Protein 3ABF (pdb70)

InterPro domains:
  IPR004370 4-oxalocrotonate tautomerase-like domain [PF01361] (4-60)
  IPR014347 Tautomerase/MIF superfamily [G3DSA:3.30.429.10] (1-64)
  IPR014347 Tautomerase/MIF superfamily [SSF55331] (1-61)

Radius of gyration: 19.98 Å; Cα contacts (8 Å, |Δi|>4): 820; chains: 6; bounding box: 47×58×47 Å

Structure (mmCIF, N/CA/C/O backbone):
data_3ABF
#
_entry.id   3ABF
#
_cell.length_a   55.227
_cell.length_b   70.676
_cell.length_c   89.906
_cell.angle_alpha   90.00
_cell.angle_beta   90.00
_cell.angle_gamma   90.00
#
_symmetry.space_group_name_H-M   'P 21 21 21'
#
loop_
_entity.id
_entity.type
_entity.pdbx_description
1 polymer '4-oxalocrotonate tautomerase'
2 non-polymer 'SULFATE ION'
3 water water
#
loop_
_atom_site.group_PDB
_atom_site.id
_atom_site.type_symbol
_atom_site.label_atom_id
_atom_site.label_alt_id
_atom_site.label_comp_id
_atom_site.label_asym_id
_atom_site.label_entity_id
_atom_site.label_seq_id
_atom_site.pdbx_PDB_ins_code
_atom_site.Cartn_x
_atom_site.Cartn_y
_atom_site.Cartn_z
_atom_site.occupancy
_atom_site.B_iso_or_equiv
_atom_site.auth_seq_id
_atom_site.auth_comp_id
_atom_site.auth_asym_id
_atom_site.auth_atom_id
_atom_site.pdbx_PDB_model_num
ATOM 1 N N . MET A 1 1 ? 7.288 -10.141 15.741 1.00 35.22 1 MET A N 1
ATOM 2 C CA . MET A 1 1 ? 7.510 -8.743 15.271 1.00 31.88 1 MET A CA 1
ATOM 3 C C . MET A 1 1 ? 6.199 -8.010 15.075 1.00 26.99 1 MET A C 1
ATOM 4 O O . MET A 1 1 ? 5.232 -8.585 14.582 1.00 24.77 1 MET A O 1
ATOM 9 N N . VAL A 1 2 ? 6.171 -6.744 15.485 1.00 25.25 2 VAL A N 1
ATOM 10 C CA . VAL A 1 2 ? 4.991 -5.902 15.317 1.00 21.29 2 VAL A CA 1
ATOM 11 C C . VAL A 1 2 ? 5.494 -4.616 14.678 1.00 27.22 2 VAL A C 1
ATOM 12 O O . VAL A 1 2 ? 6.544 -4.092 15.069 1.00 24.41 2 VAL A O 1
ATOM 16 N N . VAL A 1 3 ? 4.773 -4.118 13.680 1.00 19.83 3 VAL A N 1
ATOM 17 C CA . VAL A 1 3 ? 5.180 -2.878 13.024 1.00 19.10 3 VAL A CA 1
ATOM 18 C C . VAL A 1 3 ? 4.114 -1.820 13.248 1.00 21.42 3 VAL A C 1
ATOM 19 O O . VAL A 1 3 ? 2.932 -2.039 12.978 1.00 21.46 3 VAL A O 1
ATOM 23 N N . LEU A 1 4 ? 4.540 -0.675 13.762 1.00 17.22 4 LEU A N 1
ATOM 24 C CA . LEU A 1 4 ? 3.640 0.431 14.009 1.00 16.93 4 LEU A CA 1
ATOM 25 C C . LEU A 1 4 ? 4.002 1.519 13.007 1.00 22.50 4 LEU A C 1
ATOM 26 O O . LEU A 1 4 ? 5.112 2.051 13.048 1.00 23.39 4 LEU A O 1
ATOM 31 N N . LYS A 1 5 ? 3.079 1.838 12.105 1.00 19.27 5 LYS A N 1
ATOM 32 C CA . LYS A 1 5 ? 3.332 2.885 11.126 1.00 19.07 5 LYS A CA 1
ATOM 33 C C . LYS A 1 5 ? 2.517 4.081 11.556 1.00 18.79 5 LYS A C 1
ATOM 34 O O . LYS A 1 5 ? 1.308 3.977 11.749 1.00 20.56 5 LYS A O 1
ATOM 40 N N . VAL A 1 6 ? 3.183 5.213 11.740 1.00 16.65 6 VAL A N 1
ATOM 41 C CA . VAL A 1 6 ? 2.502 6.429 12.157 1.00 15.19 6 VAL A CA 1
ATOM 42 C C . VAL A 1 6 ? 2.441 7.396 10.990 1.00 19.47 6 VAL A C 1
ATOM 43 O O . VAL A 1 6 ? 3.474 7.798 10.462 1.00 21.49 6 VAL A O 1
ATOM 47 N N . THR A 1 7 ? 1.237 7.766 10.577 1.00 16.36 7 THR A N 1
ATOM 48 C CA . THR A 1 7 ? 1.107 8.719 9.488 1.00 19.48 7 THR A CA 1
ATOM 49 C C . THR A 1 7 ? 0.801 10.061 10.133 1.00 15.71 7 THR A C 1
ATOM 50 O O . THR A 1 7 ? -0.166 10.191 10.878 1.00 21.59 7 THR A O 1
ATOM 54 N N . LEU A 1 8 ? 1.662 11.046 9.877 1.00 15.40 8 LEU A N 1
ATOM 55 C CA . LEU A 1 8 ? 1.495 12.384 10.439 1.00 20.28 8 LEU A CA 1
ATOM 56 C C . LEU A 1 8 ? 2.171 13.413 9.546 1.00 21.16 8 LEU A C 1
ATOM 57 O O . LEU A 1 8 ? 2.985 13.062 8.699 1.00 17.96 8 LEU A O 1
ATOM 62 N N . LEU A 1 9 ? 1.838 14.685 9.740 1.00 24.80 9 LEU A N 1
ATOM 63 C CA . LEU A 1 9 ? 2.430 15.742 8.936 1.00 21.67 9 LEU A CA 1
ATOM 64 C C . LEU A 1 9 ? 3.891 15.895 9.294 1.00 25.03 9 LEU A C 1
ATOM 65 O O . LEU A 1 9 ? 4.266 15.775 10.465 1.00 21.10 9 LEU A O 1
ATOM 70 N N . GLU A 1 10 ? 4.707 16.175 8.278 1.00 19.71 10 GLU A N 1
ATOM 71 C CA . GLU A 1 10 ? 6.135 16.355 8.452 1.00 20.41 10 GLU A CA 1
ATOM 72 C C . GLU A 1 10 ? 6.404 17.610 9.285 1.00 24.00 10 GLU A C 1
ATOM 73 O O . GLU A 1 10 ? 5.599 18.538 9.284 1.00 26.90 10 GLU A O 1
ATOM 79 N N . GLY A 1 11 ? 7.521 17.637 10.003 1.00 26.37 11 GLY A N 1
ATOM 80 C CA . GLY A 1 11 ? 7.830 18.831 10.770 1.00 32.28 11 GLY A CA 1
ATOM 81 C C . GLY A 1 11 ? 8.074 18.701 12.260 1.00 40.42 11 GLY A C 1
ATOM 82 O O . GLY A 1 11 ? 8.678 19.591 12.864 1.00 43.31 11 GLY A O 1
ATOM 83 N N . ARG A 1 12 ? 7.620 17.615 12.871 1.00 29.63 12 ARG A N 1
ATOM 84 C CA . ARG A 1 12 ? 7.824 17.458 14.307 1.00 40.29 12 ARG A CA 1
ATOM 85 C C . ARG A 1 12 ? 9.316 17.494 14.629 1.00 34.30 12 ARG A C 1
ATOM 86 O O . ARG A 1 12 ? 10.138 16.962 13.878 1.00 33.57 12 ARG A O 1
ATOM 94 N N . PRO A 1 13 ? 9.688 18.130 15.751 1.00 40.88 13 PRO A N 1
ATOM 95 C CA . PRO A 1 13 ? 11.101 18.210 16.135 1.00 42.92 13 PRO A CA 1
ATOM 96 C C . PRO A 1 13 ? 11.667 16.852 16.537 1.00 40.53 13 PRO A C 1
ATOM 97 O O . PRO A 1 13 ? 10.933 15.971 16.979 1.00 41.95 13 PRO A O 1
ATOM 101 N N . PRO A 1 14 ? 12.988 16.672 16.387 1.00 44.02 14 PRO A N 1
ATOM 102 C CA . PRO A 1 14 ? 13.679 15.424 16.729 1.00 45.06 14 PRO A CA 1
ATOM 103 C C . PRO A 1 14 ? 13.285 14.843 18.087 1.00 46.05 14 PRO A C 1
ATOM 104 O O . PRO A 1 14 ? 12.941 13.669 18.187 1.00 44.57 14 PRO A O 1
ATOM 108 N N . GLU A 1 15 ? 13.328 15.670 19.128 1.00 44.36 15 GLU A N 1
ATOM 109 C CA . GLU A 1 15 ? 12.995 15.210 20.474 1.00 45.27 15 GLU A CA 1
ATOM 110 C C . GLU A 1 15 ? 11.584 14.639 20.587 1.00 43.79 15 GLU A C 1
ATOM 111 O O . GLU A 1 15 ? 11.359 13.649 21.288 1.00 40.22 15 GLU A O 1
ATOM 117 N N . LYS A 1 16 ? 10.634 15.262 19.902 1.00 42.63 16 LYS A N 1
ATOM 118 C CA . LYS A 1 16 ? 9.251 14.801 19.948 1.00 43.03 16 LYS A CA 1
ATOM 119 C C . LYS A 1 16 ? 9.094 13.430 19.286 1.00 41.44 16 LYS A C 1
ATOM 120 O O . LYS A 1 16 ? 8.390 12.556 19.800 1.00 42.13 16 LYS A O 1
ATOM 126 N N . LYS A 1 17 ? 9.750 13.249 18.143 1.00 43.47 17 LYS A N 1
ATOM 127 C CA . LYS A 1 17 ? 9.694 11.984 17.416 1.00 37.39 17 LYS A CA 1
ATOM 128 C C . LYS A 1 17 ? 10.323 10.913 18.293 1.00 34.20 17 LYS A C 1
ATOM 129 O O . LYS A 1 17 ? 9.825 9.791 18.392 1.00 31.38 17 LYS A O 1
ATOM 135 N N . ARG A 1 18 ? 11.427 11.279 18.936 1.00 34.48 18 ARG A N 1
ATOM 136 C CA . ARG A 1 18 ? 12.160 10.368 19.806 1.00 32.77 18 ARG A CA 1
ATOM 137 C C . ARG A 1 18 ? 11.282 9.883 20.962 1.00 33.08 18 ARG A C 1
ATOM 138 O O . ARG A 1 18 ? 11.285 8.702 21.296 1.00 36.54 18 ARG A O 1
ATOM 146 N N . GLU A 1 19 ? 10.535 10.804 21.562 1.00 34.01 19 GLU A N 1
ATOM 147 C CA . GLU A 1 19 ? 9.655 10.475 22.682 1.00 37.72 19 GLU A CA 1
ATOM 148 C C . GLU A 1 19 ? 8.479 9.618 22.205 1.00 37.89 19 GLU A C 1
ATOM 149 O O . GLU A 1 19 ? 8.081 8.658 22.867 1.00 32.44 19 GLU A O 1
ATOM 155 N N . LEU A 1 20 ? 7.921 9.980 21.056 1.00 38.59 20 LEU A N 1
ATOM 156 C CA . LEU A 1 20 ? 6.796 9.242 20.483 1.00 36.87 20 LEU A CA 1
ATOM 157 C C . LEU A 1 20 ? 7.211 7.792 20.272 1.00 31.83 20 LEU A C 1
ATOM 158 O O . LEU A 1 20 ? 6.529 6.862 20.717 1.00 34.15 20 LEU A O 1
ATOM 163 N N . VAL A 1 21 ? 8.333 7.604 19.587 1.00 26.53 21 VAL A N 1
ATOM 164 C CA . VAL A 1 21 ? 8.854 6.277 19.320 1.00 22.48 21 VAL A CA 1
ATOM 165 C C . VAL A 1 21 ? 9.078 5.476 20.608 1.00 38.27 21 VAL A C 1
ATOM 166 O O . VAL A 1 21 ? 8.876 4.258 20.633 1.00 31.24 21 VAL A O 1
ATOM 170 N N . ARG A 1 22 ? 9.497 6.160 21.672 1.00 34.46 22 ARG A N 1
ATOM 171 C CA . ARG A 1 22 ? 9.732 5.504 22.953 1.00 32.57 22 ARG A CA 1
ATOM 172 C C . ARG A 1 22 ? 8.436 5.053 23.602 1.00 25.18 22 ARG A C 1
ATOM 173 O O . ARG A 1 22 ? 8.292 3.894 23.960 1.00 32.38 22 ARG A O 1
ATOM 181 N N . ARG A 1 23 ? 7.502 5.985 23.758 1.00 31.57 23 ARG A N 1
ATOM 182 C CA . ARG A 1 23 ? 6.223 5.690 24.391 1.00 37.03 23 ARG A CA 1
ATOM 183 C C . ARG A 1 23 ? 5.455 4.607 23.635 1.00 43.51 23 ARG A C 1
ATOM 184 O O . ARG A 1 23 ? 4.945 3.657 24.241 1.00 36.34 23 ARG A O 1
ATOM 186 N N . LEU A 1 24 ? 5.370 4.743 22.315 1.00 30.29 24 LEU A N 1
ATOM 187 C CA . LEU A 1 24 ? 4.662 3.739 21.524 1.00 35.89 24 LEU A CA 1
ATOM 188 C C . LEU A 1 24 ? 5.308 2.370 21.674 1.00 26.99 24 LEU A C 1
ATOM 189 O O . LEU A 1 24 ? 4.621 1.359 21.832 1.00 36.57 24 LEU A O 1
ATOM 194 N N . THR A 1 25 ? 6.630 2.328 21.618 1.00 24.18 25 THR A N 1
ATOM 195 C CA . THR A 1 25 ? 7.325 1.055 21.725 1.00 22.22 25 THR A CA 1
ATOM 196 C C . THR A 1 25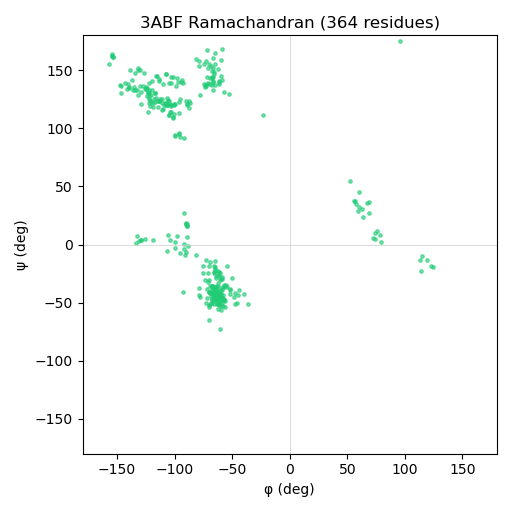 ? 7.086 0.449 23.104 1.00 35.73 25 THR A C 1
ATOM 197 O O . THR A 1 25 ? 7.085 -0.773 23.265 1.00 36.39 25 THR A O 1
ATOM 201 N N . GLU A 1 26 ? 6.863 1.310 24.092 1.00 30.13 26 GLU A N 1
ATOM 202 C CA . GLU A 1 26 ? 6.634 0.852 25.455 1.00 38.10 26 GLU A CA 1
ATOM 203 C C . GLU A 1 26 ? 5.283 0.154 25.572 1.00 35.81 26 GLU A C 1
ATOM 204 O O . GLU A 1 26 ? 5.196 -0.973 26.055 1.00 31.58 26 GLU A O 1
ATOM 210 N N . MET A 1 27 ? 4.234 0.830 25.113 1.00 30.81 27 MET A N 1
ATOM 211 C CA . MET A 1 27 ? 2.878 0.296 25.184 1.00 32.51 27 MET A CA 1
ATOM 212 C C . MET A 1 27 ? 2.662 -0.955 24.342 1.00 37.20 27 MET A C 1
ATOM 213 O O . MET A 1 27 ? 1.994 -1.890 24.786 1.00 33.75 27 MET A O 1
ATOM 215 N N . ALA A 1 28 ? 3.230 -0.988 23.138 1.00 31.71 28 ALA A N 1
ATOM 216 C CA . ALA A 1 28 ? 3.075 -2.152 22.259 1.00 32.77 28 ALA A CA 1
ATOM 217 C C . ALA A 1 28 ? 3.861 -3.363 22.754 1.00 36.83 28 ALA A C 1
ATOM 218 O O . ALA A 1 28 ? 3.401 -4.502 22.655 1.00 34.22 28 ALA A O 1
ATOM 220 N N . SER A 1 29 ? 5.054 -3.120 23.279 1.00 38.85 29 SER A N 1
ATOM 221 C CA . SER A 1 29 ? 5.894 -4.203 23.781 1.00 40.23 29 SER A CA 1
ATOM 222 C C . SER A 1 29 ? 5.217 -4.874 24.964 1.00 39.61 29 SER A C 1
ATOM 223 O O . SER A 1 29 ? 5.297 -6.086 25.147 1.00 48.09 29 SER A O 1
ATOM 226 N N . ARG A 1 30 ? 4.546 -4.051 25.756 1.00 41.85 30 ARG A N 1
ATOM 227 C CA . ARG A 1 30 ? 3.841 -4.477 26.949 1.00 43.99 30 ARG A CA 1
ATOM 228 C C . ARG A 1 30 ? 2.585 -5.304 26.651 1.00 46.85 30 ARG A C 1
ATOM 229 O O . ARG A 1 30 ? 2.513 -6.485 26.981 1.00 48.48 30 ARG A O 1
ATOM 237 N N . LEU A 1 31 ? 1.601 -4.682 26.017 1.00 38.28 31 LEU A N 1
ATOM 238 C CA . LEU A 1 31 ? 0.347 -5.358 25.725 1.00 38.07 31 LEU A CA 1
ATOM 239 C C . LEU A 1 31 ? 0.380 -6.523 24.748 1.00 37.98 31 LEU A C 1
ATOM 240 O O . LEU A 1 31 ? -0.497 -7.382 24.789 1.00 39.45 31 LEU A O 1
ATOM 245 N N . LEU A 1 32 ? 1.375 -6.574 23.870 1.00 39.83 32 LEU A N 1
ATOM 246 C CA . LEU A 1 32 ? 1.433 -7.661 22.902 1.00 38.35 32 LEU A CA 1
ATOM 247 C C . LEU A 1 32 ? 2.497 -8.687 23.242 1.00 36.83 32 LEU A C 1
ATOM 248 O O . LEU A 1 32 ? 2.774 -9.582 22.451 1.00 45.25 32 LEU A O 1
ATOM 253 N N . GLY A 1 33 ? 3.094 -8.552 24.420 1.00 40.76 33 GLY A N 1
ATOM 254 C CA . GLY A 1 33 ? 4.120 -9.492 24.831 1.00 36.22 33 GLY A CA 1
ATOM 255 C C . GLY A 1 33 ? 5.198 -9.637 23.782 1.00 42.76 33 GLY A C 1
ATOM 256 O O . GLY A 1 33 ? 5.498 -10.748 23.337 1.00 41.51 33 GLY A O 1
ATOM 257 N N . GLU A 1 34 ? 5.783 -8.508 23.386 1.00 42.85 34 GLU A N 1
ATOM 258 C CA . GLU A 1 34 ? 6.837 -8.496 22.374 1.00 45.32 34 GLU A CA 1
ATOM 259 C C . GLU A 1 34 ? 8.137 -7.880 22.878 1.00 37.67 34 GLU A C 1
ATOM 260 O O . GLU A 1 34 ? 8.123 -6.878 23.588 1.00 44.24 34 GLU A O 1
ATOM 266 N N . PRO A 1 35 ? 9.278 -8.485 22.518 1.00 41.59 35 PRO A N 1
ATOM 267 C CA . PRO A 1 35 ? 10.598 -7.989 22.922 1.00 47.49 35 PRO A CA 1
ATOM 268 C C . PRO A 1 35 ? 10.902 -6.736 22.094 1.00 53.69 35 PRO A C 1
ATOM 269 O O . PRO A 1 35 ? 10.682 -6.727 20.876 1.00 54.38 35 PRO A O 1
ATOM 273 N N . TYR A 1 36 ? 11.405 -5.692 22.749 1.00 52.64 36 TYR A N 1
ATOM 274 C CA . TYR A 1 36 ? 11.735 -4.431 22.081 1.00 48.39 36 TYR A CA 1
ATOM 275 C C . TYR A 1 36 ? 12.303 -4.545 20.679 1.00 42.51 36 TYR A C 1
ATOM 276 O O . TYR A 1 36 ? 11.821 -3.886 19.765 1.00 44.36 36 TYR A O 1
ATOM 285 N N . GLU A 1 37 ? 13.332 -5.367 20.513 1.00 40.33 37 GLU A N 1
ATOM 286 C CA . GLU A 1 37 ? 13.958 -5.546 19.210 1.00 46.34 37 GLU A CA 1
ATOM 287 C C . GLU A 1 37 ? 12.956 -5.939 18.136 1.00 44.43 37 GLU A C 1
ATOM 288 O O . GLU A 1 37 ? 13.240 -5.804 16.947 1.00 46.49 37 GLU A O 1
ATOM 294 N N . GLU A 1 38 ? 11.791 -6.432 18.551 1.00 45.98 38 GLU A N 1
ATOM 295 C CA . GLU A 1 38 ? 10.772 -6.867 17.600 1.00 36.49 38 GLU A CA 1
ATOM 296 C C . GLU A 1 38 ? 9.649 -5.861 17.363 1.00 35.85 38 GLU A C 1
ATOM 297 O O . GLU A 1 38 ? 8.711 -6.136 16.618 1.00 37.84 38 GLU A O 1
ATOM 303 N N . VAL A 1 39 ? 9.736 -4.703 18.003 1.00 25.08 39 VAL A N 1
ATOM 304 C CA . VAL A 1 39 ? 8.741 -3.661 17.810 1.00 30.44 39 VAL A CA 1
ATOM 305 C C . VAL A 1 39 ? 9.409 -2.622 16.909 1.00 32.21 39 VAL A C 1
ATOM 306 O O . VAL A 1 39 ? 10.399 -1.990 17.298 1.00 30.54 39 VAL A O 1
ATOM 310 N N . ARG A 1 40 ? 8.888 -2.476 15.694 1.00 23.58 40 ARG A N 1
ATOM 311 C CA . ARG A 1 40 ? 9.443 -1.527 14.734 1.00 21.28 40 ARG A CA 1
ATOM 312 C C . ARG A 1 40 ? 8.468 -0.381 14.559 1.00 21.28 40 ARG A C 1
ATOM 313 O O . ARG A 1 40 ? 7.259 -0.588 14.482 1.00 20.82 40 ARG A O 1
ATOM 321 N N . VAL A 1 41 ? 8.990 0.835 14.505 1.00 17.40 41 VAL A N 1
ATOM 322 C CA . VAL A 1 41 ? 8.136 1.987 14.299 1.00 17.44 41 VAL A CA 1
ATOM 323 C C . VAL A 1 41 ? 8.614 2.719 13.059 1.00 22.43 41 VAL A C 1
ATOM 324 O O . VAL A 1 41 ? 9.812 2.943 12.869 1.00 21.01 41 VAL A O 1
ATOM 328 N N . ILE A 1 42 ? 7.669 3.065 12.200 1.00 17.37 42 ILE A N 1
ATOM 329 C CA . ILE A 1 42 ? 7.996 3.792 10.988 1.00 20.38 42 ILE A CA 1
ATOM 330 C C . ILE A 1 42 ? 7.184 5.069 11.016 1.00 21.64 42 ILE A C 1
ATOM 331 O O . ILE A 1 42 ? 5.963 5.041 11.252 1.00 17.82 42 ILE A O 1
ATOM 336 N N . LEU A 1 43 ? 7.857 6.189 10.788 1.00 12.31 43 LEU A N 1
ATOM 337 C CA . LEU A 1 43 ? 7.173 7.458 10.760 1.00 19.36 43 LEU A CA 1
ATOM 338 C C . LEU A 1 43 ? 6.998 7.819 9.298 1.00 24.08 43 LEU A C 1
ATOM 339 O O . LEU A 1 43 ? 7.969 8.091 8.583 1.00 19.45 43 LEU A O 1
ATOM 344 N N . TYR A 1 44 ? 5.755 7.760 8.849 1.00 19.46 44 TYR A N 1
ATOM 345 C CA . TYR A 1 44 ? 5.414 8.105 7.475 1.00 15.72 44 TYR A CA 1
ATOM 346 C C . TYR A 1 44 ? 4.968 9.560 7.542 1.00 17.46 44 TYR A C 1
ATOM 347 O O . TYR A 1 44 ? 3.819 9.842 7.835 1.00 18.29 44 TYR A O 1
ATOM 356 N N . GLU A 1 45 ? 5.897 10.475 7.283 1.00 16.23 45 GLU A N 1
ATOM 357 C CA . GLU A 1 45 ? 5.608 11.897 7.346 1.00 16.68 45 GLU A CA 1
ATOM 358 C C . GLU A 1 45 ? 5.128 12.395 5.993 1.00 19.61 45 GLU A C 1
ATOM 359 O O . GLU A 1 45 ? 5.820 12.250 4.969 1.00 18.99 45 GLU A O 1
ATOM 365 N N . V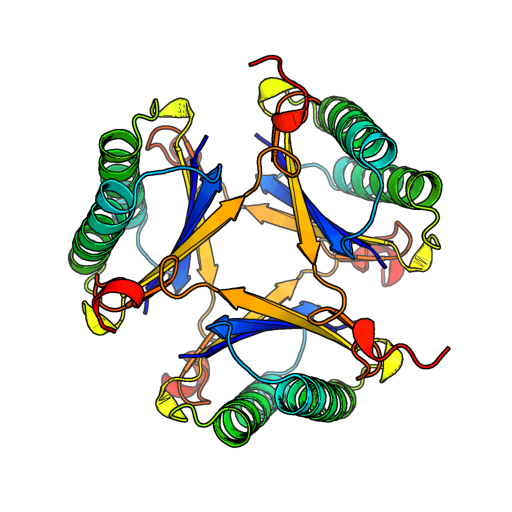AL A 1 46 ? 3.946 12.989 5.986 1.00 15.53 46 VAL A N 1
ATOM 366 C CA . VAL A 1 46 ? 3.385 13.474 4.738 1.00 24.06 46 VAL A CA 1
ATOM 367 C C . VAL A 1 46 ? 3.428 14.989 4.679 1.00 22.94 46 VAL A C 1
ATOM 368 O O . VAL A 1 46 ? 3.312 15.674 5.696 1.00 22.37 46 VAL A O 1
ATOM 372 N N . ARG A 1 47 ? 3.620 15.508 3.477 1.00 20.05 47 ARG A N 1
ATOM 373 C CA . ARG A 1 47 ? 3.692 16.941 3.304 1.00 17.55 47 ARG A CA 1
ATOM 374 C C . ARG A 1 47 ? 2.297 17.527 3.249 1.00 16.27 47 ARG A C 1
ATOM 375 O O . ARG A 1 47 ? 1.333 16.828 2.979 1.00 14.23 47 ARG A O 1
ATOM 383 N N . ARG A 1 48 ? 2.185 18.820 3.515 1.00 22.36 48 ARG A N 1
ATOM 384 C CA . ARG A 1 48 ? 0.877 19.458 3.514 1.00 17.24 48 ARG A CA 1
ATOM 385 C C . ARG A 1 48 ? 0.148 19.426 2.180 1.00 19.33 48 ARG A C 1
ATOM 386 O O . ARG A 1 48 ? -1.078 19.479 2.156 1.00 18.25 48 ARG A O 1
ATOM 394 N N . ASP A 1 49 ? 0.875 19.355 1.066 1.00 17.50 49 ASP A N 1
ATOM 395 C CA . ASP A 1 49 ? 0.200 19.298 -0.228 1.00 13.43 49 ASP A CA 1
ATOM 396 C C . ASP A 1 49 ? -0.069 17.842 -0.650 1.00 18.84 49 ASP A C 1
ATOM 397 O O . ASP A 1 49 ? -0.346 17.577 -1.813 1.00 26.87 49 ASP A O 1
ATOM 402 N N . GLN A 1 50 ? -0.004 16.911 0.308 1.00 15.33 50 GLN A N 1
ATOM 403 C CA . GLN A 1 50 ? -0.271 15.491 0.039 1.00 12.03 50 GLN A CA 1
ATOM 404 C C . GLN A 1 50 ? -1.349 14.920 0.962 1.00 16.50 50 GLN A C 1
ATOM 405 O O . GLN A 1 50 ? -1.619 13.717 0.936 1.00 17.46 50 GLN A O 1
ATOM 411 N N . TRP A 1 51 ? -1.952 15.765 1.781 1.00 14.12 51 TRP A N 1
ATOM 412 C CA . TRP A 1 51 ? -2.966 15.286 2.723 1.00 12.21 51 TRP A CA 1
ATOM 413 C C . TRP A 1 51 ? -4.167 16.201 2.689 1.00 17.15 51 TRP A C 1
ATOM 414 O O . TRP A 1 51 ? -4.036 17.422 2.761 1.00 15.34 51 TRP A O 1
ATOM 425 N N . ALA A 1 52 ? -5.349 15.612 2.602 1.00 15.42 52 ALA A N 1
ATOM 426 C CA . ALA A 1 52 ? -6.557 16.412 2.536 1.00 15.15 52 ALA A CA 1
ATOM 427 C C . ALA A 1 52 ? -7.678 15.832 3.390 1.00 16.49 52 ALA A C 1
ATOM 428 O O . ALA A 1 52 ? -7.767 14.616 3.590 1.00 19.19 52 ALA A O 1
ATOM 430 N N . ALA A 1 53 ? -8.532 16.719 3.879 1.00 17.63 53 ALA A N 1
ATOM 431 C CA . ALA A 1 53 ? -9.678 16.347 4.703 1.00 20.83 53 ALA A CA 1
ATOM 432 C C . ALA A 1 53 ? -10.793 17.266 4.253 1.00 24.55 53 ALA A C 1
ATOM 433 O O . ALA A 1 53 ? -10.579 18.469 4.083 1.00 20.41 53 ALA A O 1
ATOM 435 N N . GLY A 1 54 ? -11.976 16.713 4.035 1.00 20.50 54 GLY A N 1
ATOM 436 C CA . GLY A 1 54 ? -13.066 17.564 3.603 1.00 21.16 54 GLY A CA 1
ATOM 437 C C . GLY A 1 54 ? -12.801 18.213 2.261 1.00 22.09 54 GLY A C 1
ATOM 438 O O . GLY A 1 54 ? -13.255 19.326 2.011 1.00 21.38 54 GLY A O 1
ATOM 439 N N . GLY A 1 55 ? -12.041 17.526 1.413 1.00 16.56 55 GLY A N 1
ATOM 440 C CA . GLY A 1 55 ? -11.755 18.015 0.077 1.00 18.77 55 GLY A CA 1
ATOM 441 C C . GLY A 1 55 ? -10.764 19.156 -0.023 1.00 18.59 55 GLY A C 1
ATOM 442 O O . GLY A 1 55 ? -10.577 19.722 -1.086 1.00 23.40 55 GLY A O 1
ATOM 443 N N . VAL A 1 56 ? -10.102 19.472 1.075 1.00 21.06 56 VAL A N 1
ATOM 444 C CA . VAL A 1 56 ? -9.145 20.569 1.074 1.00 22.00 56 VAL A CA 1
ATOM 445 C C . VAL A 1 56 ? -7.769 20.084 1.498 1.00 19.87 56 VAL A C 1
ATOM 446 O O . VAL A 1 56 ? -7.636 19.486 2.555 1.00 16.46 56 VAL A O 1
ATOM 450 N N . LEU A 1 57 ? -6.758 20.342 0.669 1.00 18.89 57 LEU A N 1
ATOM 451 C CA . LEU A 1 57 ? -5.376 19.985 1.009 1.00 22.74 57 LEU A CA 1
ATOM 452 C C . LEU A 1 57 ? -4.901 20.941 2.109 1.00 23.78 57 LEU A C 1
ATOM 453 O O . LEU A 1 57 ? -5.258 22.126 2.102 1.00 24.52 57 LEU A O 1
ATOM 458 N N . PHE A 1 58 ? -4.096 20.439 3.043 1.00 19.36 58 PHE A N 1
ATOM 459 C CA . PHE A 1 58 ? -3.580 21.272 4.123 1.00 23.25 58 PHE A CA 1
ATOM 460 C C . PHE A 1 58 ? -2.771 22.444 3.548 1.00 21.86 58 PHE A C 1
ATOM 461 O O . PHE A 1 58 ? -2.713 23.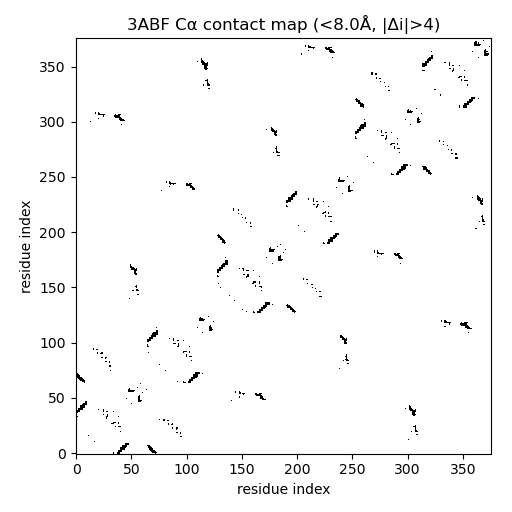519 4.140 1.00 26.47 58 PHE A O 1
ATOM 469 N N . SER A 1 59 ? -2.155 22.243 2.391 1.00 25.70 59 SER A N 1
ATOM 470 C CA . SER A 1 59 ? -1.375 23.314 1.776 1.00 25.02 59 SER A CA 1
ATOM 471 C C . SER A 1 59 ? -2.266 24.482 1.343 1.00 29.73 59 SER A C 1
ATOM 472 O O . SER A 1 59 ? -1.910 25.639 1.556 1.00 29.10 59 SER A O 1
ATOM 475 N N . ASP A 1 60 ? -3.422 24.186 0.748 1.00 26.77 60 ASP A N 1
ATOM 476 C CA . ASP A 1 60 ? -4.342 25.233 0.306 1.00 31.59 60 ASP A CA 1
ATOM 477 C C . ASP A 1 60 ? -5.054 25.867 1.492 1.00 34.50 60 ASP A C 1
ATOM 478 O O . ASP A 1 60 ? -5.397 27.052 1.462 1.00 35.46 60 ASP A O 1
ATOM 483 N N . LYS A 1 61 ? -5.265 25.074 2.535 1.00 28.41 61 LYS A N 1
ATOM 484 C CA . LYS A 1 61 ? -5.919 25.564 3.744 1.00 32.61 61 LYS A CA 1
ATOM 485 C C . LYS A 1 61 ? -5.053 26.633 4.402 1.00 37.86 61 LYS A C 1
ATOM 486 O O . LYS A 1 61 ? -5.563 27.621 4.939 1.00 37.59 61 LYS A O 1
ATOM 492 N N . GLU A 1 62 ? -3.740 26.442 4.345 1.00 30.65 62 GLU A N 1
ATOM 493 C CA . GLU A 1 62 ? -2.811 27.388 4.951 1.00 38.54 62 GLU A CA 1
ATOM 494 C C . GLU A 1 62 ? -2.562 28.587 4.053 1.00 38.65 62 GLU A C 1
ATOM 495 O O . GLU A 1 62 ? -1.935 29.562 4.470 1.00 43.12 62 GLU A O 1
ATOM 501 N N . GLY A 1 63 ? -3.051 28.510 2.818 1.00 47.42 63 GLY A N 1
ATOM 502 C CA . GLY A 1 63 ? -2.888 29.611 1.884 1.00 52.41 63 GLY A CA 1
ATOM 503 C C . GLY A 1 63 ? -1.710 29.498 0.936 1.00 61.42 63 GLY A C 1
ATOM 504 O O . GLY A 1 63 ? -0.901 28.576 1.030 1.00 62.48 63 GLY A O 1
ATOM 505 N N . THR A 1 64 ? -1.618 30.449 0.013 1.00 70.01 64 THR A N 1
ATOM 506 C CA . THR A 1 64 ? -0.535 30.472 -0.964 1.00 83.92 64 THR A CA 1
ATOM 507 C C . THR A 1 64 ? -0.094 31.909 -1.239 1.00 87.47 64 THR A C 1
ATOM 508 O O . THR A 1 64 ? 1.084 32.227 -0.966 1.00 89.85 64 THR A O 1
ATOM 513 N N . MET B 1 1 ? -4.813 15.417 12.429 1.00 33.25 1 MET B N 1
ATOM 514 C CA . MET B 1 1 ? -5.080 13.958 12.548 1.00 33.64 1 MET B CA 1
ATOM 515 C C . MET B 1 1 ? -3.787 13.158 12.511 1.00 29.72 1 MET B C 1
ATOM 516 O O . MET B 1 1 ? -2.802 13.566 11.895 1.00 27.80 1 MET B O 1
ATOM 521 N N . VAL B 1 2 ? -3.817 12.007 13.173 1.00 27.88 2 VAL B N 1
ATOM 522 C CA . VAL B 1 2 ? -2.685 11.099 13.238 1.00 26.09 2 VAL B CA 1
ATOM 523 C C . VAL B 1 2 ? -3.256 9.703 13.026 1.00 22.67 2 VAL B C 1
ATOM 524 O O . VAL B 1 2 ? -4.280 9.344 13.621 1.00 25.34 2 VAL B O 1
ATOM 528 N N . VAL B 1 3 ? -2.623 8.923 12.160 1.00 20.40 3 VAL B N 1
ATOM 529 C CA . VAL B 1 3 ? -3.092 7.564 11.920 1.00 18.39 3 VAL B CA 1
ATOM 530 C C . VAL B 1 3 ? -2.019 6.571 12.345 1.00 22.19 3 VAL B C 1
ATOM 531 O O . VAL B 1 3 ? -0.851 6.698 11.978 1.00 25.31 3 VAL B O 1
ATOM 535 N N . LEU B 1 4 ? -2.418 5.583 13.136 1.00 14.98 4 LEU B N 1
ATOM 536 C CA . LEU B 1 4 ? -1.494 4.566 13.589 1.00 14.59 4 LEU B CA 1
ATOM 537 C C . LEU B 1 4 ? -1.952 3.265 12.959 1.00 19.08 4 LEU B C 1
ATOM 538 O O . LEU B 1 4 ? -3.092 2.858 13.139 1.00 18.41 4 LEU B O 1
ATOM 543 N N . LYS B 1 5 ? -1.069 2.616 12.217 1.00 18.65 5 LYS B N 1
ATOM 544 C CA . LYS B 1 5 ? -1.417 1.351 11.609 1.00 15.79 5 LYS B CA 1
ATOM 545 C C . LYS B 1 5 ? -0.546 0.311 12.281 1.00 18.93 5 LYS B C 1
ATOM 546 O O . LYS B 1 5 ? 0.687 0.431 12.291 1.00 19.83 5 LYS B O 1
ATOM 552 N N . VAL B 1 6 ? -1.178 -0.698 12.868 1.00 18.55 6 VAL B N 1
ATOM 553 C CA . VAL B 1 6 ? -0.423 -1.758 13.530 1.00 17.23 6 VAL B CA 1
ATOM 554 C C . VAL B 1 6 ? -0.484 -3.010 12.666 1.00 21.82 6 VAL B C 1
ATOM 555 O O . VAL B 1 6 ? -1.573 -3.500 12.379 1.00 20.37 6 VAL B O 1
ATOM 559 N N . THR B 1 7 ? 0.680 -3.496 12.233 1.00 18.63 7 THR B N 1
ATOM 560 C CA . THR B 1 7 ? 0.770 -4.713 11.426 1.00 20.05 7 THR B CA 1
ATOM 561 C C . THR B 1 7 ? 1.237 -5.799 12.369 1.00 19.07 7 THR B C 1
ATOM 562 O O . THR B 1 7 ? 2.316 -5.703 12.964 1.00 21.08 7 THR B O 1
ATOM 566 N N . LEU B 1 8 ? 0.418 -6.832 12.514 1.00 17.27 8 LEU B N 1
ATOM 567 C CA . LEU B 1 8 ? 0.751 -7.921 13.402 1.00 20.66 8 LEU B CA 1
ATOM 568 C C . LEU B 1 8 ? 0.069 -9.204 12.965 1.00 24.90 8 LEU B C 1
ATOM 569 O O . LEU B 1 8 ? -0.883 -9.183 12.187 1.00 16.80 8 LEU B O 1
ATOM 574 N N . LEU B 1 9 ? 0.571 -10.323 13.466 1.00 20.35 9 LEU B N 1
ATOM 575 C CA . LEU B 1 9 ? 0.003 -11.626 13.147 1.00 24.22 9 LEU B CA 1
ATOM 576 C C . LEU B 1 9 ? -1.399 -11.758 13.760 1.00 27.78 9 LEU B C 1
ATOM 577 O O . LEU B 1 9 ? -1.671 -11.255 14.847 1.00 28.93 9 LEU B O 1
ATOM 582 N N . GLU B 1 10 ? -2.296 -12.414 13.038 1.00 25.89 10 GLU B N 1
ATOM 583 C CA . GLU B 1 10 ? -3.670 -12.636 13.492 1.00 32.31 10 GLU B CA 1
ATOM 584 C C . GLU B 1 10 ? -3.637 -13.428 14.805 1.00 27.82 10 GLU B C 1
ATOM 585 O O . GLU B 1 10 ? -2.647 -14.093 15.101 1.00 32.26 10 GLU B O 1
ATOM 591 N N . GLY B 1 11 ? -4.707 -13.357 15.591 1.00 32.51 11 GLY B N 1
ATOM 592 C CA . GLY B 1 11 ? -4.741 -14.152 16.811 1.00 41.86 11 GLY B CA 1
ATOM 593 C C . GLY B 1 11 ? -4.751 -13.495 18.182 1.00 47.55 11 GLY B C 1
ATOM 594 O O . GLY B 1 11 ? -4.958 -14.188 19.183 1.00 44.57 11 GLY B O 1
ATOM 595 N N . ARG B 1 12 ? -4.524 -12.187 18.258 1.00 39.78 12 ARG B N 1
ATOM 596 C CA . ARG B 1 12 ? -4.532 -11.526 19.554 1.00 44.84 12 ARG B CA 1
ATOM 597 C C . ARG B 1 12 ? -5.961 -11.406 20.071 1.00 48.43 12 ARG B C 1
ATOM 598 O O . ARG B 1 12 ? -6.882 -11.078 19.318 1.00 42.43 12 ARG B O 1
ATOM 606 N N . PRO B 1 13 ? -6.166 -11.679 21.372 1.00 52.64 13 PRO B N 1
ATOM 607 C CA . PRO B 1 13 ? -7.484 -11.603 22.009 1.00 51.45 13 PRO B CA 1
ATOM 608 C C . PRO B 1 13 ? -8.080 -10.198 21.949 1.00 47.44 13 PRO B C 1
ATOM 609 O O . PRO B 1 13 ? -7.375 -9.202 22.121 1.00 44.06 13 PRO B O 1
ATOM 613 N N . PRO B 1 14 ? -9.396 -10.105 21.713 1.00 47.84 14 PRO B N 1
ATOM 614 C CA . PRO B 1 14 ? -10.094 -8.818 21.632 1.00 47.35 14 PRO B CA 1
ATOM 615 C C . PRO B 1 14 ? -9.795 -7.909 22.831 1.00 45.71 14 PRO B C 1
ATOM 616 O O . PRO B 1 14 ? -9.823 -6.684 22.713 1.00 39.60 14 PRO B O 1
ATOM 620 N N . GLU B 1 15 ? -9.509 -8.510 23.982 1.00 46.19 15 GLU B N 1
ATOM 621 C CA . GLU B 1 15 ? -9.209 -7.735 25.182 1.00 47.18 15 GLU B CA 1
ATOM 622 C C . GLU B 1 15 ? -7.954 -6.893 24.981 1.00 44.58 15 GLU B C 1
ATOM 623 O O . GLU B 1 15 ? -7.959 -5.685 25.228 1.00 39.63 15 GLU B O 1
ATOM 629 N N . LYS B 1 16 ? -6.882 -7.544 24.538 1.00 41.13 16 LYS B N 1
ATOM 630 C CA . LYS B 1 16 ? -5.608 -6.870 24.309 1.00 43.71 16 LYS B CA 1
ATOM 631 C C . LYS B 1 16 ? -5.691 -5.857 23.161 1.00 42.98 16 LYS B C 1
ATOM 632 O O . LYS B 1 16 ? -5.109 -4.774 23.243 1.00 43.78 16 LYS B O 1
ATOM 634 N N . LYS B 1 17 ? -6.410 -6.205 22.097 1.00 39.29 17 LYS B N 1
ATOM 635 C CA . LYS B 1 17 ? -6.557 -5.298 20.960 1.00 40.16 17 LYS B CA 1
ATOM 636 C C . LYS B 1 17 ? -7.227 -4.015 21.432 1.00 36.99 17 LYS B C 1
ATOM 637 O O . LYS B 1 17 ? -6.812 -2.906 21.092 1.00 32.07 17 LYS B O 1
ATOM 643 N N . ARG B 1 18 ? -8.266 -4.182 22.236 1.00 31.31 18 ARG B N 1
ATOM 644 C CA . ARG B 1 18 ? -9.021 -3.056 22.748 1.00 31.88 18 ARG B CA 1
ATOM 645 C C . ARG B 1 18 ? -8.185 -2.134 23.632 1.00 29.00 18 ARG B C 1
ATOM 646 O O . ARG B 1 18 ? -8.367 -0.918 23.619 1.00 33.11 18 ARG B O 1
ATOM 654 N N . GLU B 1 19 ? -7.272 -2.713 24.398 1.00 31.41 19 GLU B N 1
ATOM 655 C CA . GLU B 1 19 ? -6.445 -1.911 25.284 1.00 37.43 19 GLU B CA 1
ATOM 656 C C . GLU B 1 19 ? -5.314 -1.238 24.517 1.00 35.26 19 GLU B C 1
ATOM 657 O O . GLU B 1 19 ? -4.962 -0.089 24.800 1.00 33.34 19 GLU B O 1
ATOM 663 N N . LEU B 1 20 ? -4.755 -1.953 23.547 1.00 33.55 20 LEU B N 1
ATOM 664 C CA . LEU B 1 20 ? -3.679 -1.416 22.724 1.00 29.16 20 LEU B CA 1
ATOM 665 C C . LEU B 1 20 ? -4.196 -0.144 22.078 1.00 30.87 20 LEU B C 1
ATOM 666 O O . LEU B 1 20 ? -3.547 0.901 22.101 1.00 30.29 20 LEU B O 1
ATOM 671 N N . VAL B 1 21 ? -5.390 -0.241 21.511 1.00 28.02 21 VAL B N 1
ATOM 672 C CA . VAL B 1 21 ? -6.010 0.878 20.844 1.00 27.79 21 VAL B CA 1
ATOM 673 C C . VAL B 1 21 ? -6.224 2.091 21.757 1.00 33.29 21 VAL B C 1
ATOM 674 O O . VAL B 1 21 ? -5.798 3.198 21.423 1.00 31.46 21 VAL B O 1
ATOM 678 N N . ARG B 1 22 ? -6.867 1.897 22.908 1.00 29.44 22 ARG B N 1
ATOM 679 C CA . ARG B 1 22 ? -7.102 3.013 23.828 1.00 30.54 22 ARG B CA 1
ATOM 680 C C . ARG B 1 22 ? -5.792 3.689 24.238 1.00 30.85 22 ARG B C 1
ATOM 681 O O . ARG B 1 22 ? -5.672 4.915 24.220 1.00 36.68 22 ARG B O 1
ATOM 683 N N . ARG B 1 23 ? -4.817 2.873 24.606 1.00 23.92 23 ARG B N 1
ATOM 684 C CA . ARG B 1 23 ? -3.504 3.344 25.030 1.00 39.32 23 ARG B CA 1
ATOM 685 C C . ARG B 1 23 ? -2.724 4.089 23.942 1.00 44.03 23 ARG B C 1
ATOM 686 O O . ARG B 1 23 ? -2.225 5.198 24.174 1.00 38.01 23 ARG B O 1
ATOM 694 N N . LEU B 1 24 ? -2.602 3.473 22.767 1.00 35.00 24 LEU B N 1
ATOM 695 C CA . LEU B 1 24 ? -1.870 4.097 21.672 1.00 33.17 24 LEU B CA 1
ATOM 696 C C . LEU B 1 24 ? -2.493 5.446 21.377 1.00 30.77 24 LEU B C 1
ATOM 697 O O . LEU B 1 24 ? -1.788 6.410 21.080 1.00 36.59 24 LEU B O 1
ATOM 702 N N . THR B 1 25 ? -3.816 5.518 21.488 1.00 27.57 25 THR B N 1
ATOM 703 C CA . THR B 1 25 ? -4.540 6.750 21.224 1.00 29.93 25 THR B CA 1
ATOM 704 C C . THR B 1 25 ? -4.214 7.812 22.272 1.00 35.03 25 THR B C 1
ATOM 705 O O . THR B 1 25 ? -4.019 8.978 21.942 1.00 32.48 25 THR B O 1
ATOM 709 N N . GLU B 1 26 ? -4.150 7.408 23.535 1.00 38.59 26 GLU B N 1
ATOM 710 C CA . GLU B 1 26 ? -3.850 8.361 24.596 1.00 38.06 26 GLU B CA 1
ATOM 711 C C . GLU B 1 26 ? -2.426 8.902 24.461 1.00 29.99 26 GLU B C 1
ATOM 712 O O . GLU B 1 26 ? -2.219 10.111 24.467 1.00 44.57 26 GLU B O 1
ATOM 718 N N . MET B 1 27 ? -1.455 8.008 24.332 1.00 30.18 27 MET B N 1
ATOM 719 C CA . MET B 1 27 ? -0.062 8.411 24.195 1.00 37.28 27 MET B CA 1
ATOM 720 C C . MET B 1 27 ? 0.138 9.316 22.983 1.00 45.00 27 MET B C 1
ATOM 721 O O . MET B 1 27 ? 0.792 10.356 23.072 1.00 41.00 27 MET B O 1
ATOM 723 N N . ALA B 1 28 ? -0.429 8.919 21.849 1.00 38.00 28 ALA B N 1
ATOM 724 C CA . ALA B 1 28 ? -0.289 9.707 20.633 1.00 40.83 28 ALA B CA 1
ATOM 725 C C . ALA B 1 28 ? -0.985 11.056 20.774 1.00 39.15 28 ALA B C 1
ATOM 726 O O . ALA B 1 28 ? -0.489 12.080 20.306 1.00 36.03 28 ALA B O 1
ATOM 728 N N . SER B 1 29 ? -2.132 11.052 21.435 1.00 37.86 29 SER B N 1
ATOM 729 C CA . SER B 1 29 ? -2.908 12.269 21.621 1.00 39.49 29 SER B CA 1
ATOM 730 C C . SER B 1 29 ? -2.203 13.350 22.441 1.00 45.09 29 SER B C 1
ATOM 731 O O . SER B 1 29 ? -2.184 14.517 22.049 1.00 40.91 29 SER B O 1
ATOM 734 N N . ARG B 1 30 ? -1.617 12.966 23.570 1.00 45.25 30 ARG B N 1
ATOM 735 C CA . ARG B 1 30 ? -0.956 13.938 24.435 1.00 47.88 30 ARG B CA 1
ATOM 736 C C . ARG B 1 30 ? 0.416 14.364 23.929 1.00 46.37 30 ARG B C 1
ATOM 737 O O . ARG B 1 30 ? 0.737 15.557 23.921 1.00 44.69 30 ARG B O 1
ATOM 745 N N . LEU B 1 31 ? 1.217 13.394 23.502 1.00 39.64 31 LEU B N 1
ATOM 746 C CA . LEU B 1 31 ? 2.557 13.678 23.012 1.00 42.17 31 LEU B CA 1
ATOM 747 C C . LEU B 1 31 ? 2.585 14.516 21.737 1.00 46.10 31 LEU B C 1
ATOM 748 O O . LEU B 1 31 ? 3.605 15.129 21.427 1.00 48.95 31 LEU B O 1
ATOM 753 N N . LEU B 1 32 ? 1.472 14.550 21.008 1.00 40.05 32 LEU B N 1
ATOM 754 C CA . LEU B 1 32 ? 1.411 15.290 19.753 1.00 39.75 32 LEU B CA 1
ATOM 755 C C . LEU B 1 32 ? 0.382 16.397 19.746 1.00 42.56 32 LEU B C 1
ATOM 756 O O . LEU B 1 32 ? 0.167 17.043 18.721 1.00 49.56 32 LEU B O 1
ATOM 761 N N . GLY B 1 33 ? -0.260 16.612 20.887 1.00 44.18 33 GLY B N 1
ATOM 762 C CA . GLY B 1 33 ? -1.253 17.663 20.975 1.00 45.26 33 GLY B CA 1
ATOM 763 C C . GLY B 1 33 ? -2.345 17.520 19.939 1.00 43.76 33 GLY B C 1
ATOM 764 O O . GLY B 1 33 ? -2.817 18.505 19.374 1.00 39.98 33 GLY B O 1
ATOM 765 N N . GLU B 1 34 ? -2.736 16.280 19.679 1.00 43.61 34 GLU B N 1
ATOM 766 C CA . GLU B 1 34 ? -3.799 15.997 18.722 1.00 47.44 34 GLU B CA 1
ATOM 767 C C . GLU B 1 34 ? -5.046 15.619 19.514 1.00 45.25 34 GLU B C 1
ATOM 768 O O . GLU B 1 34 ? -4.964 14.902 20.512 1.00 44.09 34 GLU B O 1
ATOM 774 N N . PRO B 1 35 ? -6.220 16.106 19.093 1.00 49.44 35 PRO B N 1
ATOM 775 C CA . PRO B 1 35 ? -7.421 15.741 19.846 1.00 47.37 35 PRO B CA 1
ATOM 776 C C . PRO B 1 35 ? -7.731 14.252 19.695 1.00 52.60 35 PRO B C 1
ATOM 777 O O . PRO B 1 35 ? -7.424 13.645 18.666 1.00 48.42 35 PRO B O 1
ATOM 781 N N . TYR B 1 36 ? -8.328 13.680 20.736 1.00 52.49 36 TYR B N 1
ATOM 782 C CA . TYR B 1 36 ? -8.708 12.269 20.778 1.00 52.06 36 TYR B CA 1
ATOM 783 C C . TYR B 1 36 ? -9.444 11.816 19.519 1.00 46.62 36 TYR B C 1
ATOM 784 O O . TYR B 1 36 ? -9.096 10.806 18.905 1.00 48.24 36 TYR B O 1
ATOM 793 N N . GLU B 1 37 ? -10.471 12.571 19.152 1.00 43.75 37 GLU B N 1
ATOM 794 C CA . GLU B 1 37 ? -11.297 12.261 17.992 1.00 53.24 37 GLU B CA 1
ATOM 795 C C . GLU B 1 37 ? -10.498 12.240 16.688 1.00 52.02 37 GLU B C 1
ATOM 796 O O . GLU B 1 37 ? -10.886 11.583 15.721 1.00 47.17 37 GLU B O 1
ATOM 802 N N . GLU B 1 38 ? -9.380 12.958 16.668 1.00 53.55 38 GLU B N 1
ATOM 803 C CA . GLU B 1 38 ? -8.537 13.036 15.478 1.00 52.61 38 GLU B CA 1
ATOM 804 C C . GLU B 1 38 ? -7.475 11.945 15.400 1.00 48.99 38 GLU B C 1
ATOM 805 O O . GLU B 1 38 ? -6.612 11.968 14.517 1.00 46.17 38 GLU B O 1
ATOM 811 N N . VAL B 1 39 ? -7.529 10.994 16.325 1.00 36.58 39 VAL B N 1
ATOM 812 C CA . VAL B 1 39 ? -6.568 9.907 16.327 1.00 26.65 39 VAL B CA 1
ATOM 813 C C . VAL B 1 39 ? -7.226 8.605 15.879 1.00 32.12 39 VAL B C 1
ATOM 814 O O . VAL B 1 39 ? -8.194 8.136 16.483 1.00 31.09 39 VAL B O 1
ATOM 818 N N . ARG B 1 40 ? -6.688 8.024 14.814 1.00 28.04 40 ARG B N 1
ATOM 819 C CA . ARG B 1 40 ? -7.225 6.783 14.274 1.00 25.76 40 ARG B CA 1
ATOM 820 C C . ARG B 1 40 ? -6.212 5.658 14.376 1.00 28.07 40 ARG B C 1
ATOM 821 O O . ARG B 1 40 ? -4.999 5.871 14.241 1.00 23.78 40 ARG B O 1
ATOM 829 N N . VAL B 1 41 ? -6.717 4.453 14.628 1.00 19.23 41 VAL B N 1
ATOM 830 C CA . VAL B 1 41 ? -5.866 3.286 14.735 1.00 17.88 41 VAL B CA 1
ATOM 831 C C . VAL B 1 41 ? -6.437 2.196 13.842 1.00 20.30 41 VAL B C 1
ATOM 832 O O . VAL B 1 41 ? -7.636 1.935 13.869 1.00 21.41 41 VAL B O 1
ATOM 836 N N . ILE B 1 42 ? -5.586 1.589 13.023 1.00 19.20 42 ILE B N 1
ATOM 837 C CA . ILE B 1 42 ? -6.041 0.505 12.177 1.00 19.25 42 ILE B CA 1
ATOM 838 C C . ILE B 1 42 ? -5.173 -0.706 12.442 1.00 20.97 42 ILE B C 1
ATOM 839 O O . ILE B 1 42 ? -3.953 -0.606 12.521 1.00 21.77 42 ILE B O 1
ATOM 844 N N . LEU B 1 43 ? -5.809 -1.858 12.598 1.00 16.47 43 LEU B N 1
ATOM 845 C CA . LEU B 1 43 ? -5.079 -3.084 12.864 1.00 15.27 43 LEU B CA 1
ATOM 846 C C . LEU B 1 43 ? -5.041 -3.926 11.601 1.00 21.17 43 LEU B C 1
ATOM 847 O O . LEU B 1 43 ? -6.068 -4.427 11.147 1.00 20.71 43 LEU B O 1
ATOM 852 N N . TYR B 1 44 ? -3.854 -4.064 11.026 1.00 15.59 44 TYR B N 1
ATOM 853 C CA . TYR B 1 44 ? -3.693 -4.873 9.832 1.00 18.20 44 TYR B CA 1
ATOM 854 C C . TYR B 1 44 ? -3.224 -6.239 10.310 1.00 16.11 44 TYR B C 1
ATOM 855 O O . TYR B 1 44 ? -2.032 -6.449 10.553 1.00 14.42 44 TYR B O 1
ATOM 864 N N . GLU B 1 45 ? -4.176 -7.161 10.474 1.00 15.28 45 GLU B N 1
ATOM 865 C CA . GLU B 1 45 ? -3.858 -8.503 10.962 1.00 18.85 45 GLU B CA 1
ATOM 866 C C . GLU B 1 45 ? -3.527 -9.431 9.812 1.00 17.59 45 GLU B C 1
ATOM 867 O O . GLU B 1 45 ? -4.337 -9.645 8.924 1.00 19.72 45 GLU B O 1
ATOM 873 N N . VAL B 1 46 ? -2.327 -9.979 9.849 1.00 12.09 46 VAL B N 1
ATOM 874 C CA . VAL B 1 46 ? -1.847 -10.864 8.789 1.00 16.98 46 VAL B CA 1
ATOM 875 C C . VAL B 1 46 ? -1.995 -12.351 9.159 1.00 21.46 46 VAL B C 1
ATOM 876 O O . VAL B 1 46 ? -1.688 -12.742 10.286 1.00 17.90 46 VAL B O 1
ATOM 880 N N . ARG B 1 47 ? -2.468 -13.174 8.218 1.00 21.40 47 ARG B N 1
ATOM 881 C CA . ARG B 1 47 ? -2.619 -14.609 8.481 1.00 21.42 47 ARG B CA 1
ATOM 882 C C . ARG B 1 47 ? -1.258 -15.290 8.518 1.00 23.51 47 ARG B C 1
ATOM 883 O O . ARG B 1 47 ? -0.284 -14.801 7.950 1.00 16.52 47 ARG B O 1
ATOM 891 N N . ARG B 1 48 ? -1.188 -16.444 9.163 1.00 25.20 48 ARG B N 1
ATOM 892 C CA . ARG B 1 48 ? 0.075 -17.152 9.231 1.00 25.10 48 ARG B CA 1
ATOM 893 C C . ARG B 1 48 ? 0.573 -17.568 7.861 1.00 21.64 48 ARG B C 1
ATOM 894 O O . ARG B 1 48 ? 1.779 -17.723 7.658 1.00 22.72 48 ARG B O 1
ATOM 902 N N . ASP B 1 49 ? -0.336 -17.751 6.906 1.00 18.35 49 ASP B N 1
ATOM 903 C CA . ASP B 1 49 ? 0.128 -18.147 5.580 1.00 20.76 49 ASP B CA 1
ATOM 904 C C . ASP B 1 49 ? 0.441 -16.947 4.678 1.00 21.71 49 ASP B C 1
ATOM 905 O O . ASP B 1 49 ? 0.588 -17.094 3.467 1.00 23.16 49 ASP B O 1
ATOM 910 N N . GLN B 1 50 ? 0.572 -15.769 5.284 1.00 18.60 50 GLN B N 1
ATOM 911 C CA . GLN B 1 50 ? 0.880 -14.532 4.543 1.00 14.28 50 GLN B CA 1
ATOM 912 C C . GLN B 1 50 ? 2.029 -13.796 5.212 1.00 23.63 50 GLN B C 1
ATOM 913 O O . GLN B 1 50 ? 2.421 -12.702 4.795 1.00 19.32 50 GLN B O 1
ATOM 919 N N . TRP B 1 51 ? 2.567 -14.414 6.253 1.00 19.53 51 TRP B N 1
ATOM 920 C CA . TRP B 1 51 ? 3.619 -13.814 7.057 1.00 17.95 51 TRP B CA 1
ATOM 921 C C . TRP B 1 51 ? 4.858 -14.700 7.082 1.00 20.46 51 TRP B C 1
ATOM 922 O O . TRP B 1 51 ? 4.790 -15.863 7.492 1.00 20.47 51 TRP B O 1
ATOM 933 N N . ALA B 1 52 ? 5.989 -14.156 6.637 1.00 23.29 52 ALA B N 1
ATOM 934 C CA . ALA B 1 52 ? 7.239 -14.921 6.595 1.00 22.97 52 ALA B CA 1
ATOM 935 C C . ALA B 1 52 ? 8.467 -14.187 7.124 1.00 32.32 52 ALA B C 1
ATOM 936 O O . ALA B 1 52 ? 8.598 -12.959 7.009 1.00 23.43 52 ALA B O 1
ATOM 938 N N . ALA B 1 53 ? 9.361 -14.970 7.716 1.00 26.31 53 ALA B N 1
ATOM 939 C CA . ALA B 1 53 ? 10.613 -14.466 8.267 1.00 27.33 53 ALA B CA 1
ATOM 940 C C . ALA B 1 53 ? 11.647 -15.518 7.905 1.00 29.95 53 ALA B C 1
ATOM 941 O O . ALA B 1 53 ? 11.388 -16.717 8.024 1.00 26.66 53 ALA B O 1
ATOM 943 N N . GLY B 1 54 ? 12.800 -15.068 7.423 1.00 34.05 54 GLY B N 1
ATOM 944 C CA . GLY B 1 54 ? 13.851 -15.997 7.048 1.00 36.20 54 GLY B CA 1
ATOM 945 C C . GLY B 1 54 ? 13.461 -17.022 5.997 1.00 38.13 54 GLY B C 1
ATOM 946 O O . GLY B 1 54 ? 13.928 -18.161 6.042 1.00 34.25 54 GLY B O 1
ATOM 947 N N . GLY B 1 55 ? 12.609 -16.628 5.053 1.00 25.23 55 GLY B N 1
ATOM 948 C CA . GLY B 1 55 ? 12.196 -17.543 3.996 1.00 22.72 55 GLY B CA 1
ATOM 949 C C . GLY B 1 55 ? 11.127 -18.565 4.344 1.00 19.91 55 GLY B C 1
ATOM 950 O O . GLY B 1 55 ? 10.731 -19.371 3.502 1.00 26.39 55 GLY B O 1
ATOM 951 N N . VAL B 1 56 ? 10.623 -18.514 5.565 1.00 22.60 56 VAL B N 1
ATOM 952 C CA . VAL B 1 56 ? 9.619 -19.469 5.997 1.00 24.18 56 VAL B CA 1
ATOM 953 C C . VAL B 1 56 ? 8.284 -18.847 6.365 1.00 20.30 56 VAL B C 1
ATOM 954 O O . VAL B 1 56 ? 8.214 -17.948 7.207 1.00 20.83 56 VAL B O 1
ATOM 958 N N . LEU B 1 57 ? 7.220 -19.333 5.734 1.00 20.34 57 LEU B N 1
ATOM 959 C CA . LEU B 1 57 ? 5.880 -18.856 6.057 1.00 22.70 57 LEU B CA 1
ATOM 960 C C . LEU B 1 57 ? 5.526 -19.438 7.416 1.00 30.11 57 LEU B C 1
ATOM 961 O O . LEU B 1 57 ? 5.778 -20.615 7.677 1.00 29.34 57 LEU B O 1
ATOM 966 N N . PHE B 1 58 ? 4.943 -18.637 8.293 1.00 26.91 58 PHE B N 1
ATOM 967 C CA . PHE B 1 58 ? 4.614 -19.183 9.595 1.00 30.07 58 PHE B CA 1
ATOM 968 C C . PHE B 1 58 ? 3.626 -20.335 9.516 1.00 24.57 58 PHE B C 1
ATOM 969 O O . PHE B 1 58 ? 3.597 -21.179 10.401 1.00 31.29 58 PHE B O 1
ATOM 977 N N . SER B 1 59 ? 2.847 -20.396 8.441 1.00 22.76 59 SER B N 1
ATOM 978 C CA . SER B 1 59 ? 1.893 -21.483 8.275 1.00 27.63 59 SER B CA 1
ATOM 979 C C . SER B 1 59 ? 2.630 -22.803 8.025 1.00 34.35 59 SER B C 1
ATOM 980 O O . SER B 1 59 ? 2.040 -23.887 8.130 1.00 29.81 59 SER B O 1
ATOM 983 N N . ASP B 1 60 ? 3.918 -22.718 7.702 1.00 30.54 60 ASP B N 1
ATOM 984 C CA . ASP B 1 60 ? 4.695 -23.919 7.435 1.00 32.97 60 ASP B CA 1
ATOM 985 C C . ASP B 1 60 ? 5.515 -24.411 8.617 1.00 37.39 60 ASP B C 1
ATOM 986 O O . ASP B 1 60 ? 6.316 -25.338 8.474 1.00 38.17 60 ASP B O 1
ATOM 991 N N . LYS B 1 61 ? 5.330 -23.795 9.781 1.00 37.34 61 LYS B N 1
ATOM 992 C CA . LYS B 1 61 ? 6.045 -24.241 10.974 1.00 43.92 61 LYS B CA 1
ATOM 993 C C . LYS B 1 61 ? 5.145 -25.232 11.721 1.00 45.04 61 LYS B C 1
ATOM 994 O O . LYS B 1 61 ? 3.927 -25.054 11.771 1.00 37.58 61 LYS B O 1
ATOM 1000 N N . GLU B 1 62 ? 5.731 -26.289 12.280 1.00 43.69 62 GLU B N 1
ATOM 1001 C CA . GLU B 1 62 ? 4.923 -27.278 12.984 1.00 44.79 62 GLU B CA 1
ATOM 1002 C C . GLU B 1 62 ? 4.304 -26.717 14.257 1.00 49.17 62 GLU B C 1
ATOM 1003 O O . GLU B 1 62 ? 4.917 -25.899 14.947 1.00 45.53 62 GLU B O 1
ATOM 1009 N N . GLY B 1 63 ? 3.086 -27.167 14.556 1.00 52.45 63 GLY B N 1
ATOM 1010 C CA . GLY B 1 63 ? 2.388 -26.718 15.749 1.00 60.38 63 GLY B CA 1
ATOM 1011 C C . GLY B 1 63 ? 1.467 -25.539 15.505 1.00 64.85 63 GLY B C 1
ATOM 1012 O O . GLY B 1 63 ? 1.642 -24.500 16.178 1.00 68.81 63 GLY B O 1
ATOM 1013 N N . MET C 1 1 ? -15.211 6.470 8.844 1.00 47.58 1 MET C N 1
ATOM 1014 C CA . MET C 1 1 ? -14.884 7.394 7.726 1.00 38.75 1 MET C CA 1
ATOM 1015 C C . MET C 1 1 ? -14.408 6.575 6.524 1.00 25.37 1 MET C C 1
ATOM 1016 O O . MET C 1 1 ? -14.656 5.363 6.435 1.00 27.88 1 MET C O 1
ATOM 1021 N N . VAL C 1 2 ? -13.742 7.247 5.593 1.00 24.80 2 VAL C N 1
ATOM 1022 C CA . VAL C 1 2 ? -13.208 6.578 4.411 1.00 20.57 2 VAL C CA 1
ATOM 1023 C C . VAL C 1 2 ? -11.908 7.264 4.022 1.00 25.18 2 VAL C C 1
ATOM 1024 O O . VAL C 1 2 ? -11.802 8.495 4.040 1.00 25.97 2 VAL C O 1
ATOM 1028 N N . VAL C 1 3 ? -10.905 6.463 3.693 1.00 15.90 3 VAL C N 1
ATOM 1029 C CA . VAL C 1 3 ? -9.618 7.024 3.301 1.00 22.10 3 VAL C CA 1
ATOM 1030 C C . VAL C 1 3 ? -9.290 6.578 1.885 1.00 20.11 3 VAL C C 1
ATOM 1031 O O . VAL C 1 3 ? -9.431 5.402 1.525 1.00 25.03 3 VAL C O 1
ATOM 1035 N N . LEU C 1 4 ? -8.876 7.531 1.073 1.00 14.14 4 LEU C N 1
ATOM 1036 C CA . LEU C 1 4 ? -8.525 7.231 -0.297 1.00 12.98 4 LEU C CA 1
ATOM 1037 C C . LEU C 1 4 ? -7.062 7.563 -0.431 1.00 20.23 4 LEU C C 1
ATOM 1038 O O . LEU C 1 4 ? -6.644 8.695 -0.166 1.00 19.19 4 LEU C O 1
ATOM 1043 N N . LYS C 1 5 ? -6.280 6.571 -0.829 1.00 14.09 5 LYS C N 1
ATOM 1044 C CA . LYS C 1 5 ? -4.855 6.763 -0.990 1.00 15.25 5 LYS C CA 1
ATOM 1045 C C . LYS C 1 5 ? -4.573 6.647 -2.481 1.00 17.06 5 LYS C C 1
ATOM 1046 O O . LYS C 1 5 ? -4.928 5.663 -3.115 1.00 20.90 5 LYS C O 1
ATOM 1052 N N . VAL C 1 6 ? -3.936 7.662 -3.030 1.00 12.50 6 VAL C N 1
ATOM 1053 C CA . VAL C 1 6 ? -3.623 7.654 -4.443 1.00 13.52 6 VAL C CA 1
ATOM 1054 C C . VAL C 1 6 ? -2.115 7.478 -4.573 1.00 15.75 6 VAL C C 1
ATOM 1055 O O . VAL C 1 6 ? -1.352 8.290 -4.056 1.00 15.75 6 VAL C O 1
ATOM 1059 N N . THR C 1 7 ? -1.692 6.413 -5.241 1.00 13.75 7 THR C N 1
ATOM 1060 C CA . THR C 1 7 ? -0.275 6.198 -5.467 1.00 16.35 7 THR C CA 1
ATOM 1061 C C . THR C 1 7 ? -0.040 6.596 -6.913 1.00 15.87 7 THR C C 1
ATOM 1062 O O . THR C 1 7 ? -0.628 6.030 -7.822 1.00 16.23 7 THR C O 1
ATOM 1066 N N . LEU C 1 8 ? 0.815 7.588 -7.112 1.00 16.91 8 LEU C N 1
ATOM 1067 C CA . LEU C 1 8 ? 1.091 8.091 -8.437 1.00 16.08 8 LEU C CA 1
ATOM 1068 C C . LEU C 1 8 ? 2.473 8.707 -8.451 1.00 20.39 8 LEU C C 1
ATOM 1069 O O . LEU C 1 8 ? 3.042 9.019 -7.407 1.00 17.42 8 LEU C O 1
ATOM 1074 N N . LEU C 1 9 ? 3.013 8.874 -9.646 1.00 18.73 9 LEU C N 1
ATOM 1075 C CA . LEU C 1 9 ? 4.333 9.466 -9.805 1.00 18.86 9 LEU C CA 1
ATOM 1076 C C . LEU C 1 9 ? 4.309 10.925 -9.370 1.00 14.65 9 LEU C C 1
ATOM 1077 O O . LEU C 1 9 ? 3.325 11.640 -9.569 1.00 20.09 9 LEU C O 1
ATOM 1082 N N . GLU C 1 10 ? 5.389 11.378 -8.761 1.00 17.92 10 GLU C N 1
ATOM 1083 C CA . GLU C 1 10 ? 5.455 12.762 -8.328 1.00 21.07 10 GLU C CA 1
ATOM 1084 C C . GLU C 1 10 ? 5.475 13.671 -9.558 1.00 25.12 10 GLU C C 1
ATOM 1085 O O . GLU C 1 10 ? 5.771 13.213 -10.661 1.00 29.35 10 GLU C O 1
ATOM 1091 N N . GLY C 1 11 ? 5.145 14.947 -9.376 1.00 25.22 11 GLY C N 1
ATOM 1092 C CA . GLY C 1 11 ? 5.189 15.873 -10.500 1.00 30.26 11 GLY C CA 1
ATOM 1093 C C . GLY C 1 11 ? 3.913 16.577 -10.940 1.00 39.09 11 GLY C C 1
ATOM 1094 O O . GLY C 1 11 ? 3.982 17.533 -11.724 1.00 31.33 11 GLY C O 1
ATOM 1095 N N . ARG C 1 12 ? 2.753 16.129 -10.466 1.00 29.93 12 ARG C N 1
ATOM 1096 C CA . ARG C 1 12 ? 1.498 16.765 -10.871 1.00 34.88 12 ARG C CA 1
ATOM 1097 C C . ARG C 1 12 ? 1.385 18.182 -10.330 1.00 27.75 12 ARG C C 1
ATOM 1098 O O . ARG C 1 12 ? 1.702 18.441 -9.170 1.00 31.21 12 ARG C O 1
ATOM 1106 N N . PRO C 1 13 ? 0.912 19.117 -11.166 1.00 29.14 13 PRO C N 1
ATOM 1107 C CA . PRO C 1 13 ? 0.760 20.521 -10.766 1.00 36.12 13 PRO C CA 1
ATOM 1108 C C . PRO C 1 13 ? -0.243 20.648 -9.631 1.00 32.63 13 PRO C C 1
ATOM 1109 O O . PRO C 1 13 ? -1.164 19.845 -9.522 1.00 31.05 13 PRO C O 1
ATOM 1113 N N . PRO C 1 14 ? -0.078 21.664 -8.775 1.00 32.93 14 PRO C N 1
ATOM 1114 C CA . PRO C 1 14 ? -0.976 21.894 -7.643 1.00 35.04 14 PRO C CA 1
ATOM 1115 C C . PRO C 1 14 ? -2.459 21.929 -8.021 1.00 35.96 14 PRO C C 1
ATOM 1116 O O . PRO C 1 14 ? -3.301 21.418 -7.278 1.00 29.49 14 PRO C O 1
ATOM 1120 N N . GLU C 1 15 ? -2.781 22.524 -9.171 1.00 28.44 15 GLU C N 1
ATOM 1121 C CA . GLU C 1 15 ? -4.176 22.632 -9.573 1.00 27.67 15 GLU C CA 1
ATOM 1122 C C . GLU C 1 15 ? -4.772 21.283 -9.904 1.00 25.89 15 GLU C C 1
ATOM 1123 O O . GLU C 1 15 ? -5.946 21.030 -9.622 1.00 22.81 15 GLU C O 1
ATOM 1129 N N . LYS C 1 16 ? -3.964 20.408 -10.499 1.00 22.79 16 LYS C N 1
ATOM 1130 C CA . LYS C 1 16 ? -4.442 19.084 -10.848 1.00 22.99 16 LYS C CA 1
ATOM 1131 C C . LYS C 1 16 ? -4.739 18.305 -9.571 1.00 24.53 16 LYS C C 1
ATOM 1132 O O . LYS C 1 16 ? -5.731 17.588 -9.476 1.00 19.75 16 LYS C O 1
ATOM 1138 N N . LYS C 1 17 ? -3.864 18.466 -8.588 1.00 23.76 17 LYS C N 1
ATOM 1139 C CA . LYS C 1 17 ? -4.010 17.776 -7.324 1.00 27.65 17 LYS C CA 1
ATOM 1140 C C . LYS C 1 17 ? -5.218 18.251 -6.547 1.00 23.43 17 LYS C C 1
ATOM 1141 O O . LYS C 1 17 ? -5.954 17.436 -5.987 1.00 20.73 17 LYS C O 1
ATOM 1147 N N . ARG C 1 18 ? -5.458 19.559 -6.520 1.00 18.84 18 ARG C N 1
ATOM 1148 C CA . ARG C 1 18 ? -6.602 20.018 -5.759 1.00 19.43 18 ARG C CA 1
ATOM 1149 C C . ARG C 1 18 ? -7.907 19.592 -6.426 1.00 18.29 18 ARG C C 1
ATOM 1150 O O . ARG C 1 18 ? -8.866 19.274 -5.734 1.00 18.90 18 ARG C O 1
ATOM 1158 N N . GLU C 1 19 ? -7.950 19.567 -7.757 1.00 17.87 19 GLU C N 1
ATOM 1159 C CA . GLU C 1 19 ? -9.166 19.131 -8.428 1.00 19.46 19 GLU C CA 1
ATOM 1160 C C . GLU C 1 19 ? -9.380 17.645 -8.174 1.00 22.06 19 GLU C C 1
ATOM 1161 O O . GLU C 1 19 ? -10.501 17.220 -7.922 1.00 19.04 19 GLU C O 1
ATOM 1167 N N . LEU C 1 20 ? -8.302 16.859 -8.238 1.00 18.80 20 LEU C N 1
ATOM 1168 C CA . LEU C 1 20 ? -8.406 15.425 -7.995 1.00 18.64 20 LEU C CA 1
ATOM 1169 C C . LEU C 1 20 ? -8.974 15.185 -6.595 1.00 20.41 20 LEU C C 1
ATOM 1170 O O . LEU C 1 20 ? -9.880 14.369 -6.413 1.00 18.77 20 LEU C O 1
ATOM 1175 N N . VAL C 1 21 ? -8.434 15.892 -5.607 1.00 17.45 21 VAL C N 1
ATOM 1176 C CA . VAL C 1 21 ? -8.901 15.742 -4.231 1.00 17.54 21 VAL C CA 1
ATOM 1177 C C . VAL C 1 21 ? -10.385 16.112 -4.101 1.00 18.39 21 VAL C C 1
ATOM 1178 O O . VAL C 1 21 ? -11.144 15.405 -3.425 1.00 19.12 21 VAL C O 1
ATOM 1182 N N . ARG C 1 22 ? -10.806 17.200 -4.750 1.00 21.68 22 ARG C N 1
ATOM 1183 C CA . ARG C 1 22 ? -12.213 17.602 -4.698 1.00 21.35 22 ARG C CA 1
ATOM 1184 C C . ARG C 1 22 ? -13.103 16.525 -5.299 1.00 18.22 22 ARG C C 1
ATOM 1185 O O . ARG C 1 22 ? -14.080 16.123 -4.685 1.00 19.28 22 ARG C O 1
ATOM 1193 N N . ARG C 1 23 ? -12.771 16.078 -6.509 1.00 15.38 23 ARG C N 1
ATOM 1194 C CA . ARG C 1 23 ? -13.559 15.056 -7.207 1.00 16.57 23 ARG C CA 1
ATOM 1195 C C . ARG C 1 23 ? -13.670 13.747 -6.431 1.00 19.86 23 ARG C C 1
ATOM 1196 O O . ARG C 1 23 ? -14.759 13.178 -6.329 1.00 17.00 23 ARG C O 1
ATOM 1204 N N . LEU C 1 24 ? -12.550 13.274 -5.882 1.00 18.76 24 LEU C N 1
ATOM 1205 C CA . LEU C 1 24 ? -12.545 12.039 -5.095 1.00 18.38 24 LEU C CA 1
ATOM 1206 C C . LEU C 1 24 ? -13.389 12.191 -3.830 1.00 23.14 24 LEU C C 1
ATOM 1207 O O . LEU C 1 24 ? -14.110 11.275 -3.433 1.00 19.94 24 LEU C O 1
ATOM 1212 N N . THR C 1 25 ? -13.298 13.357 -3.203 1.00 19.18 25 THR C N 1
ATOM 1213 C CA . THR C 1 25 ? -14.021 13.595 -1.977 1.00 21.53 25 THR C CA 1
ATOM 1214 C C . THR C 1 25 ? -15.518 13.637 -2.200 1.00 21.78 25 THR C C 1
ATOM 1215 O O . THR C 1 25 ? -16.262 13.006 -1.458 1.00 19.30 25 THR C O 1
ATOM 1219 N N . GLU C 1 26 ? -15.966 14.367 -3.218 1.00 19.10 26 GLU C N 1
ATOM 1220 C CA . GLU C 1 26 ? -17.400 14.455 -3.472 1.00 14.24 26 GLU C CA 1
ATOM 1221 C C . GLU C 1 26 ? -17.956 13.095 -3.875 1.00 17.11 26 GLU C C 1
ATOM 1222 O O . GLU C 1 26 ? -19.002 12.689 -3.395 1.00 16.08 26 GLU C O 1
ATOM 1228 N N . MET C 1 27 ? -17.245 12.383 -4.743 1.00 19.72 27 MET C N 1
ATOM 1229 C CA . MET C 1 27 ? -17.716 11.078 -5.206 1.00 20.77 27 MET C CA 1
ATOM 1230 C C . MET C 1 27 ? -17.763 10.035 -4.100 1.00 21.89 27 MET C C 1
ATOM 1231 O O . MET C 1 27 ? -18.735 9.284 -3.993 1.00 17.01 27 MET C O 1
ATOM 1236 N N . ALA C 1 28 ? -16.719 9.972 -3.277 1.00 18.99 28 ALA C N 1
ATOM 1237 C CA . ALA C 1 28 ? -16.690 8.983 -2.197 1.00 16.77 28 ALA C CA 1
ATOM 1238 C C . ALA C 1 28 ? -17.813 9.286 -1.224 1.00 21.35 28 ALA C C 1
ATOM 1239 O O . ALA C 1 28 ? -18.519 8.396 -0.749 1.00 23.44 28 ALA C O 1
ATOM 1241 N N . SER C 1 29 ? -17.967 10.566 -0.919 1.00 21.11 29 SER C N 1
ATOM 1242 C CA . SER C 1 29 ? -18.998 11.004 0.014 1.00 18.29 29 SER C CA 1
ATOM 1243 C C . SER C 1 29 ? -20.388 10.678 -0.528 1.00 19.66 29 SER C C 1
ATOM 1244 O O . SER C 1 29 ? -21.279 10.249 0.208 1.00 25.07 29 SER C O 1
ATOM 1247 N N . ARG C 1 30 ? -20.547 10.880 -1.829 1.00 15.63 30 ARG C N 1
ATOM 1248 C CA . ARG C 1 30 ? -21.819 10.667 -2.509 1.00 22.11 30 ARG C CA 1
ATOM 1249 C C . ARG C 1 30 ? -22.224 9.202 -2.593 1.00 25.15 30 ARG C C 1
ATOM 1250 O O . ARG C 1 30 ? -23.331 8.829 -2.207 1.00 21.70 30 ARG C O 1
ATOM 1258 N N . LEU C 1 31 ? -21.306 8.373 -3.080 1.00 19.43 31 LEU C N 1
ATOM 1259 C CA . LEU C 1 31 ? -21.587 6.963 -3.271 1.00 26.15 31 LEU C CA 1
ATOM 1260 C C . LEU C 1 31 ? -21.612 6.112 -2.019 1.00 29.04 31 LEU C C 1
ATOM 1261 O O . LEU C 1 31 ? -22.269 5.066 -2.003 1.00 29.84 31 LEU C O 1
ATOM 1266 N N . LEU C 1 32 ? -20.915 6.545 -0.972 1.00 27.49 32 LEU C N 1
ATOM 1267 C CA . LEU C 1 32 ? -20.860 5.767 0.265 1.00 24.82 32 LEU C CA 1
ATOM 1268 C C . LEU C 1 32 ? -21.670 6.344 1.435 1.00 26.84 32 LEU C C 1
ATOM 1269 O O . LEU C 1 32 ? -21.766 5.724 2.487 1.00 29.47 32 LEU C O 1
ATOM 1274 N N . GLY C 1 33 ? -22.245 7.525 1.257 1.00 25.33 33 GLY C N 1
ATOM 1275 C CA . GLY C 1 33 ? -23.013 8.132 2.332 1.00 30.30 33 GLY C CA 1
ATOM 1276 C C . GLY C 1 33 ? -22.136 8.520 3.514 1.00 35.85 33 GLY C C 1
ATOM 1277 O O . GLY C 1 33 ? -22.549 8.419 4.671 1.00 35.41 33 GLY C O 1
ATOM 1278 N N . GLU C 1 34 ? -20.914 8.959 3.234 1.00 25.49 34 GLU C N 1
ATOM 1279 C CA . GLU C 1 34 ? -19.996 9.355 4.299 1.00 21.20 34 GLU C CA 1
ATOM 1280 C C . GLU C 1 34 ? -19.963 10.875 4.349 1.00 25.12 34 GLU C C 1
ATOM 1281 O O . GLU C 1 34 ? -19.965 11.535 3.305 1.00 26.24 34 GLU C O 1
ATOM 1287 N N . PRO C 1 35 ? -19.952 11.452 5.559 1.00 22.24 35 PRO C N 1
ATOM 1288 C CA . PRO C 1 35 ? -19.914 12.911 5.668 1.00 21.30 35 PRO C CA 1
ATOM 1289 C C . PRO C 1 35 ? -18.750 13.443 4.833 1.00 22.55 35 PRO C C 1
ATOM 1290 O O . PRO C 1 35 ? -17.618 12.972 4.963 1.00 18.10 35 PRO C O 1
ATOM 1294 N N . TYR C 1 36 ? -19.039 14.425 3.988 1.00 21.23 36 TYR C N 1
ATOM 1295 C CA . TYR C 1 36 ? -18.035 15.036 3.113 1.00 23.25 36 TYR C CA 1
ATOM 1296 C C . TYR C 1 36 ? -16.804 15.483 3.890 1.00 24.66 36 TYR C C 1
ATOM 1297 O O . TYR C 1 36 ? -15.672 15.322 3.431 1.00 20.30 36 TYR C O 1
ATOM 1306 N N . GLU C 1 37 ? -17.023 16.023 5.082 1.00 22.52 37 GLU C N 1
ATOM 1307 C CA . GLU C 1 37 ? -15.921 16.499 5.894 1.00 27.17 37 GLU C CA 1
ATOM 1308 C C . GLU C 1 37 ? -15.040 15.400 6.463 1.00 22.93 37 GLU C C 1
ATOM 1309 O O . GLU C 1 37 ? -13.906 15.669 6.868 1.00 28.59 37 GLU C O 1
ATOM 1315 N N . GLU C 1 38 ? -15.554 14.172 6.490 1.00 24.84 38 GLU C N 1
ATOM 1316 C CA . GLU C 1 38 ? -14.824 13.030 7.047 1.00 28.54 38 GLU C CA 1
ATOM 1317 C C . GLU C 1 38 ? -13.987 12.276 6.035 1.00 29.71 38 GLU C C 1
ATOM 1318 O O . GLU C 1 38 ? -13.222 11.392 6.405 1.00 36.62 38 GLU C O 1
ATOM 1324 N N . VAL C 1 39 ? -14.142 12.598 4.759 1.00 20.72 39 VAL C N 1
ATOM 1325 C CA . VAL C 1 39 ? -13.371 11.900 3.737 1.00 22.74 39 VAL C CA 1
ATOM 1326 C C . VAL C 1 39 ? -11.951 12.438 3.716 1.00 23.22 39 VAL C C 1
ATOM 1327 O O . VAL C 1 39 ? -11.731 13.646 3.635 1.00 16.99 39 VAL C O 1
ATOM 1331 N N . ARG C 1 40 ? -10.989 11.528 3.792 1.00 17.29 40 ARG C N 1
ATOM 1332 C CA . ARG C 1 40 ? -9.585 11.900 3.790 1.00 15.53 40 ARG C CA 1
ATOM 1333 C C . ARG C 1 40 ? -8.935 11.356 2.533 1.00 20.82 40 ARG C C 1
ATOM 1334 O O . ARG C 1 40 ? -9.292 10.277 2.050 1.00 17.78 40 ARG C O 1
ATOM 1342 N N . VAL C 1 41 ? -7.981 12.109 2.002 1.00 18.24 41 VAL C N 1
ATOM 1343 C CA . VAL C 1 41 ? -7.275 11.689 0.803 1.00 18.27 41 VAL C CA 1
ATOM 1344 C C . VAL C 1 41 ? -5.805 11.882 1.084 1.00 16.35 41 VAL C C 1
ATOM 1345 O O . VAL C 1 41 ? -5.411 12.919 1.618 1.00 17.73 41 VAL C O 1
ATOM 1349 N N . ILE C 1 42 ? -5.000 10.875 0.760 1.00 13.26 42 ILE C N 1
ATOM 1350 C CA . ILE C 1 42 ? -3.570 11.005 0.917 1.00 17.43 42 ILE C CA 1
ATOM 1351 C C . ILE C 1 42 ? -2.951 10.699 -0.446 1.00 17.45 42 ILE C C 1
ATOM 1352 O O . ILE C 1 42 ? -3.371 9.774 -1.147 1.00 16.62 42 ILE C O 1
ATOM 1357 N N . LEU C 1 43 ? -1.992 11.524 -0.840 1.00 15.49 43 LEU C N 1
ATOM 1358 C CA . LEU C 1 43 ? -1.306 11.354 -2.115 1.00 15.42 43 LEU C CA 1
ATOM 1359 C C . LEU C 1 43 ? 0.064 10.780 -1.795 1.00 16.35 43 LEU C C 1
ATOM 1360 O O . LEU C 1 43 ? 0.900 11.426 -1.172 1.00 22.71 43 LEU C O 1
ATOM 1365 N N . TYR C 1 44 ? 0.258 9.533 -2.186 1.00 16.34 44 TYR C N 1
ATOM 1366 C CA . TYR C 1 44 ? 1.527 8.878 -1.979 1.00 13.17 44 TYR C CA 1
ATOM 1367 C C . TYR C 1 44 ? 2.258 9.102 -3.315 1.00 13.59 44 TYR C C 1
ATOM 1368 O O . TYR C 1 44 ? 2.095 8.339 -4.261 1.00 15.91 44 TYR C O 1
ATOM 1377 N N . GLU C 1 45 ? 3.030 10.179 -3.393 1.00 16.31 45 GLU C N 1
ATOM 1378 C CA . GLU C 1 45 ? 3.755 10.501 -4.619 1.00 16.26 45 GLU C CA 1
ATOM 1379 C C . GLU C 1 45 ? 5.109 9.796 -4.600 1.00 18.64 45 GLU C C 1
ATOM 1380 O O . GLU C 1 45 ? 5.929 10.030 -3.719 1.00 17.55 45 GLU C O 1
ATOM 1386 N N . VAL C 1 46 ? 5.314 8.908 -5.564 1.00 19.61 46 VAL C N 1
ATOM 1387 C CA . VAL C 1 46 ? 6.549 8.135 -5.655 1.00 17.39 46 VAL C CA 1
ATOM 1388 C C . VAL C 1 46 ? 7.552 8.842 -6.565 1.00 18.03 46 VAL C C 1
ATOM 1389 O O . VAL C 1 46 ? 7.183 9.377 -7.613 1.00 18.75 46 VAL C O 1
ATOM 1393 N N . ARG C 1 47 ? 8.820 8.843 -6.164 1.00 18.53 47 ARG C N 1
ATOM 1394 C CA . ARG C 1 47 ? 9.858 9.473 -6.979 1.00 20.79 47 ARG C CA 1
ATOM 1395 C C . ARG C 1 47 ? 10.073 8.642 -8.233 1.00 21.64 47 ARG C C 1
ATOM 1396 O O . ARG C 1 47 ? 9.770 7.445 -8.249 1.00 15.19 47 ARG C O 1
ATOM 1404 N N . ARG C 1 48 ? 10.565 9.271 -9.298 1.00 17.76 48 ARG C N 1
ATOM 1405 C CA . ARG C 1 48 ? 10.821 8.529 -10.535 1.00 22.74 48 ARG C CA 1
ATOM 1406 C C . ARG C 1 48 ? 11.845 7.420 -10.312 1.00 18.07 48 ARG C C 1
ATOM 1407 O O . ARG C 1 48 ? 11.783 6.372 -10.959 1.00 19.49 48 ARG C O 1
ATOM 1415 N N . ASP C 1 49 ? 12.769 7.624 -9.378 1.00 17.45 49 ASP C N 1
ATOM 1416 C CA . ASP C 1 49 ? 13.764 6.593 -9.125 1.00 20.24 49 ASP C CA 1
ATOM 1417 C C . ASP C 1 49 ? 13.327 5.593 -8.049 1.00 16.18 49 ASP C C 1
ATOM 1418 O O . ASP C 1 49 ? 14.147 4.873 -7.483 1.00 17.91 49 ASP C O 1
ATOM 1423 N N . GLN C 1 50 ? 12.025 5.548 -7.766 1.00 16.09 50 GLN C N 1
ATOM 1424 C CA . GLN C 1 50 ? 11.483 4.597 -6.787 1.00 16.45 50 GLN C CA 1
ATOM 1425 C C . GLN C 1 50 ? 10.304 3.818 -7.385 1.00 16.51 50 GLN C C 1
ATOM 1426 O O . GLN C 1 50 ? 9.674 3.011 -6.701 1.00 19.55 50 GLN C O 1
ATOM 1432 N N . TRP C 1 51 ? 10.032 4.064 -8.663 1.00 17.38 51 TRP C N 1
ATOM 1433 C CA . TRP C 1 51 ? 8.897 3.497 -9.374 1.00 17.53 51 TRP C CA 1
ATOM 1434 C C . TRP C 1 51 ? 9.334 2.719 -10.618 1.00 25.18 51 TRP C C 1
ATOM 1435 O O . TRP C 1 51 ? 9.840 3.297 -11.590 1.00 19.39 51 TRP C O 1
ATOM 1446 N N . ALA C 1 52 ? 9.112 1.407 -10.599 1.00 18.91 52 ALA C N 1
ATOM 1447 C CA . ALA C 1 52 ? 9.519 0.559 -11.713 1.00 15.32 52 ALA C CA 1
ATOM 1448 C C . ALA C 1 52 ? 8.395 -0.305 -12.281 1.00 25.52 52 ALA C C 1
ATOM 1449 O O . ALA C 1 52 ? 7.468 -0.727 -11.559 1.00 17.36 52 ALA C O 1
ATOM 1451 N N . ALA C 1 53 ? 8.478 -0.542 -13.589 1.00 19.89 53 ALA C N 1
ATOM 1452 C CA . ALA C 1 53 ? 7.534 -1.396 -14.308 1.00 16.40 53 ALA C CA 1
ATOM 1453 C C . ALA C 1 53 ? 8.390 -2.130 -15.335 1.00 26.15 53 ALA C C 1
ATOM 1454 O O . ALA C 1 53 ? 9.288 -1.532 -15.931 1.00 19.46 53 ALA C O 1
ATOM 1456 N N . GLY C 1 54 ? 8.135 -3.421 -15.526 1.00 28.64 54 GLY C N 1
ATOM 1457 C CA . GLY C 1 54 ? 8.914 -4.174 -16.492 1.00 28.13 54 GLY C CA 1
ATOM 1458 C C . GLY C 1 54 ? 10.392 -4.183 -16.146 1.00 29.52 54 GLY C C 1
ATOM 1459 O O . GLY C 1 54 ? 11.238 -4.186 -17.036 1.00 25.79 54 GLY C O 1
ATOM 1460 N N . GLY C 1 55 ? 10.697 -4.159 -14.850 1.00 25.75 55 GLY C N 1
ATOM 1461 C CA . GLY C 1 55 ? 12.075 -4.190 -14.394 1.00 23.26 55 GLY C CA 1
ATOM 1462 C C . GLY C 1 55 ? 12.893 -2.919 -14.551 1.00 28.58 55 GLY C C 1
ATOM 1463 O O . GLY C 1 55 ? 14.080 -2.912 -14.246 1.00 26.51 55 GLY C O 1
ATOM 1464 N N . VAL C 1 56 ? 12.270 -1.838 -14.998 1.00 20.85 56 VAL C N 1
ATOM 1465 C CA . VAL C 1 56 ? 12.998 -0.599 -15.199 1.00 20.62 56 VAL C CA 1
ATOM 1466 C C . VAL C 1 56 ? 12.449 0.572 -14.400 1.00 21.96 56 VAL C C 1
ATOM 1467 O O . VAL C 1 56 ? 11.250 0.836 -14.428 1.00 25.25 56 VAL C O 1
ATOM 1471 N N . LEU C 1 57 ? 13.339 1.273 -13.704 1.00 24.33 57 LEU C N 1
ATOM 1472 C CA . LEU C 1 57 ? 12.958 2.448 -12.922 1.00 22.56 57 LEU C CA 1
ATOM 1473 C C . LEU C 1 57 ? 12.624 3.587 -13.883 1.00 30.66 57 LEU C C 1
ATOM 1474 O O . LEU C 1 57 ? 13.322 3.799 -14.881 1.00 24.03 57 LEU C O 1
ATOM 1479 N N . PHE C 1 58 ? 11.561 4.326 -13.578 1.00 22.00 58 PHE C N 1
ATOM 1480 C CA . PHE C 1 58 ? 11.130 5.416 -14.439 1.00 25.75 58 PHE C CA 1
ATOM 1481 C C . PHE C 1 58 ? 12.244 6.440 -14.689 1.00 26.80 58 PHE C C 1
ATOM 1482 O O . PHE C 1 58 ? 12.353 7.000 -15.781 1.00 28.16 58 PHE C O 1
ATOM 1490 N N . SER C 1 59 ? 13.081 6.678 -13.688 1.00 28.18 59 SER C N 1
ATOM 1491 C CA . SER C 1 59 ? 14.160 7.639 -13.851 1.00 29.99 59 SER C CA 1
ATOM 1492 C C . SER C 1 59 ? 15.134 7.191 -14.948 1.00 36.61 59 SER C C 1
ATOM 1493 O O . SER C 1 59 ? 15.688 8.021 -15.669 1.00 26.10 59 SER C O 1
ATOM 1496 N N . ASP C 1 60 ? 15.325 5.881 -15.087 1.00 33.30 60 ASP C N 1
ATOM 1497 C CA . ASP C 1 60 ? 16.225 5.342 -16.107 1.00 30.40 60 ASP C CA 1
ATOM 1498 C C . ASP C 1 60 ? 15.543 5.358 -17.461 1.00 37.15 60 ASP C C 1
ATOM 1499 O O . ASP C 1 60 ? 16.148 5.715 -18.473 1.00 41.85 60 ASP C O 1
ATOM 1504 N N . LYS C 1 61 ? 14.279 4.962 -17.476 1.00 31.47 61 LYS C N 1
ATOM 1505 C CA . LYS C 1 61 ? 13.502 4.936 -18.701 1.00 43.23 61 LYS C CA 1
ATOM 1506 C C . LYS C 1 61 ? 13.436 6.350 -19.291 1.00 52.53 61 LYS C C 1
ATOM 1507 O O . LYS C 1 61 ? 13.835 6.578 -20.434 1.00 53.59 61 LYS C O 1
ATOM 1513 N N . GLU C 1 62 ? 12.951 7.298 -18.496 1.00 60.80 62 GLU C N 1
ATOM 1514 C CA . GLU C 1 62 ? 12.826 8.688 -18.927 1.00 65.84 62 GLU C CA 1
ATOM 1515 C C . GLU C 1 62 ? 14.173 9.369 -19.136 1.00 67.11 62 GLU C C 1
ATOM 1516 O O . GLU C 1 62 ? 14.322 10.195 -20.039 1.00 69.39 62 GLU C O 1
ATOM 1522 N N . GLY C 1 63 ? 15.148 9.031 -18.297 1.00 65.54 63 GLY C N 1
ATOM 1523 C CA . GLY C 1 63 ? 16.468 9.624 -18.423 1.00 63.86 63 GLY C CA 1
ATOM 1524 C C . GLY C 1 63 ? 17.569 8.583 -18.457 1.00 62.30 63 GLY C C 1
ATOM 1525 O O . GLY C 1 63 ? 18.494 8.667 -17.627 1.00 65.55 63 GLY C O 1
ATOM 1526 N N . MET D 1 1 ? 0.464 4.491 -14.881 1.00 32.69 1 MET D N 1
ATOM 1527 C CA . MET D 1 1 ? -0.454 3.778 -13.950 1.00 26.92 1 MET D CA 1
ATOM 1528 C C . MET D 1 1 ? -0.686 4.573 -12.673 1.00 20.34 1 MET D C 1
ATOM 1529 O O . MET D 1 1 ? 0.184 5.294 -12.217 1.00 21.77 1 MET D O 1
ATOM 1534 N N . VAL D 1 2 ? -1.877 4.433 -12.112 1.00 19.04 2 VAL D N 1
ATOM 1535 C CA . VAL D 1 2 ? -2.234 5.100 -10.868 1.00 17.33 2 VAL D CA 1
ATOM 1536 C C . VAL D 1 2 ? -3.047 4.057 -10.120 1.00 20.40 2 VAL D C 1
ATOM 1537 O O . VAL D 1 2 ? -3.859 3.347 -10.716 1.00 23.42 2 VAL D O 1
ATOM 1541 N N . VAL D 1 3 ? -2.803 3.937 -8.823 1.00 15.02 3 VAL D N 1
ATOM 1542 C CA . VAL D 1 3 ? -3.521 2.986 -8.008 1.00 15.55 3 VAL D CA 1
ATOM 1543 C C . VAL D 1 3 ? -4.298 3.772 -6.965 1.00 14.81 3 VAL D C 1
ATOM 1544 O O . VAL D 1 3 ? -3.750 4.672 -6.307 1.00 18.89 3 VAL D O 1
ATOM 1548 N N . LEU D 1 4 ? -5.578 3.468 -6.839 1.00 15.48 4 LEU D N 1
ATOM 1549 C CA . LEU D 1 4 ? -6.391 4.133 -5.826 1.00 17.05 4 LEU D CA 1
ATOM 1550 C C . LEU D 1 4 ? -6.702 3.039 -4.825 1.00 19.84 4 LEU D C 1
ATOM 1551 O O . LEU D 1 4 ? -7.217 1.987 -5.200 1.00 21.25 4 LEU D O 1
ATOM 1556 N N . LYS D 1 5 ? -6.374 3.277 -3.561 1.00 14.02 5 LYS D N 1
ATOM 1557 C CA . LYS D 1 5 ? -6.669 2.298 -2.523 1.00 14.13 5 LYS D CA 1
ATOM 1558 C C . LYS D 1 5 ? -7.708 2.945 -1.633 1.00 14.12 5 LYS D C 1
ATOM 1559 O O . LYS D 1 5 ? -7.504 4.054 -1.126 1.00 18.82 5 LYS D O 1
ATOM 1565 N N . VAL D 1 6 ? -8.842 2.278 -1.473 1.00 9.43 6 VAL D N 1
ATOM 1566 C CA . VAL D 1 6 ? -9.902 2.837 -0.642 1.00 12.83 6 VAL D CA 1
ATOM 1567 C C . VAL D 1 6 ? -9.990 2.027 0.654 1.00 15.05 6 VAL D C 1
ATOM 1568 O O . VAL D 1 6 ? -10.155 0.798 0.621 1.00 14.63 6 VAL D O 1
ATOM 1572 N N . THR D 1 7 ? -9.826 2.701 1.784 1.00 15.75 7 THR D N 1
ATOM 1573 C CA . THR D 1 7 ? -9.936 2.026 3.071 1.00 16.73 7 THR D CA 1
ATOM 1574 C C . THR D 1 7 ? -11.323 2.365 3.595 1.00 14.46 7 THR D C 1
ATOM 1575 O O . THR D 1 7 ? -11.681 3.541 3.746 1.00 19.04 7 THR D O 1
ATOM 1579 N N . LEU D 1 8 ? -12.127 1.333 3.819 1.00 17.78 8 LEU D N 1
ATOM 1580 C CA . LEU D 1 8 ? -13.471 1.527 4.334 1.00 22.12 8 LEU D CA 1
ATOM 1581 C C . LEU D 1 8 ? -13.914 0.293 5.089 1.00 21.05 8 LEU D C 1
ATOM 1582 O O . LEU D 1 8 ? -13.353 -0.790 4.923 1.00 18.16 8 LEU D O 1
ATOM 1587 N N . LEU D 1 9 ? -14.927 0.457 5.925 1.00 22.27 9 LEU D N 1
ATOM 1588 C CA . LEU D 1 9 ? -15.436 -0.683 6.670 1.00 22.55 9 LEU D CA 1
ATOM 1589 C C . LEU D 1 9 ? -16.082 -1.695 5.731 1.00 21.16 9 LEU D C 1
ATOM 1590 O O . LEU D 1 9 ? -16.749 -1.323 4.758 1.00 23.49 9 LEU D O 1
ATOM 1595 N N . GLU D 1 10 ? -15.878 -2.980 6.004 1.00 25.90 10 GLU D N 1
ATOM 1596 C CA . GLU D 1 10 ? -16.482 -4.019 5.173 1.00 26.89 10 GLU D CA 1
ATOM 1597 C C . GLU D 1 10 ? -17.998 -3.951 5.314 1.00 22.84 10 GLU D C 1
ATOM 1598 O O . GLU D 1 10 ? -18.524 -3.305 6.226 1.00 25.33 10 GLU D O 1
ATOM 1604 N N . GLY D 1 11 ? -18.698 -4.603 4.398 1.00 23.11 11 GLY D N 1
ATOM 1605 C CA . GLY D 1 11 ? -20.148 -4.616 4.474 1.00 30.69 11 GLY D CA 1
ATOM 1606 C C . GLY D 1 11 ? -20.870 -4.077 3.257 1.00 33.23 11 GLY D C 1
ATOM 1607 O O . GLY D 1 11 ? -22.057 -4.339 3.086 1.00 26.33 11 GLY D O 1
ATOM 1608 N N . ARG D 1 12 ? -20.172 -3.318 2.417 1.00 27.72 12 ARG D N 1
ATOM 1609 C CA . ARG D 1 12 ? -20.796 -2.761 1.224 1.00 29.54 12 ARG D CA 1
ATOM 1610 C C . ARG D 1 12 ? -21.195 -3.829 0.219 1.00 29.98 12 ARG D C 1
ATOM 1611 O O . ARG D 1 12 ? -20.412 -4.720 -0.110 1.00 24.53 12 ARG D O 1
ATOM 1619 N N . PRO D 1 13 ? -22.429 -3.741 -0.301 1.00 30.64 13 PRO D N 1
ATOM 1620 C CA . PRO D 1 13 ? -22.907 -4.721 -1.278 1.00 31.91 13 PRO D CA 1
ATOM 1621 C C . PRO D 1 13 ? -22.110 -4.647 -2.586 1.00 25.07 13 PRO D C 1
ATOM 1622 O O . PRO D 1 13 ? -21.547 -3.609 -2.924 1.00 26.95 13 PRO D O 1
ATOM 1626 N N . PRO D 1 14 ? -22.065 -5.750 -3.343 1.00 30.19 14 PRO D N 1
ATOM 1627 C CA . PRO D 1 14 ? -21.331 -5.797 -4.610 1.00 30.73 14 PRO D CA 1
ATOM 1628 C C . PRO D 1 14 ? -21.671 -4.667 -5.574 1.00 33.07 14 PRO D C 1
ATOM 1629 O O . PRO D 1 14 ? -20.781 -4.090 -6.202 1.00 25.18 14 PRO D O 1
ATOM 1633 N N . GLU D 1 15 ? -22.955 -4.349 -5.701 1.00 28.17 15 GLU D N 1
ATOM 1634 C CA . GLU D 1 15 ? -23.358 -3.293 -6.620 1.00 29.91 15 GLU D CA 1
ATOM 1635 C C . GLU D 1 15 ? -22.749 -1.941 -6.250 1.00 26.07 15 GLU D C 1
ATOM 1636 O O . GLU D 1 15 ? -22.386 -1.157 -7.125 1.00 23.36 15 GLU D O 1
ATOM 1642 N N . LYS D 1 16 ? -22.634 -1.675 -4.953 1.00 21.92 16 LYS D N 1
ATOM 1643 C CA . LYS D 1 16 ? -22.061 -0.422 -4.486 1.00 20.20 16 LYS D CA 1
ATOM 1644 C C . LYS D 1 16 ? -20.550 -0.364 -4.771 1.00 27.34 16 LYS D C 1
ATOM 1645 O O . LYS D 1 16 ? -20.027 0.678 -5.184 1.00 22.69 16 LYS D O 1
ATOM 1651 N N . LYS D 1 17 ? -19.856 -1.486 -4.567 1.00 21.82 17 LYS D N 1
ATOM 1652 C CA . LYS D 1 17 ? -18.412 -1.559 -4.812 1.00 18.01 17 LYS D CA 1
ATOM 1653 C C . LYS D 1 17 ? -18.127 -1.337 -6.292 1.00 21.68 17 LYS D C 1
ATOM 1654 O O . LYS D 1 17 ? -17.231 -0.594 -6.669 1.00 20.83 17 LYS D O 1
ATOM 1660 N N . ARG D 1 18 ? -18.923 -1.989 -7.123 1.00 22.10 18 ARG D N 1
ATOM 1661 C CA . ARG D 1 18 ? -18.813 -1.896 -8.566 1.00 22.49 18 ARG D CA 1
ATOM 1662 C C . ARG D 1 18 ? -18.992 -0.444 -9.031 1.00 16.50 18 ARG D C 1
ATOM 1663 O O . ARG D 1 18 ? -18.225 0.052 -9.851 1.00 20.28 18 ARG D O 1
ATOM 1671 N N . GLU D 1 19 ? -20.008 0.232 -8.501 1.00 16.20 19 GLU D N 1
ATOM 1672 C CA . GLU D 1 19 ? -20.272 1.620 -8.857 1.00 21.45 19 GLU D CA 1
ATOM 1673 C C . GLU D 1 19 ? -19.104 2.514 -8.447 1.00 20.51 19 GLU D C 1
ATOM 1674 O O . GLU D 1 19 ? -18.631 3.358 -9.224 1.00 15.97 19 GLU D O 1
ATOM 1680 N N . LEU D 1 20 ? -18.646 2.336 -7.210 1.00 19.42 20 LEU D N 1
ATOM 1681 C CA . LEU D 1 20 ? -17.520 3.115 -6.687 1.00 16.53 20 LEU D CA 1
ATOM 1682 C C . LEU D 1 20 ? -16.276 2.968 -7.578 1.00 14.71 20 LEU D C 1
ATOM 1683 O O . LEU D 1 20 ? -15.625 3.960 -7.935 1.00 16.65 20 LEU D O 1
ATOM 1688 N N . VAL D 1 21 ? -15.932 1.728 -7.919 1.00 16.19 21 VAL D N 1
ATOM 1689 C CA . VAL D 1 21 ? -14.766 1.470 -8.752 1.00 16.58 21 VAL D CA 1
ATOM 1690 C C . VAL D 1 21 ? -14.867 2.076 -10.142 1.00 16.83 21 VAL D C 1
ATOM 1691 O O . VAL D 1 21 ? -13.887 2.606 -10.681 1.00 17.77 21 VAL D O 1
ATOM 1695 N N . ARG D 1 22 ? -16.049 1.973 -10.731 1.00 15.16 22 ARG D N 1
ATOM 1696 C CA . ARG D 1 22 ? -16.273 2.514 -12.062 1.00 22.28 22 ARG D CA 1
ATOM 1697 C C . ARG D 1 22 ? -16.158 4.041 -12.078 1.00 19.44 22 ARG D C 1
ATOM 1698 O O . ARG D 1 22 ? -15.485 4.602 -12.946 1.00 15.51 22 ARG D O 1
ATOM 1706 N N . ARG D 1 23 ? -16.812 4.716 -11.132 1.00 18.33 23 ARG D N 1
ATOM 1707 C CA . ARG D 1 23 ? -16.754 6.184 -11.088 1.00 19.86 23 ARG D CA 1
ATOM 1708 C C . ARG D 1 23 ? -15.360 6.726 -10.741 1.00 19.01 23 ARG D C 1
ATOM 1709 O O . ARG D 1 23 ? -14.901 7.710 -11.321 1.00 18.26 23 ARG D O 1
ATOM 1717 N N . LEU D 1 24 ? -14.680 6.104 -9.787 1.00 13.96 24 LEU D N 1
ATOM 1718 C CA . LEU D 1 24 ? -13.352 6.587 -9.449 1.00 14.71 24 LEU D CA 1
ATOM 1719 C C . LEU D 1 24 ? -12.417 6.418 -10.641 1.00 14.27 24 LEU D C 1
ATOM 1720 O O . LEU D 1 24 ? -11.600 7.293 -10.929 1.00 21.70 24 LEU D O 1
ATOM 1725 N N . THR D 1 25 ? -12.539 5.291 -11.332 1.00 12.54 25 THR D N 1
ATOM 1726 C CA . THR D 1 25 ? -11.697 5.018 -12.487 1.00 16.08 25 THR D CA 1
ATOM 1727 C C . THR D 1 25 ? -11.878 6.047 -13.604 1.00 21.03 25 THR D C 1
ATOM 1728 O O . THR D 1 25 ? -10.893 6.544 -14.143 1.00 17.90 25 THR D O 1
ATOM 1732 N N . GLU D 1 26 ? -13.128 6.348 -13.950 1.00 21.03 26 GLU D N 1
ATOM 1733 C CA . GLU D 1 26 ? -13.434 7.331 -15.007 1.00 24.75 26 GLU D CA 1
ATOM 1734 C C . GLU D 1 26 ? -12.829 8.678 -14.642 1.00 26.52 26 GLU D C 1
ATOM 1735 O O . GLU D 1 26 ? -12.166 9.331 -15.444 1.00 25.21 26 GLU D O 1
ATOM 1741 N N . MET D 1 27 ? -13.067 9.087 -13.404 1.00 21.52 27 MET D N 1
ATOM 1742 C CA . MET D 1 27 ? -12.583 10.370 -12.929 1.00 24.90 27 MET D CA 1
ATOM 1743 C C . MET D 1 27 ? -11.058 10.484 -12.909 1.00 22.04 27 MET D C 1
ATOM 1744 O O . MET D 1 27 ? -10.496 11.476 -13.374 1.00 25.62 27 MET D O 1
ATOM 1749 N N . ALA D 1 28 ? -10.380 9.474 -12.382 1.00 20.37 28 ALA D N 1
ATOM 1750 C CA . ALA D 1 28 ? -8.923 9.516 -12.320 1.00 24.49 28 ALA D CA 1
ATOM 1751 C C . ALA D 1 28 ? -8.311 9.465 -13.714 1.00 22.93 28 ALA D C 1
ATOM 1752 O O . ALA D 1 28 ? -7.370 10.192 -14.019 1.00 24.61 28 ALA D O 1
ATOM 1754 N N . SER D 1 29 ? -8.847 8.597 -14.557 1.00 18.09 29 SER D N 1
ATOM 1755 C CA . SER D 1 29 ? -8.338 8.453 -15.913 1.00 19.35 29 SER D CA 1
ATOM 1756 C C . SER D 1 29 ? -8.355 9.787 -16.651 1.00 23.26 29 SER D C 1
ATOM 1757 O O . SER D 1 29 ? -7.336 10.235 -17.174 1.00 23.68 29 SER D O 1
ATOM 1760 N N . ARG D 1 30 ? -9.520 10.421 -16.683 1.00 23.14 30 ARG D N 1
ATOM 1761 C CA . ARG D 1 30 ? -9.656 11.691 -17.371 1.00 28.00 30 ARG D CA 1
ATOM 1762 C C . ARG D 1 30 ? -8.774 12.771 -16.760 1.00 29.12 30 ARG D C 1
ATOM 1763 O O . ARG D 1 30 ? -7.945 13.380 -17.442 1.00 32.19 30 ARG D O 1
ATOM 1765 N N . LEU D 1 31 ? -8.946 12.989 -15.463 1.00 27.23 31 LEU D N 1
ATOM 1766 C CA . LEU D 1 31 ? -8.216 14.021 -14.743 1.00 26.34 31 LEU D CA 1
ATOM 1767 C C . LEU D 1 31 ? -6.706 13.891 -14.760 1.00 31.95 31 LEU D C 1
ATOM 1768 O O . LEU D 1 31 ? -6.001 14.888 -14.881 1.00 32.89 31 LEU D O 1
ATOM 1773 N N . LEU D 1 32 ? -6.194 12.673 -14.647 1.00 26.79 32 LEU D N 1
ATOM 1774 C CA . LEU D 1 32 ? -4.750 12.500 -14.629 1.00 27.38 32 LEU D CA 1
ATOM 1775 C C . LEU D 1 32 ? -4.183 12.182 -16.005 1.00 30.61 32 LEU D C 1
ATOM 1776 O O . LEU D 1 32 ? -2.972 12.149 -16.185 1.00 32.13 32 LEU D O 1
ATOM 1781 N N . GLY D 1 33 ? -5.067 11.956 -16.972 1.00 32.00 33 GLY D N 1
ATOM 1782 C CA . GLY D 1 33 ? -4.619 11.650 -18.316 1.00 31.11 33 GLY D CA 1
ATOM 1783 C C . GLY D 1 33 ? -3.958 10.290 -18.395 1.00 33.52 33 GLY D C 1
ATOM 1784 O O . GLY D 1 33 ? -2.985 10.108 -19.124 1.00 41.23 33 GLY D O 1
ATOM 1785 N N . GLU D 1 34 ? -4.478 9.338 -17.626 1.00 28.35 34 GLU D N 1
ATOM 1786 C CA . GLU D 1 34 ? -3.953 7.976 -17.615 1.00 25.19 34 GLU D CA 1
ATOM 1787 C C . GLU D 1 34 ? -4.883 7.085 -18.425 1.00 27.37 34 GLU D C 1
ATOM 1788 O O . GLU D 1 34 ? -6.101 7.281 -18.417 1.00 31.48 34 GLU D O 1
ATOM 1794 N N . PRO D 1 35 ? -4.319 6.105 -19.153 1.00 28.74 35 PRO D N 1
ATOM 1795 C CA . PRO D 1 35 ? -5.126 5.184 -19.952 1.00 30.24 35 PRO D CA 1
ATOM 1796 C C . PRO D 1 35 ? -6.125 4.497 -19.021 1.00 29.45 35 PRO D C 1
ATOM 1797 O O . PRO D 1 35 ? -5.767 4.004 -17.942 1.00 25.82 35 PRO D O 1
ATOM 1801 N N . TYR D 1 36 ? -7.381 4.480 -19.437 1.00 27.06 36 TYR D N 1
ATOM 1802 C CA . TYR D 1 36 ? -8.444 3.893 -18.644 1.00 25.34 36 TYR D CA 1
ATOM 1803 C C . TYR D 1 36 ? -8.059 2.541 -18.048 1.00 29.64 36 TYR D C 1
ATOM 1804 O O . TYR D 1 36 ? -8.315 2.275 -16.874 1.00 25.77 36 TYR D O 1
ATOM 1813 N N . GLU D 1 37 ? -7.423 1.699 -18.856 1.00 24.28 37 GLU D N 1
ATOM 1814 C CA . GLU D 1 37 ? -7.031 0.368 -18.407 1.00 27.92 37 GLU D CA 1
ATOM 1815 C C . GLU D 1 37 ? -5.862 0.366 -17.437 1.00 29.91 37 GLU D C 1
ATOM 1816 O O . GLU D 1 37 ? -5.583 -0.663 -16.828 1.00 39.75 37 GLU D O 1
ATOM 1822 N N . GLU D 1 38 ? -5.169 1.499 -17.316 1.00 24.58 38 GLU D N 1
ATOM 1823 C CA . GLU D 1 38 ? -4.008 1.643 -16.424 1.00 27.35 38 GLU D CA 1
ATOM 1824 C C . GLU D 1 38 ? -4.378 2.148 -15.035 1.00 30.03 38 GLU D C 1
ATOM 1825 O O . GLU D 1 38 ? -3.503 2.362 -14.188 1.00 36.46 38 GLU D O 1
ATOM 1831 N N . VAL D 1 39 ? -5.663 2.384 -14.809 1.00 21.38 39 VAL D N 1
ATOM 1832 C CA . VAL D 1 39 ? -6.112 2.849 -13.504 1.00 16.38 39 VAL D CA 1
ATOM 1833 C C . VAL D 1 39 ? -6.568 1.623 -12.738 1.00 21.61 39 VAL D C 1
ATOM 1834 O O . VAL D 1 39 ? -7.444 0.885 -13.191 1.00 19.79 39 VAL D O 1
ATOM 1838 N N . ARG D 1 40 ? -5.950 1.415 -11.581 1.00 12.75 40 ARG D N 1
ATOM 1839 C CA . ARG D 1 40 ? -6.241 0.279 -10.708 1.00 17.07 40 ARG D CA 1
ATOM 1840 C C . ARG D 1 40 ? -6.868 0.741 -9.405 1.00 19.88 40 ARG D C 1
ATOM 1841 O O . ARG D 1 40 ? -6.479 1.776 -8.850 1.00 18.94 40 ARG D O 1
ATOM 1849 N N . VAL D 1 41 ? -7.847 -0.016 -8.923 1.00 14.46 41 VAL D N 1
ATOM 1850 C CA . VAL D 1 41 ? -8.485 0.320 -7.668 1.00 11.45 41 VAL D CA 1
ATOM 1851 C C . VAL D 1 41 ? -8.411 -0.905 -6.754 1.00 16.46 41 VAL D C 1
ATOM 1852 O O . VAL D 1 41 ? -8.656 -2.038 -7.191 1.00 16.32 41 VAL D O 1
ATOM 1856 N N . ILE D 1 42 ? -8.029 -0.687 -5.498 1.00 11.90 42 ILE D N 1
ATOM 1857 C CA . ILE D 1 42 ? -7.984 -1.785 -4.541 1.00 11.29 42 ILE D CA 1
ATOM 1858 C C . ILE D 1 42 ? -8.873 -1.381 -3.389 1.00 15.83 42 ILE D C 1
ATOM 1859 O O . ILE D 1 42 ? -8.764 -0.266 -2.886 1.00 18.75 42 ILE D O 1
ATOM 1864 N N . LEU D 1 43 ? -9.768 -2.273 -2.974 1.00 9.56 43 LEU D N 1
ATOM 1865 C CA . LEU D 1 43 ? -10.651 -1.955 -1.865 1.00 15.06 43 LEU D CA 1
ATOM 1866 C C . LEU D 1 43 ? -10.114 -2.673 -0.641 1.00 18.51 43 LEU D C 1
ATOM 1867 O O . LEU D 1 43 ? -10.078 -3.909 -0.595 1.00 18.85 43 LEU D O 1
ATOM 1872 N N . TYR D 1 44 ? -9.665 -1.893 0.332 1.00 15.59 44 TYR D N 1
ATOM 1873 C CA . TYR D 1 44 ? -9.132 -2.452 1.565 1.00 12.11 44 TYR D CA 1
ATOM 1874 C C . TYR D 1 44 ? -10.249 -2.359 2.602 1.00 15.14 44 TYR D C 1
ATOM 1875 O O . TYR D 1 44 ? -10.413 -1.340 3.248 1.00 15.91 44 TYR D O 1
ATOM 1884 N N . GLU D 1 45 ? -11.027 -3.434 2.734 1.00 13.26 45 GLU D N 1
ATOM 1885 C CA . GLU D 1 45 ? -12.149 -3.452 3.667 1.00 18.17 45 GLU D CA 1
ATOM 1886 C C . GLU D 1 45 ? -11.688 -3.895 5.048 1.00 17.62 45 GLU D C 1
ATOM 1887 O O . GLU D 1 45 ? -11.109 -4.967 5.209 1.00 23.33 45 GLU D O 1
ATOM 1893 N N . VAL D 1 46 ? -11.952 -3.049 6.033 1.00 18.19 46 VAL D N 1
ATOM 1894 C CA . VAL D 1 46 ? -11.532 -3.300 7.402 1.00 22.71 46 VAL D CA 1
ATOM 1895 C C . VAL D 1 46 ? -12.691 -3.818 8.250 1.00 20.98 46 VAL D C 1
ATOM 1896 O O . VAL D 1 46 ? -13.847 -3.427 8.047 1.00 20.18 46 VAL D O 1
ATOM 1900 N N . ARG D 1 47 ? -12.389 -4.721 9.178 1.00 19.50 47 ARG D N 1
ATOM 1901 C CA . ARG D 1 47 ? -13.436 -5.246 10.053 1.00 17.66 47 ARG D CA 1
ATOM 1902 C C . ARG D 1 47 ? -13.694 -4.206 11.129 1.00 20.47 47 ARG D C 1
ATOM 1903 O O . ARG D 1 47 ? -12.834 -3.368 11.433 1.00 15.93 47 ARG D O 1
ATOM 1911 N N . ARG D 1 48 ? -14.874 -4.264 11.726 1.00 19.79 48 ARG D N 1
ATOM 1912 C CA . ARG D 1 48 ? -15.204 -3.311 12.762 1.00 20.45 48 ARG D CA 1
ATOM 1913 C C . ARG D 1 48 ? -14.271 -3.479 13.957 1.00 17.76 48 ARG D C 1
ATOM 1914 O O . ARG D 1 48 ? -14.011 -2.523 14.683 1.00 23.38 48 ARG D O 1
ATOM 1922 N N . ASP D 1 49 ? -13.748 -4.681 14.157 1.00 18.97 49 ASP D N 1
ATOM 1923 C CA . ASP D 1 49 ? -12.852 -4.894 15.288 1.00 25.96 49 ASP D CA 1
ATOM 1924 C C . ASP D 1 49 ? -11.386 -4.631 14.932 1.00 24.86 49 ASP D C 1
ATOM 1925 O O . ASP D 1 49 ? -10.482 -5.093 15.630 1.00 21.63 49 ASP D O 1
ATOM 1930 N N . GLN D 1 50 ? -11.161 -3.901 13.842 1.00 22.71 50 GLN D N 1
ATOM 1931 C CA . GLN D 1 50 ? -9.806 -3.561 13.415 1.00 25.96 50 GLN D CA 1
ATOM 1932 C C . GLN D 1 50 ? -9.671 -2.059 13.168 1.00 24.69 50 GLN D C 1
ATOM 1933 O O . GLN D 1 50 ? -8.620 -1.595 12.719 1.00 25.80 50 GLN D O 1
ATOM 1939 N N . TRP D 1 51 ? -10.728 -1.298 13.438 1.00 20.28 51 TRP D N 1
ATOM 1940 C CA . TRP D 1 51 ? -10.676 0.138 13.213 1.00 20.47 51 TRP D CA 1
ATOM 1941 C C . TRP D 1 51 ? -11.186 0.904 14.421 1.00 23.63 51 TRP D C 1
ATOM 1942 O O . TRP D 1 51 ? -12.276 0.636 14.919 1.00 23.55 51 TRP D O 1
ATOM 1953 N N . ALA D 1 52 ? -10.394 1.867 14.876 1.00 24.24 52 ALA D N 1
ATOM 1954 C CA . ALA D 1 52 ? -10.747 2.668 16.040 1.00 22.62 52 ALA D CA 1
ATOM 1955 C C . ALA D 1 52 ? -10.604 4.138 15.739 1.00 31.24 52 ALA D C 1
ATOM 1956 O O . ALA D 1 52 ? -9.761 4.550 14.934 1.00 25.14 52 ALA D O 1
ATOM 1958 N N . ALA D 1 53 ? -11.426 4.923 16.418 1.00 25.87 53 ALA D N 1
ATOM 1959 C CA . ALA D 1 53 ? -11.429 6.372 16.303 1.00 33.82 53 ALA D CA 1
ATOM 1960 C C . ALA D 1 53 ? -11.620 6.855 17.738 1.00 37.10 53 ALA D C 1
ATOM 1961 O O . ALA D 1 53 ? -12.436 6.301 18.473 1.00 36.16 53 ALA D O 1
ATOM 1963 N N . GLY D 1 54 ? -10.853 7.855 18.151 1.00 39.82 54 GLY D N 1
ATOM 1964 C CA . GLY D 1 54 ? -10.995 8.351 19.507 1.00 39.55 54 GLY D CA 1
ATOM 1965 C C . GLY D 1 54 ? -10.809 7.263 20.546 1.00 38.41 54 GLY D C 1
ATOM 1966 O O . GLY D 1 54 ? -11.504 7.236 21.558 1.00 35.25 54 GLY D O 1
ATOM 1967 N N . GLY D 1 55 ? -9.879 6.351 20.281 1.00 32.20 55 GLY D N 1
ATOM 1968 C CA . GLY D 1 55 ? -9.586 5.275 21.208 1.00 26.74 55 GLY D CA 1
ATOM 1969 C C . GLY D 1 55 ? -10.605 4.154 21.345 1.00 27.78 55 GLY D C 1
ATOM 1970 O O . GLY D 1 55 ? -10.426 3.273 22.181 1.00 26.87 55 GLY D O 1
ATOM 1971 N N . VAL D 1 56 ? -11.654 4.159 20.530 1.00 26.89 56 VAL D N 1
ATOM 1972 C CA . VAL D 1 56 ? -12.676 3.113 20.626 1.00 26.02 56 VAL D CA 1
ATOM 1973 C C . VAL D 1 56 ? -12.875 2.303 19.345 1.00 26.79 56 VAL D C 1
ATOM 1974 O O . VAL D 1 56 ? -13.151 2.857 18.270 1.00 24.42 56 VAL D O 1
ATOM 1978 N N . LEU D 1 57 ? -12.747 0.986 19.474 1.00 26.72 57 LEU D N 1
ATOM 1979 C CA . LEU D 1 57 ? -12.928 0.084 18.343 1.00 29.01 57 LEU D CA 1
ATOM 1980 C C . LEU D 1 57 ? -14.379 0.145 17.920 1.00 38.05 57 LEU D C 1
ATOM 1981 O O . LEU D 1 57 ? -15.268 0.195 18.774 1.00 39.82 57 LEU D O 1
ATOM 1986 N N . PHE D 1 58 ? -14.631 0.130 16.615 1.00 28.06 58 PHE D N 1
ATOM 1987 C CA . PHE D 1 58 ? -16.007 0.189 16.151 1.00 32.87 58 PHE D CA 1
ATOM 1988 C C . PHE D 1 58 ? -16.822 -1.035 16.531 1.00 33.26 58 PHE D C 1
ATOM 1989 O O . PHE D 1 58 ? -18.052 -0.991 16.513 1.00 38.67 58 PHE D O 1
ATOM 1997 N N . SER D 1 59 ? -16.149 -2.125 16.880 1.00 27.80 59 SER D N 1
ATOM 1998 C CA . SER D 1 59 ? -16.864 -3.330 17.277 1.00 24.78 59 SER D CA 1
ATOM 1999 C C . SER D 1 59 ? -17.505 -3.079 18.653 1.00 43.03 59 SER D C 1
ATOM 2000 O O . SER D 1 59 ? -18.498 -3.715 19.015 1.00 38.16 59 SER D O 1
ATOM 2003 N N . ASP D 1 60 ? -16.937 -2.143 19.412 1.00 40.82 60 ASP D N 1
ATOM 2004 C CA . ASP D 1 60 ? -17.476 -1.807 20.729 1.00 46.80 60 ASP D CA 1
ATOM 2005 C C . ASP D 1 60 ? -18.452 -0.642 20.625 1.00 50.69 60 ASP D C 1
ATOM 2006 O O . ASP D 1 60 ? -19.494 -0.642 21.278 1.00 58.42 60 ASP D O 1
ATOM 2011 N N . LYS D 1 61 ? -18.113 0.346 19.802 1.00 56.34 61 LYS D N 1
ATOM 2012 C CA . LYS D 1 61 ? -18.965 1.516 19.612 1.00 61.05 61 LYS D CA 1
ATOM 2013 C C . LYS D 1 61 ? -20.287 1.126 18.956 1.00 68.52 61 LYS D C 1
ATOM 2014 O O . LYS D 1 61 ? -21.241 1.907 18.951 1.00 74.01 61 LYS D O 1
ATOM 2016 N N . GLU D 1 62 ? -20.340 -0.083 18.405 1.00 70.46 62 GLU D N 1
ATOM 2017 C CA . GLU D 1 62 ? -21.544 -0.570 17.742 1.00 70.95 62 GLU D CA 1
ATOM 2018 C C . GLU D 1 62 ? -22.581 -1.027 18.760 1.00 73.34 62 GLU D C 1
ATOM 2019 O O . GLU D 1 62 ? -22.965 -2.215 18.711 1.00 77.37 62 GLU D O 1
ATOM 2021 N N . MET E 1 1 ? -1.754 -8.273 -12.652 1.00 35.80 1 MET E N 1
ATOM 2022 C CA . MET E 1 1 ? -0.444 -7.671 -12.287 1.00 33.43 1 MET E CA 1
ATOM 2023 C C . MET E 1 1 ? -0.088 -7.951 -10.828 1.00 29.21 1 MET E C 1
ATOM 2024 O O . MET E 1 1 ? -0.916 -8.402 -10.039 1.00 24.78 1 MET E O 1
ATOM 2029 N N . VAL E 1 2 ? 1.157 -7.665 -10.477 1.00 19.32 2 VAL E N 1
ATOM 2030 C CA . VAL E 1 2 ? 1.639 -7.883 -9.119 1.00 23.31 2 VAL E CA 1
ATOM 2031 C C . VAL E 1 2 ? 2.466 -6.660 -8.742 1.00 23.15 2 VAL E C 1
ATOM 2032 O O . VAL E 1 2 ? 3.171 -6.090 -9.583 1.00 20.43 2 VAL E O 1
ATOM 2036 N N . VAL E 1 3 ? 2.349 -6.235 -7.492 1.00 18.33 3 VAL E N 1
ATOM 2037 C CA . VAL E 1 3 ? 3.111 -5.089 -7.030 1.00 17.31 3 VAL E CA 1
ATOM 2038 C C . VAL E 1 3 ? 3.979 -5.541 -5.875 1.00 20.93 3 VAL E C 1
ATOM 2039 O O . VAL E 1 3 ? 3.506 -6.183 -4.936 1.00 25.47 3 VAL E O 1
ATOM 2043 N N . LEU E 1 4 ? 5.264 -5.236 -5.961 1.00 12.73 4 LEU E N 1
ATOM 2044 C CA . LEU E 1 4 ? 6.179 -5.599 -4.904 1.00 15.41 4 LEU E CA 1
ATOM 2045 C C . LEU E 1 4 ? 6.664 -4.288 -4.303 1.00 24.39 4 LEU E C 1
ATOM 2046 O O . LEU E 1 4 ? 7.263 -3.465 -4.999 1.00 24.70 4 LEU E O 1
ATOM 2051 N N . LYS E 1 5 ? 6.380 -4.086 -3.023 1.00 13.84 5 LYS E N 1
ATOM 2052 C CA . LYS E 1 5 ? 6.809 -2.876 -2.344 1.00 16.66 5 LYS E CA 1
ATOM 2053 C C . LYS E 1 5 ? 7.955 -3.267 -1.429 1.00 19.85 5 LYS E C 1
ATOM 2054 O O . LYS E 1 5 ? 7.829 -4.186 -0.615 1.00 20.15 5 LYS E O 1
ATOM 2060 N N . VAL E 1 6 ? 9.077 -2.575 -1.568 1.00 14.55 6 VAL E N 1
ATOM 2061 C CA . VAL E 1 6 ? 10.226 -2.874 -0.738 1.00 13.57 6 VAL E CA 1
ATOM 2062 C C . VAL E 1 6 ? 10.440 -1.718 0.235 1.00 16.98 6 VAL E C 1
ATOM 2063 O O . VAL E 1 6 ? 10.695 -0.584 -0.181 1.00 19.35 6 VAL E O 1
ATOM 2067 N N . THR E 1 7 ? 10.315 -2.001 1.525 1.00 12.56 7 THR E N 1
ATOM 2068 C CA . THR E 1 7 ? 10.537 -0.988 2.546 1.00 14.96 7 THR E CA 1
ATOM 2069 C C . THR E 1 7 ? 11.947 -1.218 3.065 1.00 20.91 7 THR E C 1
ATOM 2070 O O . THR E 1 7 ? 12.284 -2.308 3.547 1.00 23.58 7 THR E O 1
ATOM 2074 N N . LEU E 1 8 ? 12.778 -0.192 2.942 1.00 19.60 8 LEU E N 1
ATOM 2075 C CA . LEU E 1 8 ? 14.169 -0.281 3.365 1.00 22.53 8 LEU E CA 1
ATOM 2076 C C . LEU E 1 8 ? 14.726 1.116 3.646 1.00 24.53 8 LEU E C 1
ATOM 2077 O O . LEU E 1 8 ? 14.244 2.107 3.099 1.00 22.46 8 LEU E O 1
ATOM 2082 N N . LEU E 1 9 ? 15.750 1.188 4.484 1.00 25.06 9 LEU E N 1
ATOM 2083 C CA . LEU E 1 9 ? 16.384 2.472 4.792 1.00 29.14 9 LEU E CA 1
ATOM 2084 C C . LEU E 1 9 ? 16.937 3.105 3.526 1.00 23.30 9 LEU E C 1
ATOM 2085 O O . LEU E 1 9 ? 17.410 2.407 2.631 1.00 26.64 9 LEU E O 1
ATOM 2090 N N . GLU E 1 10 ? 16.885 4.431 3.440 1.00 24.10 10 GLU E N 1
ATOM 2091 C CA . GLU E 1 10 ? 17.423 5.092 2.260 1.00 22.28 10 GLU E CA 1
ATOM 2092 C C . GLU E 1 10 ? 18.947 4.978 2.329 1.00 28.03 10 GLU E C 1
ATOM 2093 O O . GLU E 1 10 ? 19.508 4.588 3.366 1.00 26.84 10 GLU E O 1
ATOM 2099 N N . GLY E 1 11 ? 19.617 5.288 1.223 1.00 27.67 11 GLY E N 1
ATOM 2100 C CA . GLY E 1 11 ? 21.066 5.235 1.222 1.00 28.46 11 GLY E CA 1
ATOM 2101 C C . GLY E 1 11 ? 21.713 4.172 0.360 1.00 31.62 11 GLY E C 1
ATOM 2102 O O . GLY E 1 11 ? 22.917 4.219 0.126 1.00 35.99 11 GLY E O 1
ATOM 2103 N N . ARG E 1 12 ? 20.940 3.204 -0.117 1.00 31.67 12 ARG E N 1
ATOM 2104 C CA . ARG E 1 12 ? 21.519 2.166 -0.965 1.00 31.35 12 ARG E CA 1
ATOM 2105 C C . ARG E 1 12 ? 21.999 2.769 -2.281 1.00 27.05 12 ARG E C 1
ATOM 2106 O O . ARG E 1 12 ? 21.438 3.744 -2.775 1.00 26.80 12 ARG E O 1
ATOM 2114 N N . PRO E 1 13 ? 23.064 2.203 -2.865 1.00 30.37 13 PRO E N 1
ATOM 2115 C CA . PRO E 1 13 ? 23.587 2.712 -4.136 1.00 33.84 13 PRO E CA 1
ATOM 2116 C C . PRO E 1 13 ? 22.563 2.501 -5.260 1.00 29.02 13 PRO E C 1
ATOM 2117 O O . PRO E 1 13 ? 21.817 1.520 -5.257 1.00 32.50 13 PRO E O 1
ATOM 2121 N N . PRO E 1 14 ? 22.515 3.414 -6.236 1.00 26.36 14 PRO E N 1
ATOM 2122 C CA . PRO E 1 14 ? 21.561 3.264 -7.336 1.00 29.47 14 PRO E CA 1
ATOM 2123 C C . PRO E 1 14 ? 21.641 1.923 -8.080 1.00 36.59 14 PRO E C 1
ATOM 2124 O O . PRO E 1 14 ? 20.616 1.382 -8.508 1.00 27.88 14 PRO E O 1
ATOM 2128 N N . GLU E 1 15 ? 22.850 1.388 -8.247 1.00 32.31 15 GLU E N 1
ATOM 2129 C CA . GLU E 1 15 ? 22.995 0.124 -8.967 1.00 41.47 15 GLU E CA 1
ATOM 2130 C C . GLU E 1 15 ? 22.444 -1.058 -8.177 1.00 27.82 15 GLU E C 1
ATOM 2131 O O . GLU E 1 15 ? 21.974 -2.032 -8.761 1.00 28.82 15 GLU E O 1
ATOM 2137 N N . LYS E 1 16 ? 22.507 -0.975 -6.853 1.00 31.57 16 LYS E N 1
ATOM 2138 C CA . LYS E 1 16 ? 21.984 -2.043 -6.013 1.00 26.90 16 LYS E CA 1
ATOM 2139 C C . LYS E 1 16 ? 20.476 -2.037 -6.184 1.00 29.02 16 LYS E C 1
ATOM 2140 O O . LYS E 1 16 ? 19.850 -3.080 -6.333 1.00 26.16 16 LYS E O 1
ATOM 2146 N N . LYS E 1 17 ? 19.895 -0.843 -6.151 1.00 22.29 17 LYS E N 1
ATOM 2147 C CA . LYS E 1 17 ? 18.465 -0.724 -6.313 1.00 25.84 17 LYS E CA 1
ATOM 2148 C C . LYS E 1 17 ? 18.036 -1.169 -7.697 1.00 24.28 17 LYS E C 1
ATOM 2149 O O . LYS E 1 17 ? 17.025 -1.857 -7.823 1.00 20.86 17 LYS E O 1
ATOM 2155 N N . ARG E 1 18 ? 18.801 -0.812 -8.732 1.00 19.23 18 ARG E N 1
ATOM 2156 C CA . ARG E 1 18 ? 18.437 -1.218 -10.094 1.00 20.32 18 ARG E CA 1
ATOM 2157 C C . ARG E 1 18 ? 18.441 -2.733 -10.215 1.00 18.28 18 ARG E C 1
ATOM 2158 O O . ARG E 1 18 ? 17.538 -3.327 -10.804 1.00 26.45 18 ARG E O 1
ATOM 2166 N N . GLU E 1 19 ? 19.492 -3.341 -9.683 1.00 22.91 19 GLU E N 1
ATOM 2167 C CA . GLU E 1 19 ? 19.654 -4.788 -9.723 1.00 24.91 19 GLU E CA 1
ATOM 2168 C C . GLU E 1 19 ? 18.513 -5.473 -8.971 1.00 21.69 19 GLU E C 1
ATOM 2169 O O . GLU E 1 19 ? 17.943 -6.466 -9.443 1.00 22.64 19 GLU E O 1
ATOM 2175 N N . LEU E 1 20 ? 18.198 -4.948 -7.791 1.00 20.55 20 LEU E N 1
ATOM 2176 C CA . LEU E 1 20 ? 17.108 -5.495 -6.986 1.00 18.01 20 LEU E CA 1
ATOM 2177 C C . LEU E 1 20 ? 15.796 -5.476 -7.787 1.00 22.70 20 LEU E C 1
ATOM 2178 O O . LEU E 1 20 ? 15.059 -6.470 -7.850 1.00 20.56 20 LEU E O 1
ATOM 2183 N N . VAL E 1 21 ? 15.501 -4.341 -8.403 1.00 20.19 21 VAL E N 1
ATOM 2184 C CA . VAL E 1 21 ? 14.286 -4.218 -9.185 1.00 18.06 21 VAL E CA 1
ATOM 2185 C C . VAL E 1 21 ? 14.261 -5.209 -10.337 1.00 21.29 21 VAL E C 1
ATOM 2186 O O . VAL E 1 21 ? 13.255 -5.861 -10.583 1.00 20.94 21 VAL E O 1
ATOM 2190 N N . ARG E 1 22 ? 15.382 -5.321 -11.039 1.00 21.86 22 ARG E N 1
ATOM 2191 C CA . ARG E 1 22 ? 15.484 -6.223 -12.177 1.00 25.95 22 ARG E CA 1
ATOM 2192 C C . ARG E 1 22 ? 15.300 -7.677 -11.740 1.00 20.35 22 ARG E C 1
ATOM 2193 O O . ARG E 1 22 ? 14.496 -8.407 -12.317 1.00 21.09 22 ARG E O 1
ATOM 2201 N N . ARG E 1 23 ? 16.039 -8.089 -10.714 1.00 22.60 23 ARG E N 1
ATOM 2202 C CA . ARG E 1 23 ? 15.956 -9.460 -10.200 1.00 26.88 23 ARG E CA 1
ATOM 2203 C C . ARG E 1 23 ? 14.563 -9.812 -9.649 1.00 32.87 23 ARG E C 1
ATOM 2204 O O . ARG E 1 23 ? 14.034 -10.901 -9.903 1.00 26.59 23 ARG E O 1
ATOM 2212 N N . LEU E 1 24 ? 13.977 -8.902 -8.877 1.00 23.17 24 LEU E N 1
ATOM 2213 C CA . LEU E 1 24 ? 12.650 -9.131 -8.308 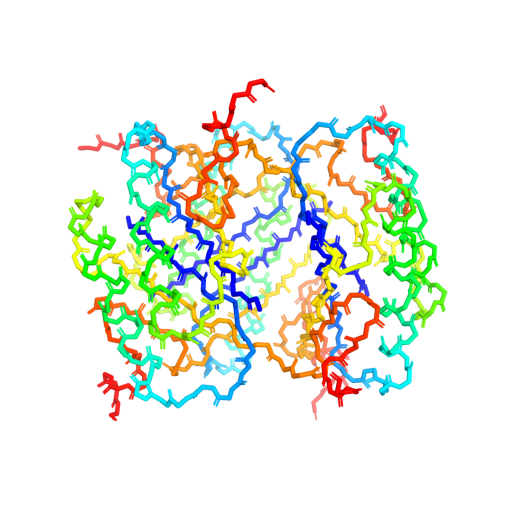1.00 21.91 24 LEU E CA 1
ATOM 2214 C C . LEU E 1 24 ? 11.622 -9.342 -9.419 1.00 26.54 24 LEU E C 1
ATOM 2215 O O . LEU E 1 24 ? 10.779 -10.241 -9.335 1.00 24.23 24 LEU E O 1
ATOM 2220 N N . THR E 1 25 ? 11.712 -8.518 -10.463 1.00 20.36 25 THR E N 1
ATOM 2221 C CA . THR E 1 25 ? 10.791 -8.584 -11.579 1.00 21.99 25 THR E CA 1
ATOM 2222 C C . THR E 1 25 ? 10.900 -9.890 -12.359 1.00 25.01 25 THR E C 1
ATOM 2223 O O . THR E 1 25 ? 9.894 -10.515 -12.657 1.00 25.54 25 THR E O 1
ATOM 2227 N N . GLU E 1 26 ? 12.120 -10.305 -12.677 1.00 28.98 26 GLU E N 1
ATOM 2228 C CA . GLU E 1 26 ? 12.332 -11.549 -13.420 1.00 33.66 26 GLU E CA 1
ATOM 2229 C C . GLU E 1 26 ? 11.735 -12.726 -12.662 1.00 29.53 26 GLU E C 1
ATOM 2230 O O . GLU E 1 26 ? 10.968 -13.521 -13.200 1.00 25.76 26 GLU E O 1
ATOM 2232 N N . MET E 1 27 ? 12.082 -12.807 -11.390 1.00 31.14 27 MET E N 1
ATOM 2233 C CA . MET E 1 27 ? 11.620 -13.877 -10.535 1.00 33.12 27 MET E CA 1
ATOM 2234 C C . MET E 1 27 ? 10.105 -13.869 -10.297 1.00 34.19 27 MET E C 1
ATOM 2235 O O . MET E 1 27 ? 9.460 -14.919 -10.343 1.00 41.42 27 MET E O 1
ATOM 2240 N N . ALA E 1 28 ? 9.525 -12.703 -10.048 1.00 26.16 28 ALA E N 1
ATOM 2241 C CA . ALA E 1 28 ? 8.082 -12.642 -9.831 1.00 25.70 28 ALA E CA 1
ATOM 2242 C C . ALA E 1 28 ? 7.355 -12.990 -11.128 1.00 26.40 28 ALA E C 1
ATOM 2243 O O . ALA E 1 28 ? 6.337 -13.689 -11.123 1.00 28.75 28 ALA E O 1
ATOM 2245 N N . SER E 1 29 ? 7.892 -12.511 -12.244 1.00 25.46 29 SER E N 1
ATOM 2246 C CA . SER E 1 29 ? 7.285 -12.756 -13.542 1.00 25.88 29 SER E CA 1
ATOM 2247 C C . SER E 1 29 ? 7.229 -14.236 -13.894 1.00 31.45 29 SER E C 1
ATOM 2248 O O . SER E 1 29 ? 6.169 -14.766 -14.236 1.00 30.75 29 SER E O 1
ATOM 2251 N N . ARG E 1 30 ? 8.379 -14.893 -13.803 1.00 27.31 30 ARG E N 1
ATOM 2252 C CA . ARG E 1 30 ? 8.498 -16.310 -14.122 1.00 31.42 30 ARG E CA 1
ATOM 2253 C C . ARG E 1 30 ? 7.721 -17.190 -13.156 1.00 30.03 30 ARG E C 1
ATOM 2254 O O . ARG E 1 30 ? 6.962 -18.071 -13.558 1.00 31.37 30 ARG E O 1
ATOM 2256 N N . LEU E 1 31 ? 7.900 -16.925 -11.874 1.00 29.56 31 LEU E N 1
ATOM 2257 C CA . LEU E 1 31 ? 7.262 -17.692 -10.831 1.00 34.25 31 LEU E CA 1
ATOM 2258 C C . LEU E 1 31 ? 5.743 -17.572 -10.774 1.00 35.15 31 LEU E C 1
ATOM 2259 O O . LEU E 1 31 ? 5.047 -18.549 -10.482 1.00 42.41 31 LEU E O 1
ATOM 2264 N N . LEU E 1 32 ? 5.218 -16.388 -11.061 1.00 27.49 32 LEU E N 1
ATOM 2265 C CA . LEU E 1 32 ? 3.776 -16.186 -10.999 1.00 31.29 32 LEU E CA 1
ATOM 2266 C C . LEU E 1 32 ? 3.123 -16.151 -12.369 1.00 31.87 32 LEU E C 1
ATOM 2267 O O . LEU E 1 32 ? 1.924 -15.904 -12.475 1.00 38.93 32 LEU E O 1
ATOM 2272 N N . GLY E 1 33 ? 3.912 -16.384 -13.411 1.00 30.58 33 GLY E N 1
ATOM 2273 C CA . GLY E 1 33 ? 3.374 -16.360 -14.758 1.00 37.45 33 GLY E CA 1
ATOM 2274 C C . GLY E 1 33 ? 2.755 -15.025 -15.136 1.00 39.59 33 GLY E C 1
ATOM 2275 O O . GLY E 1 33 ? 1.823 -14.976 -15.929 1.00 47.92 33 GLY E O 1
ATOM 2276 N N . GLU E 1 34 ? 3.254 -13.940 -14.554 1.00 36.71 34 GLU E N 1
ATOM 2277 C CA . GLU E 1 34 ? 2.750 -12.606 -14.864 1.00 31.64 34 GLU E CA 1
ATOM 2278 C C . GLU E 1 34 ? 3.627 -12.013 -15.959 1.00 35.17 34 GLU E C 1
ATOM 2279 O O . GLU E 1 34 ? 4.843 -12.200 -15.960 1.00 35.72 34 GLU E O 1
ATOM 2285 N N . PRO E 1 35 ? 3.019 -11.312 -16.921 1.00 36.97 35 PRO E N 1
ATOM 2286 C CA . PRO E 1 35 ? 3.841 -10.726 -17.979 1.00 34.58 35 PRO E CA 1
ATOM 2287 C C . PRO E 1 35 ? 4.826 -9.725 -17.376 1.00 40.73 35 PRO E C 1
ATOM 2288 O O . PRO E 1 35 ? 4.483 -8.953 -16.478 1.00 32.52 35 PRO E O 1
ATOM 2292 N N . TYR E 1 36 ? 6.052 -9.769 -17.876 1.00 34.89 36 TYR E N 1
ATOM 2293 C CA . TYR E 1 36 ? 7.140 -8.918 -17.424 1.00 41.09 36 TYR E CA 1
ATOM 2294 C C . TYR E 1 36 ? 6.761 -7.441 -17.233 1.00 44.15 36 TYR E C 1
ATOM 2295 O O . TYR E 1 36 ? 7.191 -6.805 -16.266 1.00 43.14 36 TYR E O 1
ATOM 2304 N N . GLU E 1 37 ? 5.940 -6.901 -18.132 1.00 40.16 37 GLU E N 1
ATOM 2305 C CA . GLU E 1 37 ? 5.523 -5.503 -18.041 1.00 39.74 37 GLU E CA 1
ATOM 2306 C C . GLU E 1 37 ? 4.471 -5.244 -16.959 1.00 41.69 37 GLU E C 1
ATOM 2307 O O . GLU E 1 37 ? 4.271 -4.104 -16.549 1.00 45.32 37 GLU E O 1
ATOM 2309 N N . GLU E 1 38 ? 3.800 -6.298 -16.505 1.00 33.83 38 GLU E N 1
ATOM 2310 C CA . GLU E 1 38 ? 2.768 -6.180 -15.476 1.00 32.43 38 GLU E CA 1
ATOM 2311 C C . GLU E 1 38 ? 3.315 -6.284 -14.053 1.00 36.53 38 GLU E C 1
ATOM 2312 O O . GLU E 1 38 ? 2.559 -6.193 -13.075 1.00 33.53 38 GLU E O 1
ATOM 2318 N N . VAL E 1 39 ? 4.619 -6.493 -13.927 1.00 23.98 39 VAL E N 1
ATOM 2319 C CA . VAL E 1 39 ? 5.192 -6.573 -12.600 1.00 21.83 39 VAL E CA 1
ATOM 2320 C C . VAL E 1 39 ? 5.718 -5.196 -12.239 1.00 25.35 39 VAL E C 1
ATOM 2321 O O . VAL E 1 39 ? 6.499 -4.587 -12.978 1.00 20.83 39 VAL E O 1
ATOM 2325 N N . ARG E 1 40 ? 5.250 -4.694 -11.108 1.00 18.80 40 ARG E N 1
ATOM 2326 C CA .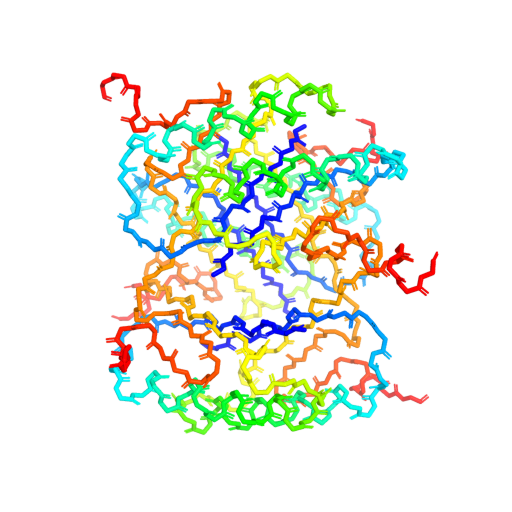 ARG E 1 40 ? 5.658 -3.385 -10.653 1.00 21.33 40 ARG E CA 1
ATOM 2327 C C . ARG E 1 40 ? 6.338 -3.412 -9.318 1.00 25.35 40 ARG E C 1
ATOM 2328 O O . ARG E 1 40 ? 5.952 -4.167 -8.428 1.00 24.95 40 ARG E O 1
ATOM 2336 N N . VAL E 1 41 ? 7.376 -2.592 -9.189 1.00 17.06 41 VAL E N 1
ATOM 2337 C CA . VAL E 1 41 ? 8.118 -2.505 -7.943 1.00 18.52 41 VAL E CA 1
ATOM 2338 C C . VAL E 1 41 ? 8.121 -1.053 -7.465 1.00 16.45 41 VAL E C 1
ATOM 2339 O O . VAL E 1 41 ? 8.350 -0.125 -8.252 1.00 17.33 41 VAL E O 1
ATOM 2343 N N . ILE E 1 42 ? 7.860 -0.874 -6.175 1.00 15.99 42 ILE E N 1
ATOM 2344 C CA . ILE E 1 42 ? 7.873 0.439 -5.551 1.00 16.70 42 ILE E CA 1
ATOM 2345 C C . ILE E 1 42 ? 8.880 0.385 -4.428 1.00 19.09 42 ILE E C 1
ATOM 2346 O O . ILE E 1 42 ? 8.857 -0.527 -3.585 1.00 17.40 42 ILE E O 1
ATOM 2351 N N . LEU E 1 43 ? 9.795 1.343 -4.436 1.00 14.96 43 LEU E N 1
ATOM 2352 C CA . LEU E 1 43 ? 10.812 1.401 -3.402 1.00 13.00 43 LEU E CA 1
ATOM 2353 C C . LEU E 1 43 ? 10.400 2.455 -2.389 1.00 17.74 43 LEU E C 1
ATOM 2354 O O . LEU E 1 43 ? 10.341 3.650 -2.695 1.00 17.20 43 LEU E O 1
ATOM 2359 N N . TYR E 1 44 ? 10.078 1.992 -1.192 1.00 14.43 44 TYR E N 1
ATOM 2360 C CA . TYR E 1 44 ? 9.697 2.864 -0.111 1.00 14.50 44 TYR E CA 1
ATOM 2361 C C . TYR E 1 44 ? 10.935 3.029 0.762 1.00 16.41 44 TYR E C 1
ATOM 2362 O O . TYR E 1 44 ? 11.211 2.218 1.649 1.00 16.74 44 TYR E O 1
ATOM 2371 N N . GLU E 1 45 ? 11.688 4.089 0.492 1.00 15.55 45 GLU E N 1
ATOM 2372 C CA . GLU E 1 45 ? 12.909 4.367 1.235 1.00 13.24 45 GLU E CA 1
ATOM 2373 C C . GLU E 1 45 ? 12.591 5.213 2.452 1.00 15.26 45 GLU E C 1
ATOM 2374 O O . GLU E 1 45 ? 12.080 6.330 2.332 1.00 23.75 45 GLU E O 1
ATOM 2380 N N . VAL E 1 46 ? 12.905 4.681 3.629 1.00 10.45 46 VAL E N 1
ATOM 2381 C CA . VAL E 1 46 ? 12.624 5.381 4.867 1.00 14.55 46 VAL E CA 1
ATOM 2382 C C . VAL E 1 46 ? 13.878 6.103 5.359 1.00 15.88 46 VAL E C 1
ATOM 2383 O O . VAL E 1 46 ? 14.985 5.599 5.236 1.00 20.13 46 VAL E O 1
ATOM 2387 N N . ARG E 1 47 ? 13.685 7.282 5.928 1.00 16.25 47 ARG E N 1
ATOM 2388 C CA . ARG E 1 47 ? 14.801 8.056 6.442 1.00 16.93 47 ARG E CA 1
ATOM 2389 C C . ARG E 1 47 ? 15.225 7.509 7.791 1.00 20.67 47 ARG E C 1
ATOM 2390 O O . ARG E 1 47 ? 14.429 6.900 8.505 1.00 18.81 47 ARG E O 1
ATOM 2398 N N . ARG E 1 48 ? 16.492 7.708 8.130 1.00 19.27 48 ARG E N 1
ATOM 2399 C CA . ARG E 1 48 ? 17.002 7.232 9.400 1.00 22.56 48 ARG E CA 1
ATOM 2400 C C . ARG E 1 48 ? 16.257 7.854 10.560 1.00 23.89 48 ARG E C 1
ATOM 2401 O O . ARG E 1 48 ? 16.133 7.237 11.620 1.00 25.65 48 ARG E O 1
ATOM 2409 N N . ASP E 1 49 ? 15.750 9.070 10.374 1.00 19.33 49 ASP E N 1
ATOM 2410 C CA . ASP E 1 49 ? 15.023 9.707 11.452 1.00 22.47 49 ASP E CA 1
ATOM 2411 C C . ASP E 1 49 ? 13.529 9.373 11.422 1.00 19.22 49 ASP E C 1
ATOM 2412 O O . ASP E 1 49 ? 12.729 10.071 12.048 1.00 21.11 49 ASP E O 1
ATOM 2417 N N . GLN E 1 50 ? 13.167 8.313 10.694 1.00 18.34 50 GLN E N 1
ATOM 2418 C CA . GLN E 1 50 ? 11.760 7.859 10.590 1.00 19.48 50 GLN E CA 1
ATOM 2419 C C . GLN E 1 50 ? 11.667 6.343 10.815 1.00 22.65 50 GLN E C 1
ATOM 2420 O O . GLN E 1 50 ? 10.604 5.738 10.639 1.00 25.40 50 GLN E O 1
ATOM 2426 N N . TRP E 1 51 ? 12.777 5.735 11.207 1.00 20.30 51 TRP E N 1
ATOM 2427 C CA . TRP E 1 51 ? 12.850 4.284 11.350 1.00 22.22 51 TRP E CA 1
ATOM 2428 C C . TRP E 1 51 ? 13.411 3.934 12.712 1.00 26.38 51 TRP E C 1
ATOM 2429 O O . TRP E 1 51 ? 14.529 4.328 13.037 1.00 20.62 51 TRP E O 1
ATOM 2440 N N . ALA E 1 52 ? 12.633 3.194 13.498 1.00 22.09 52 ALA E N 1
ATOM 2441 C CA . ALA E 1 52 ? 13.050 2.800 14.840 1.00 17.10 52 ALA E CA 1
ATOM 2442 C C . ALA E 1 52 ? 12.852 1.327 15.115 1.00 28.06 52 ALA E C 1
ATOM 2443 O O . ALA E 1 52 ? 11.972 0.669 14.549 1.00 18.43 52 ALA E O 1
ATOM 2445 N N . ALA E 1 53 ? 13.692 0.816 16.003 1.00 27.64 53 ALA E N 1
ATOM 2446 C CA . ALA E 1 53 ? 13.627 -0.568 16.429 1.00 23.49 53 ALA E CA 1
ATOM 2447 C C . ALA E 1 53 ? 14.056 -0.537 17.883 1.00 32.89 53 ALA E C 1
ATOM 2448 O O . ALA E 1 53 ? 15.062 0.087 18.216 1.00 31.01 53 ALA E O 1
ATOM 2450 N N . GLY E 1 54 ? 13.273 -1.167 18.752 1.00 30.17 54 GLY E N 1
ATOM 2451 C CA . GLY E 1 54 ? 13.635 -1.192 20.154 1.00 33.00 54 GLY E CA 1
ATOM 2452 C C . GLY E 1 54 ? 13.534 0.166 20.809 1.00 36.84 54 GLY E C 1
ATOM 2453 O O . GLY E 1 54 ? 14.236 0.441 21.781 1.00 36.54 54 GLY E O 1
ATOM 2454 N N . GLY E 1 55 ? 12.661 1.013 20.274 1.00 23.93 55 GLY E N 1
ATOM 2455 C CA . GLY E 1 55 ? 12.474 2.343 20.820 1.00 29.94 55 GLY E CA 1
ATOM 2456 C C . GLY E 1 55 ? 13.564 3.325 20.415 1.00 27.94 55 GLY E C 1
ATOM 2457 O O . GLY E 1 55 ? 13.594 4.447 20.920 1.00 32.04 55 GLY E O 1
ATOM 2458 N N . VAL E 1 56 ? 14.441 2.930 19.494 1.00 25.75 56 VAL E N 1
ATOM 2459 C CA . VAL E 1 56 ? 15.521 3.822 19.074 1.00 29.22 56 VAL E CA 1
ATOM 2460 C C . VAL E 1 56 ? 15.566 4.165 17.580 1.00 27.26 56 VAL E C 1
ATOM 2461 O O . VAL E 1 56 ? 15.723 3.281 16.735 1.00 26.24 56 VAL E O 1
ATOM 2465 N N . LEU E 1 57 ? 15.445 5.456 17.271 1.00 27.84 57 LEU E N 1
ATOM 2466 C CA . LEU E 1 57 ? 15.505 5.926 15.887 1.00 23.95 57 LEU E CA 1
ATOM 2467 C C . LEU E 1 57 ? 16.903 5.634 15.376 1.00 30.52 57 LEU E C 1
ATOM 2468 O O . LEU E 1 57 ? 17.883 5.869 16.087 1.00 33.79 57 LEU E 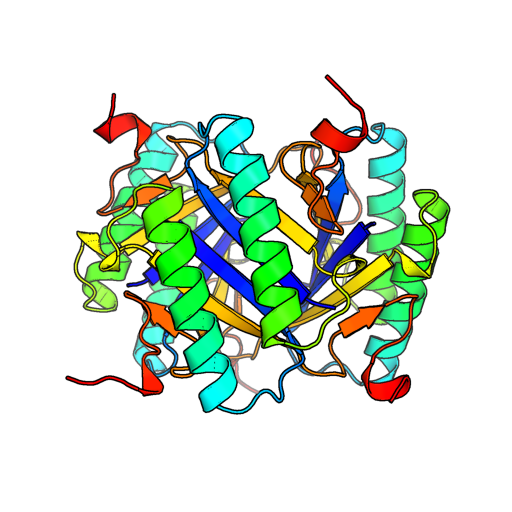O 1
ATOM 2473 N N . PHE E 1 58 ? 17.019 5.137 14.149 1.00 28.32 58 PHE E N 1
ATOM 2474 C CA . PHE E 1 58 ? 18.343 4.843 13.636 1.00 34.79 58 PHE E CA 1
ATOM 2475 C C . PHE E 1 58 ? 19.213 6.086 13.474 1.00 35.00 58 PHE E C 1
ATOM 2476 O O . PHE E 1 58 ? 20.438 5.985 13.439 1.00 34.12 58 PHE E O 1
ATOM 2484 N N . SER E 1 59 ? 18.585 7.254 13.385 1.00 30.58 59 SER E N 1
ATOM 2485 C CA . SER E 1 59 ? 19.340 8.491 13.255 1.00 31.58 59 SER E CA 1
ATOM 2486 C C . SER E 1 59 ? 20.120 8.697 14.548 1.00 37.91 59 SER E C 1
ATOM 2487 O O . SER E 1 59 ? 21.146 9.372 14.566 1.00 40.22 59 SER E O 1
ATOM 2490 N N . ASP E 1 60 ? 19.623 8.114 15.635 1.00 42.92 60 ASP E N 1
ATOM 2491 C CA . ASP E 1 60 ? 20.300 8.210 16.921 1.00 43.78 60 ASP E CA 1
ATOM 2492 C C . ASP E 1 60 ? 21.237 7.022 17.062 1.00 53.03 60 ASP E C 1
ATOM 2493 O O . ASP E 1 60 ? 21.542 6.585 18.171 1.00 63.08 60 ASP E O 1
ATOM 2498 N N . LYS E 1 61 ? 21.688 6.510 15.920 1.00 60.52 61 LYS E N 1
ATOM 2499 C CA . LYS E 1 61 ? 22.592 5.365 15.861 1.00 62.60 61 LYS E CA 1
ATOM 2500 C C . LYS E 1 61 ? 21.985 4.139 16.542 1.00 64.35 61 LYS E C 1
ATOM 2501 O O . LYS E 1 61 ? 21.622 3.185 15.818 1.00 66.19 61 LYS E O 1
ATOM 2503 N N . MET F 1 1 ? 16.805 -4.604 8.758 1.00 37.98 1 MET F N 1
ATOM 2504 C CA . MET F 1 1 ? 15.527 -5.246 8.326 1.00 28.47 1 MET F CA 1
ATOM 2505 C C . MET F 1 1 ? 15.041 -4.683 6.998 1.00 30.98 1 MET F C 1
ATOM 2506 O O . MET F 1 1 ? 15.209 -3.500 6.715 1.00 30.52 1 MET F O 1
ATOM 2511 N N . VAL F 1 2 ? 14.464 -5.556 6.179 1.00 25.89 2 VAL F N 1
ATOM 2512 C CA . VAL F 1 2 ? 13.901 -5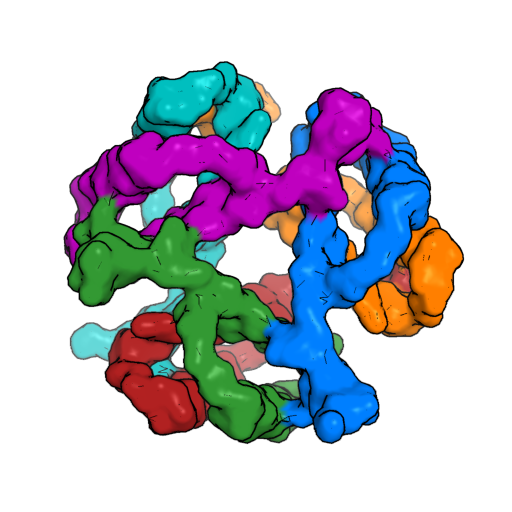.168 4.897 1.00 25.91 2 VAL F CA 1
ATOM 2513 C C . VAL F 1 2 ? 12.560 -5.875 4.832 1.00 30.46 2 VAL F C 1
ATOM 2514 O O . VAL F 1 2 ? 12.447 -7.049 5.195 1.00 31.87 2 VAL F O 1
ATOM 2518 N N . VAL F 1 3 ? 11.535 -5.153 4.406 1.00 23.62 3 VAL F N 1
ATOM 2519 C CA . VAL F 1 3 ? 10.216 -5.745 4.326 1.00 22.04 3 VAL F CA 1
ATOM 2520 C C . VAL F 1 3 ? 9.709 -5.736 2.905 1.00 22.69 3 VAL F C 1
ATOM 2521 O O . VAL F 1 3 ? 9.607 -4.686 2.278 1.00 24.76 3 VAL F O 1
ATOM 2525 N N . LEU F 1 4 ? 9.407 -6.919 2.387 1.00 17.71 4 LEU F N 1
ATOM 2526 C CA . LEU F 1 4 ? 8.884 -7.025 1.044 1.00 17.38 4 LEU F CA 1
ATOM 2527 C C . LEU F 1 4 ? 7.410 -7.334 1.178 1.00 20.37 4 LEU F C 1
ATOM 2528 O O . LEU F 1 4 ? 7.027 -8.337 1.777 1.00 26.12 4 LEU F O 1
ATOM 2533 N N . LYS F 1 5 ? 6.584 -6.453 0.640 1.00 15.54 5 LYS F N 1
ATOM 2534 C CA . LYS F 1 5 ? 5.147 -6.638 0.691 1.00 12.86 5 LYS F CA 1
ATOM 2535 C C . LYS F 1 5 ? 4.727 -6.925 -0.736 1.00 13.01 5 LYS F C 1
ATOM 2536 O O . LYS F 1 5 ? 5.000 -6.153 -1.652 1.00 15.71 5 LYS F O 1
ATOM 2542 N N . VAL F 1 6 ? 4.099 -8.070 -0.934 1.00 14.84 6 VAL F N 1
ATOM 2543 C CA . VAL F 1 6 ? 3.647 -8.432 -2.257 1.00 10.51 6 VAL F CA 1
ATOM 2544 C C . VAL F 1 6 ? 2.126 -8.251 -2.321 1.00 18.21 6 VAL F C 1
ATOM 2545 O O . VAL F 1 6 ? 1.386 -8.827 -1.509 1.00 16.01 6 VAL F O 1
ATOM 2549 N N . THR F 1 7 ? 1.663 -7.443 -3.267 1.00 14.49 7 THR F N 1
ATOM 2550 C CA . THR F 1 7 ? 0.225 -7.265 -3.433 1.00 17.74 7 THR F CA 1
ATOM 2551 C C . THR F 1 7 ? -0.133 -8.094 -4.665 1.00 18.18 7 THR F C 1
ATOM 2552 O O . THR F 1 7 ? 0.417 -7.889 -5.725 1.00 19.74 7 THR F O 1
ATOM 2556 N N . LEU F 1 8 ? -1.022 -9.068 -4.498 1.00 20.92 8 LEU F N 1
ATOM 2557 C CA . LEU F 1 8 ? -1.422 -9.948 -5.595 1.00 23.71 8 LEU F CA 1
ATOM 2558 C C . LEU F 1 8 ? -2.828 -10.463 -5.322 1.00 25.96 8 LEU F C 1
ATOM 2559 O O . LEU F 1 8 ? -3.298 -10.426 -4.187 1.00 15.75 8 LEU F O 1
ATOM 2564 N N . LEU F 1 9 ? -3.486 -10.947 -6.368 1.00 21.73 9 LEU F N 1
ATOM 2565 C CA . LEU F 1 9 ? -4.839 -11.469 -6.254 1.00 22.43 9 LEU F CA 1
ATOM 2566 C C . LEU F 1 9 ? -4.804 -12.767 -5.453 1.00 17.03 9 LEU F C 1
ATOM 2567 O O . LEU F 1 9 ? -3.884 -13.567 -5.611 1.00 21.86 9 LEU F O 1
ATOM 2572 N N . GLU F 1 10 ? -5.768 -12.957 -4.555 1.00 18.01 10 GLU F N 1
ATOM 2573 C CA . GLU F 1 10 ? -5.839 -14.194 -3.759 1.00 19.46 10 GLU F CA 1
ATOM 2574 C C . GLU F 1 10 ? -5.970 -15.390 -4.730 1.00 22.50 10 GLU F C 1
ATOM 2575 O O . GLU F 1 10 ? -6.219 -15.202 -5.924 1.00 29.33 10 GLU F O 1
ATOM 2581 N N . GLY F 1 11 ? -5.805 -16.608 -4.224 1.00 24.30 11 GLY F N 1
ATOM 2582 C CA . GLY F 1 11 ? -5.947 -17.783 -5.076 1.00 30.06 11 GLY F CA 1
ATOM 2583 C C . GLY F 1 11 ? -4.732 -18.659 -5.351 1.00 31.18 11 GLY F C 1
ATOM 2584 O O . GLY F 1 11 ? -4.887 -19.831 -5.695 1.00 33.30 11 GLY F O 1
ATOM 2585 N N . ARG F 1 12 ? -3.527 -18.108 -5.218 1.00 30.41 12 ARG F N 1
ATOM 2586 C CA . ARG F 1 12 ? -2.316 -18.877 -5.473 1.00 31.38 12 ARG F CA 1
ATOM 2587 C C . ARG F 1 12 ? -2.198 -20.065 -4.531 1.00 32.33 12 ARG F C 1
ATOM 2588 O O . ARG F 1 12 ? -2.508 -19.964 -3.347 1.00 33.79 12 ARG F O 1
ATOM 2596 N N . PRO F 1 13 ? -1.752 -21.217 -5.056 1.00 37.95 13 PRO F N 1
ATOM 2597 C CA . PRO F 1 13 ? -1.609 -22.410 -4.224 1.00 39.65 13 PRO F CA 1
ATOM 2598 C C . PRO F 1 13 ? -0.447 -22.243 -3.258 1.00 34.39 13 PRO F C 1
ATOM 2599 O O . PRO F 1 13 ? 0.509 -21.515 -3.536 1.00 30.70 13 PRO F O 1
ATOM 2603 N N . PRO F 1 14 ? -0.521 -22.918 -2.102 1.00 34.64 14 PRO F N 1
ATOM 2604 C CA . PRO F 1 14 ? 0.512 -22.862 -1.069 1.00 25.58 14 PRO F CA 1
ATOM 2605 C C . PRO F 1 14 ? 1.915 -23.071 -1.598 1.00 28.41 14 PRO F C 1
ATOM 2606 O O . PRO F 1 14 ? 2.830 -22.339 -1.237 1.00 26.77 14 PRO F O 1
ATOM 2610 N N . GLU F 1 15 ? 2.094 -24.064 -2.462 1.00 26.96 15 GLU F N 1
ATOM 2611 C CA . GLU F 1 15 ? 3.429 -24.336 -2.965 1.00 27.07 15 GLU F CA 1
ATOM 2612 C C . GLU F 1 15 ? 4.043 -23.135 -3.665 1.00 24.54 15 GLU F C 1
ATOM 2613 O O . GLU F 1 15 ? 5.207 -22.818 -3.458 1.00 28.61 15 GLU F O 1
ATOM 2619 N N . LYS F 1 16 ? 3.254 -22.466 -4.492 1.00 31.59 16 LYS F N 1
ATOM 2620 C CA . LYS F 1 16 ? 3.748 -21.305 -5.214 1.00 33.70 16 LYS F CA 1
ATOM 2621 C C . LYS F 1 16 ? 4.052 -20.158 -4.247 1.00 24.84 16 LYS F C 1
ATOM 2622 O O . LYS F 1 16 ? 5.005 -19.397 -4.440 1.00 27.67 16 LYS F O 1
ATOM 2628 N N . LYS F 1 17 ? 3.244 -20.032 -3.203 1.00 20.88 17 LYS F N 1
ATOM 2629 C CA . LYS F 1 17 ? 3.475 -18.975 -2.236 1.00 27.22 17 LYS F CA 1
ATOM 2630 C C . LYS F 1 17 ? 4.737 -19.270 -1.430 1.00 22.53 17 LYS F C 1
ATOM 2631 O O . LYS F 1 17 ? 5.524 -18.373 -1.171 1.00 21.69 17 LYS F O 1
ATOM 2637 N N . ARG F 1 18 ? 4.959 -20.517 -1.032 1.00 19.06 18 ARG F N 1
ATOM 2638 C CA . ARG F 1 18 ? 6.165 -20.762 -0.252 1.00 25.74 18 ARG F CA 1
ATOM 2639 C C . ARG F 1 18 ? 7.382 -20.647 -1.148 1.00 20.68 18 ARG F C 1
ATOM 2640 O O . ARG F 1 18 ? 8.430 -20.194 -0.705 1.00 22.73 18 ARG F O 1
ATOM 2648 N N . GLU F 1 19 ? 7.243 -21.007 -2.422 1.00 19.87 19 GLU F N 1
ATOM 2649 C CA . GLU F 1 19 ? 8.373 -20.864 -3.348 1.00 26.79 19 GLU F CA 1
ATOM 2650 C C . GLU F 1 19 ? 8.702 -19.375 -3.597 1.00 21.44 19 GLU F C 1
ATOM 2651 O O . GLU F 1 19 ? 9.861 -18.995 -3.741 1.00 24.38 19 GLU F O 1
ATOM 2657 N N . LEU F 1 20 ? 7.676 -18.540 -3.656 1.00 24.15 20 LEU F N 1
ATOM 2658 C CA . LEU F 1 20 ? 7.892 -17.112 -3.882 1.00 25.73 20 LEU F CA 1
ATOM 2659 C C . LEU F 1 20 ? 8.600 -16.492 -2.683 1.00 22.12 20 LEU F C 1
ATOM 2660 O O . LEU F 1 20 ? 9.596 -15.780 -2.830 1.00 23.91 20 LEU F O 1
ATOM 2665 N N . VAL F 1 21 ? 8.086 -16.770 -1.492 1.00 22.34 21 VAL F N 1
ATOM 2666 C CA . VAL F 1 21 ? 8.674 -16.238 -0.265 1.00 25.46 21 VAL F CA 1
ATOM 2667 C C . VAL F 1 21 ? 10.140 -16.654 -0.123 1.00 28.48 21 VAL F C 1
ATOM 2668 O O . VAL F 1 21 ? 10.987 -15.880 0.353 1.00 20.50 21 VAL F O 1
ATOM 2672 N N . ARG F 1 22 ? 10.440 -17.877 -0.544 1.00 22.87 22 ARG F N 1
ATOM 2673 C CA . ARG F 1 22 ? 11.796 -18.391 -0.450 1.00 28.95 22 ARG F CA 1
ATOM 2674 C C . ARG F 1 22 ? 12.746 -17.654 -1.391 1.00 24.04 22 ARG F C 1
ATOM 2675 O O . ARG F 1 22 ? 13.808 -17.195 -0.969 1.00 27.29 22 ARG F O 1
ATOM 2683 N N . ARG F 1 23 ? 12.355 -17.534 -2.654 1.00 24.92 23 ARG F N 1
ATOM 2684 C CA . ARG F 1 23 ? 13.162 -16.852 -3.664 1.00 30.92 23 ARG F CA 1
ATOM 2685 C C . ARG F 1 23 ? 13.367 -15.367 -3.357 1.00 31.78 23 ARG F C 1
ATOM 2686 O O . ARG F 1 23 ? 14.465 -14.843 -3.540 1.00 30.25 23 ARG F O 1
ATOM 2694 N N . LEU F 1 24 ? 12.314 -14.689 -2.902 1.00 28.00 24 LEU F N 1
ATOM 2695 C CA . LEU F 1 24 ? 12.410 -13.268 -2.547 1.00 26.82 24 LEU F CA 1
ATOM 2696 C C . LEU F 1 24 ? 13.370 -13.074 -1.388 1.00 29.35 24 LEU F C 1
ATOM 2697 O O . LEU F 1 24 ? 14.144 -12.115 -1.352 1.00 24.11 24 LEU F O 1
ATOM 2702 N N . THR F 1 25 ? 13.315 -13.978 -0.420 1.00 22.21 25 THR F N 1
ATOM 2703 C CA . THR F 1 25 ? 14.186 -13.839 0.725 1.00 24.68 25 THR F CA 1
ATOM 2704 C C . THR F 1 25 ? 15.646 -14.039 0.339 1.00 29.38 25 THR F C 1
ATOM 2705 O O . THR F 1 25 ? 16.510 -13.248 0.720 1.00 24.90 25 THR F O 1
ATOM 2709 N N . GLU F 1 26 ? 15.911 -15.088 -0.427 1.00 29.12 26 GLU F N 1
ATOM 2710 C CA . GLU F 1 26 ? 17.266 -15.398 -0.865 1.00 34.81 26 GLU F CA 1
ATOM 2711 C C . GLU F 1 26 ? 17.885 -14.271 -1.696 1.00 37.13 26 GLU F C 1
ATOM 2712 O O . GLU F 1 26 ? 19.063 -13.953 -1.542 1.00 40.86 26 GLU F O 1
ATOM 2718 N N . MET F 1 27 ? 17.089 -13.660 -2.566 1.00 31.27 27 MET F N 1
ATOM 2719 C CA . MET F 1 27 ? 17.579 -12.567 -3.398 1.00 39.18 27 MET F CA 1
ATOM 2720 C C . MET F 1 27 ? 17.805 -11.300 -2.584 1.00 38.77 27 MET F C 1
ATOM 2721 O O . MET F 1 27 ? 18.833 -10.637 -2.712 1.00 42.24 27 MET F O 1
ATOM 2726 N N . ALA F 1 28 ? 16.833 -10.966 -1.748 1.00 31.81 28 ALA F N 1
ATOM 2727 C CA . ALA F 1 28 ? 16.920 -9.782 -0.922 1.00 25.46 28 ALA F CA 1
ATOM 2728 C C . ALA F 1 28 ? 18.093 -9.880 0.054 1.00 35.44 28 ALA F C 1
ATOM 2729 O O . ALA F 1 28 ? 18.815 -8.904 0.280 1.00 33.63 28 ALA F O 1
ATOM 2731 N N . SER F 1 29 ? 18.272 -11.058 0.639 1.00 36.49 29 SER F N 1
ATOM 2732 C CA . SER F 1 29 ? 19.355 -11.280 1.586 1.00 41.00 29 SER F CA 1
ATOM 2733 C C . SER F 1 29 ? 20.684 -11.050 0.884 1.00 42.98 29 SER F C 1
ATOM 2734 O O . SER F 1 29 ? 21.547 -10.316 1.368 1.00 44.70 29 SER F O 1
ATOM 2737 N N . ARG F 1 30 ? 20.826 -11.692 -0.267 1.00 36.15 30 ARG F N 1
ATOM 2738 C CA . ARG F 1 30 ? 22.022 -11.596 -1.086 1.00 39.08 30 ARG F CA 1
ATOM 2739 C C . ARG F 1 30 ? 22.289 -10.166 -1.543 1.00 42.49 30 ARG F C 1
ATOM 2740 O O . ARG F 1 30 ? 23.208 -9.516 -1.052 1.00 47.71 30 ARG F O 1
ATOM 2748 N N . LEU F 1 31 ? 21.478 -9.679 -2.478 1.00 37.51 31 LEU F N 1
ATOM 2749 C CA . LEU F 1 31 ? 21.639 -8.330 -3.014 1.00 34.93 31 LEU F CA 1
ATOM 2750 C C . LEU F 1 31 ? 21.823 -7.235 -1.969 1.00 32.82 31 LEU F C 1
ATOM 2751 O O . LEU F 1 31 ? 22.651 -6.349 -2.147 1.00 37.00 31 LEU F O 1
ATOM 2756 N N . LEU F 1 32 ? 21.071 -7.288 -0.877 1.00 27.57 32 LEU F N 1
ATOM 2757 C CA . LEU F 1 32 ? 21.170 -6.244 0.135 1.00 30.49 32 LEU F CA 1
ATOM 2758 C C . LEU F 1 32 ? 22.022 -6.602 1.352 1.00 32.51 32 LEU F C 1
ATOM 2759 O O . LEU F 1 32 ? 22.228 -5.772 2.238 1.00 36.99 32 LEU F O 1
ATOM 2764 N N . GLY F 1 33 ? 22.519 -7.833 1.393 1.00 39.33 33 GLY F N 1
ATOM 2765 C CA . GLY F 1 33 ? 23.348 -8.254 2.510 1.00 41.79 33 GLY F CA 1
ATOM 2766 C C . GLY F 1 33 ? 22.648 -8.190 3.855 1.00 47.03 33 GLY F C 1
ATOM 2767 O O . GLY F 1 33 ? 23.207 -7.706 4.836 1.00 53.51 33 GLY F O 1
ATOM 2768 N N . GLU F 1 34 ? 21.414 -8.676 3.902 1.00 42.26 34 GLU F N 1
ATOM 2769 C CA . GLU F 1 34 ? 20.643 -8.686 5.135 1.00 41.15 34 GLU F CA 1
ATOM 2770 C C . GLU F 1 34 ? 20.564 -10.115 5.641 1.00 46.29 34 GLU F C 1
ATOM 2771 O O . GLU F 1 34 ? 20.565 -11.061 4.855 1.00 42.83 34 GLU F O 1
ATOM 2777 N N . PRO F 1 35 ? 20.534 -10.293 6.967 1.00 46.83 35 PRO F N 1
ATOM 2778 C CA . PRO F 1 35 ? 20.446 -11.648 7.510 1.00 48.87 35 PRO F CA 1
ATOM 2779 C C . PRO F 1 35 ? 19.021 -12.166 7.320 1.00 42.52 35 PRO F C 1
ATOM 2780 O O . PRO F 1 35 ? 18.059 -11.425 7.511 1.00 35.76 35 PRO F O 1
ATOM 2784 N N . TYR F 1 36 ? 18.896 -13.431 6.930 1.00 44.31 36 TYR F N 1
ATOM 2785 C CA . TYR F 1 36 ? 17.593 -14.048 6.694 1.00 42.99 36 TYR F CA 1
ATOM 2786 C C . TYR F 1 36 ? 16.498 -13.681 7.677 1.00 43.62 36 TYR F C 1
ATOM 2787 O O . TYR F 1 36 ? 15.355 -13.447 7.277 1.00 38.88 36 TYR F O 1
ATOM 2796 N N . GLU F 1 37 ? 16.837 -13.651 8.962 1.00 37.77 37 GLU F N 1
ATOM 2797 C CA . GLU F 1 37 ? 15.859 -13.334 9.988 1.00 41.85 37 GLU F CA 1
ATOM 2798 C C . GLU F 1 37 ? 15.358 -11.902 9.860 1.00 37.67 37 GLU F C 1
ATOM 2799 O O . GLU F 1 37 ? 14.269 -11.573 10.329 1.00 48.33 37 GLU F O 1
ATOM 2805 N N . GLU F 1 38 ? 16.151 -11.054 9.220 1.00 39.20 38 GLU F N 1
ATOM 2806 C CA . GLU F 1 38 ? 15.774 -9.656 9.047 1.00 39.21 38 GLU F CA 1
ATOM 2807 C C . GLU F 1 38 ? 14.995 -9.413 7.762 1.00 35.85 38 GLU F C 1
ATOM 2808 O O . GLU F 1 38 ? 14.511 -8.303 7.524 1.00 39.20 38 GLU F O 1
ATOM 2814 N N . VAL F 1 39 ? 14.879 -10.442 6.931 1.00 29.96 39 VAL F N 1
ATOM 2815 C CA . VAL F 1 39 ? 14.128 -10.309 5.690 1.00 26.53 39 VAL F CA 1
ATOM 2816 C C . VAL F 1 39 ? 12.727 -10.832 5.968 1.00 25.97 39 VAL F C 1
ATOM 2817 O O . VAL F 1 39 ? 12.530 -12.017 6.237 1.00 24.62 39 VAL F O 1
ATOM 2821 N N . ARG F 1 40 ? 11.757 -9.928 5.937 1.00 20.21 40 ARG F N 1
ATOM 2822 C CA . ARG F 1 40 ? 10.382 -10.291 6.210 1.00 21.35 40 ARG F CA 1
ATOM 2823 C C . ARG F 1 40 ? 9.575 -10.105 4.948 1.00 24.68 40 ARG F C 1
ATOM 2824 O O . ARG F 1 40 ? 9.798 -9.170 4.180 1.00 23.51 40 ARG F O 1
ATOM 2832 N N . VAL F 1 41 ? 8.636 -11.008 4.730 1.00 17.65 41 VAL F N 1
ATOM 2833 C CA . VAL F 1 41 ? 7.790 -10.921 3.556 1.00 20.26 41 VAL F CA 1
ATOM 2834 C C . VAL F 1 41 ? 6.353 -10.979 4.057 1.00 21.86 41 VAL F C 1
ATOM 2835 O O . VAL F 1 41 ? 6.024 -11.773 4.948 1.00 21.71 41 VAL F O 1
ATOM 2839 N N . ILE F 1 42 ? 5.516 -10.110 3.503 1.00 17.55 42 ILE F N 1
ATOM 2840 C CA . ILE F 1 42 ? 4.106 -10.049 3.860 1.00 17.04 42 ILE F CA 1
ATOM 2841 C C . ILE F 1 42 ? 3.331 -10.216 2.565 1.00 15.81 42 ILE F C 1
ATOM 2842 O O . ILE F 1 42 ? 3.597 -9.525 1.584 1.00 14.18 42 ILE F O 1
ATOM 2847 N N . LEU F 1 43 ? 2.397 -11.153 2.533 1.00 14.71 43 LEU F N 1
ATOM 2848 C CA . LEU F 1 43 ? 1.632 -11.334 1.310 1.00 15.89 43 LEU F CA 1
ATOM 2849 C C . LEU F 1 43 ? 0.274 -10.678 1.493 1.00 19.90 43 LEU F C 1
ATOM 2850 O O . LEU F 1 43 ? -0.569 -11.154 2.254 1.00 20.09 43 LEU F O 1
ATOM 2855 N N . TYR F 1 44 ? 0.071 -9.570 0.799 1.00 12.30 44 TYR F N 1
ATOM 2856 C CA . TYR F 1 44 ? -1.195 -8.857 0.887 1.00 10.02 44 TYR F CA 1
ATOM 2857 C C . TYR F 1 44 ? -2.076 -9.410 -0.236 1.00 18.30 44 TYR F C 1
ATOM 2858 O O . TYR F 1 44 ? -2.031 -8.936 -1.373 1.00 15.60 44 TYR F O 1
ATOM 2867 N N . GLU F 1 45 ? -2.855 -10.439 0.074 1.00 15.47 45 GLU F N 1
ATOM 2868 C CA . GLU F 1 45 ? -3.710 -11.049 -0.946 1.00 13.93 45 GLU F CA 1
ATOM 2869 C C . GLU F 1 45 ? -5.028 -10.319 -1.035 1.00 19.30 45 GLU F C 1
ATOM 2870 O O . GLU F 1 45 ? -5.763 -10.220 -0.063 1.00 20.56 45 GLU F O 1
ATOM 2876 N N . VAL F 1 46 ? -5.335 -9.813 -2.217 1.00 15.62 46 VAL F N 1
ATOM 2877 C CA . VAL F 1 46 ? -6.555 -9.058 -2.385 1.00 17.98 46 VAL F CA 1
ATOM 2878 C C . VAL F 1 46 ? -7.620 -9.997 -2.958 1.00 12.22 46 VAL F C 1
ATOM 2879 O O . VAL F 1 46 ? -7.316 -10.828 -3.798 1.00 20.38 46 VAL F O 1
ATOM 2883 N N . ARG F 1 47 ? -8.855 -9.873 -2.481 1.00 17.92 47 ARG F N 1
ATOM 2884 C CA . ARG F 1 47 ? -9.940 -10.718 -2.979 1.00 18.69 47 ARG F CA 1
ATOM 2885 C C . ARG F 1 47 ? -10.366 -10.272 -4.364 1.00 18.09 47 ARG F C 1
ATOM 2886 O O . ARG F 1 47 ? -10.175 -9.127 -4.750 1.00 13.31 47 ARG F O 1
ATOM 2894 N N . ARG F 1 48 ? -10.940 -11.188 -5.124 1.00 17.86 48 ARG F N 1
ATOM 2895 C CA . ARG F 1 48 ? -11.393 -10.859 -6.457 1.00 17.52 48 ARG F CA 1
ATOM 2896 C C . ARG F 1 48 ? -12.426 -9.739 -6.467 1.00 17.71 48 ARG F C 1
ATOM 2897 O O . ARG F 1 48 ? -12.550 -9.000 -7.460 1.00 19.85 48 ARG F O 1
ATOM 2905 N N . ASP F 1 49 ? -13.172 -9.616 -5.374 1.00 17.06 49 ASP F N 1
ATOM 2906 C CA . ASP F 1 49 ? -14.202 -8.576 -5.268 1.00 17.05 49 ASP F CA 1
ATOM 2907 C C . ASP F 1 49 ? -13.639 -7.290 -4.687 1.00 15.89 49 ASP F C 1
ATOM 2908 O O . ASP F 1 49 ? -14.396 -6.414 -4.243 1.00 17.28 49 ASP F O 1
ATOM 2913 N N . GLN F 1 50 ? -12.312 -7.175 -4.672 1.00 14.99 50 GLN F N 1
ATOM 2914 C CA . GLN F 1 50 ? -11.667 -5.973 -4.129 1.00 15.58 50 GLN F CA 1
ATOM 2915 C C . GLN F 1 50 ? -10.577 -5.474 -5.079 1.00 17.74 50 GLN F C 1
ATOM 2916 O O . GLN F 1 50 ? -9.900 -4.495 -4.790 1.00 14.69 50 GLN F O 1
ATOM 2922 N N . TRP F 1 51 ? -10.422 -6.158 -6.207 1.00 13.26 51 TRP F N 1
ATOM 2923 C CA . TRP F 1 51 ? -9.355 -5.878 -7.162 1.00 15.58 51 TRP F CA 1
ATOM 2924 C C . TRP F 1 51 ? -9.916 -5.470 -8.514 1.00 22.92 51 TRP F C 1
ATOM 2925 O O . TRP F 1 51 ? -10.601 -6.267 -9.152 1.00 17.61 51 TRP F O 1
ATOM 2936 N N . ALA F 1 52 ? -9.600 -4.248 -8.951 1.00 17.88 52 ALA F N 1
ATOM 2937 C CA . ALA F 1 52 ? -10.106 -3.730 -10.218 1.00 18.74 52 ALA F CA 1
ATOM 2938 C C . ALA F 1 52 ? -9.043 -3.095 -11.111 1.00 17.67 52 ALA F C 1
ATOM 2939 O O . ALA F 1 52 ? -8.044 -2.551 -10.638 1.00 16.68 52 ALA F O 1
ATOM 2941 N N . ALA F 1 53 ? -9.285 -3.194 -12.414 1.00 18.12 53 ALA F N 1
ATOM 2942 C CA . ALA F 1 53 ? -8.439 -2.626 -13.450 1.00 16.89 53 ALA F CA 1
ATOM 2943 C C . ALA F 1 53 ? -9.406 -2.241 -14.583 1.00 18.94 53 ALA F C 1
ATOM 2944 O O . ALA F 1 53 ? -10.330 -2.995 -14.913 1.00 15.25 53 ALA F O 1
ATOM 2946 N N . GLY F 1 54 ? -9.209 -1.076 -15.176 1.00 18.50 54 GLY F N 1
ATOM 2947 C CA . GLY F 1 54 ? -10.111 -0.689 -16.241 1.00 27.02 54 GLY F CA 1
ATOM 2948 C C . GLY F 1 54 ? -11.532 -0.514 -15.751 1.00 27.99 54 GLY F C 1
ATOM 2949 O O . GLY F 1 54 ? -12.485 -0.626 -16.524 1.00 27.24 54 GLY F O 1
ATOM 2950 N N . GLY F 1 55 ? -11.684 -0.244 -14.457 1.00 18.32 55 GLY F N 1
ATOM 2951 C CA . GLY F 1 55 ? -13.011 -0.029 -13.903 1.00 22.74 55 GLY F CA 1
ATOM 2952 C C . GLY F 1 55 ? -13.842 -1.284 -13.709 1.00 24.41 55 GLY F C 1
ATOM 2953 O O . GLY F 1 55 ? -15.034 -1.204 -13.434 1.00 22.98 55 GLY F O 1
ATOM 2954 N N . VAL F 1 56 ? -13.202 -2.440 -13.828 1.00 17.87 56 VAL F N 1
ATOM 2955 C CA . VAL F 1 56 ? -13.884 -3.715 -13.680 1.00 18.32 56 VAL F CA 1
ATOM 2956 C C . VAL F 1 56 ? -13.309 -4.560 -12.544 1.00 17.57 56 VAL F C 1
ATOM 2957 O O . VAL F 1 56 ? -12.119 -4.864 -12.555 1.00 15.69 56 VAL F O 1
ATOM 2961 N N . LEU F 1 57 ? -14.158 -4.939 -11.589 1.00 19.44 57 LEU F N 1
ATOM 2962 C CA . LEU F 1 57 ? -13.731 -5.793 -10.476 1.00 21.68 57 LEU F CA 1
ATOM 2963 C C . LEU F 1 57 ? -13.487 -7.190 -11.049 1.00 25.62 57 LEU F C 1
ATOM 2964 O O . LEU F 1 57 ? -14.260 -7.667 -11.896 1.00 24.26 57 LEU F O 1
ATOM 2969 N N . PHE F 1 58 ? -12.421 -7.843 -10.592 1.00 21.92 58 PHE F N 1
ATOM 2970 C CA . PHE F 1 58 ? -12.079 -9.166 -11.099 1.00 23.86 58 PHE F CA 1
ATOM 2971 C C . PHE F 1 58 ? -13.232 -10.146 -10.905 1.00 25.15 58 PHE F C 1
ATOM 2972 O O . PHE F 1 58 ? -13.464 -10.999 -11.754 1.00 28.84 58 PHE F O 1
ATOM 2980 N N . SER F 1 59 ? -13.967 -10.002 -9.806 1.00 19.05 59 SER F N 1
ATOM 2981 C CA . SER F 1 59 ? -15.075 -10.902 -9.527 1.00 23.18 59 SER F CA 1
ATOM 2982 C C . SER F 1 59 ? -16.166 -10.805 -10.598 1.00 35.04 59 SER F C 1
ATOM 2983 O O . SER F 1 59 ? -16.958 -11.737 -10.783 1.00 30.30 59 SER F O 1
ATOM 2986 N N . ASP F 1 60 ? -16.199 -9.670 -11.291 1.00 27.43 60 ASP F N 1
ATOM 2987 C CA . ASP F 1 60 ? -17.162 -9.421 -12.358 1.00 33.56 60 ASP F CA 1
ATOM 2988 C C . ASP F 1 60 ? -16.585 -9.848 -13.692 1.00 47.28 60 ASP F C 1
ATOM 2989 O O . ASP F 1 60 ? -17.272 -9.792 -14.715 1.00 49.49 60 ASP F O 1
ATOM 2994 N N . LYS F 1 61 ? -15.322 -10.273 -13.667 1.00 54.77 61 LYS F N 1
ATOM 2995 C CA . LYS F 1 61 ? -14.609 -10.696 -14.864 1.00 64.38 61 LYS F CA 1
ATOM 2996 C C . LYS F 1 61 ? -15.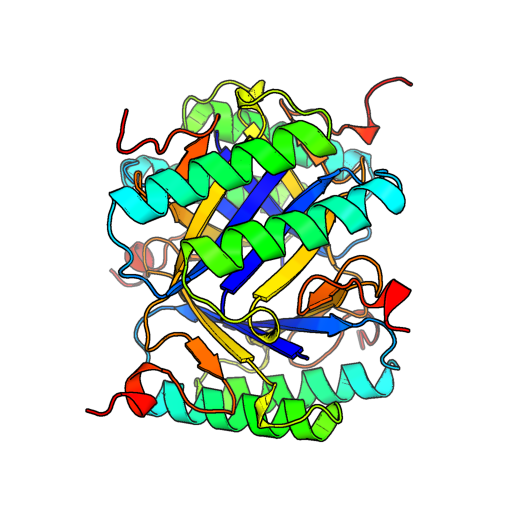504 -11.140 -15.998 1.00 73.75 61 LYS F C 1
ATOM 2997 O O . LYS F 1 61 ? -16.172 -12.178 -15.932 1.00 70.04 61 LYS F O 1
ATOM 3003 N N . GLU F 1 62 ? -15.490 -10.323 -17.045 1.00 81.63 62 GLU F N 1
ATOM 3004 C CA . GLU F 1 62 ? -16.278 -10.532 -18.245 1.00 84.79 62 GLU F CA 1
ATOM 3005 C C . GLU F 1 62 ? -15.711 -11.684 -19.076 1.00 88.26 62 GLU F C 1
ATOM 3006 O O . GLU F 1 62 ? -16.441 -12.599 -19.460 1.00 90.32 62 GLU F O 1
ATOM 3012 N N . GLY F 1 63 ? -14.408 -11.639 -19.341 1.00 90.77 63 GLY F N 1
ATOM 3013 C CA . GLY F 1 63 ? -13.769 -12.692 -20.114 1.00 90.96 63 GLY F CA 1
ATOM 3014 C C . GLY F 1 63 ? -14.127 -12.701 -21.589 1.00 89.95 63 GLY F C 1
ATOM 3015 O O . GLY F 1 63 ? -14.930 -11.847 -22.021 1.00 92.50 63 GLY F O 1
#

Secondary structure (DSSP, 8-state):
-EEEEEEEETT--HHHHHHHHHHHHHHHHHHTT--GGGEEEEEEEE-GGGEEETTEEHHHHT--/-EEEEEEEES---HHHHHHHHHHHHHHHHHHTT--GGGEEEEEEEEPGGGEEETTEEGGGS--/-EEEEEEEES---HHHHHHHHHHHHHHHHHHHT--GGGEEEEEEEEPGGGEEETTEEHHHHH-/-EEEEEEEES---HHHHHHHHHHHHHHHHHHHT--GGGEEEEEEEEPGGGEEETTEEHHHH-/-EEEEEEEES---HHHHHHHHHHHHHHHHHHHT--GGGEEEEEEEEPGGGEEETTEEGGG-/-EEEEEEEETT--HHHHHHHHHHHHHHHHHHHT--GGGEEEEEEEEPGGGEEETTEEGGG---

Organism: Thermus thermophilus (strain ATCC 27634 / DSM 579 / HB8) (NCBI:txid300852)

Solvent-accessible surface area: 15676 Å² total; per-residue (Å²): 27,0,15,1,32,0,13,6,41,63,63,74,56,90,105,58,13,61,64,3,1,133,23,0,0,100,17,0,18,166,45,15,67,23,81,92,131,60,1,17,1,10,2,27,20,0,122,113,52,14,7,0,13,3,4,40,6,32,29,44,112,115,44,178,28,1,31,2,34,0,11,1,22,79,67,55,70,80,112,23,10,109,74,1,0,36,102,0,0,81,22,0,14,180,9,8,68,30,80,106,104,53,0,13,0,12,2,22,27,0,108,109,44,14,5,1,19,21,17,56,8,42,53,64,107,187,120,18,0,29,1,35,0,12,1,23,70,68,52,78,91,82,79,11,79,63,1,0,105,110,0,0,57,25,0,20,132,10,19,69,30,83,72,125,65,0,15,1,12,1,25,27,1,122,98,42,24,16,2,34,16,11,70,12,55,30,52,153,94,78,24,0,16,0,30,0,16,4,26,80,70,52,60,82,105,58,12,78,47,2,0,98,75,0,0,83,27,0,16,85,29,19,65,27,82,90,127,61,0,28,1,13,1,26,24,0,102,97,42,18,4,0,18,22,10,69,7,44,49,66,72,92,25,0,16,1,32,0,12,0,32,62,58,54,78,87,95,86,23,89,31,0,0,105,76,0,0,49,20,0,15,88,22,19,68,26,80,103,72,58,0,29,1,14,1,28,30,0,84,117,55,12,4,1,20,16,7,72,6,74,58,60,116,23,0,15,1,32,0,14,1,17,58,58,52,75,88,96,65,14,90,52,0,0,105,76,0,0,60,16,0,15,170,11,20,64,28,63,93,112,52,1,20,1,12,1,23,25,0,98,85,40,16,16,3,32,8,4,39,6,61,64,50,115,145,112

Foldseek 3Di:
DAEAEAEEAPDDDPVVVVVVVVVVLVVCCPVVVHDSVPYHYHYHHDYQQGDDDPPDGSVPVVND/DEEAEAEEAPDDDPVVVVVCVVVVLVVCCPVVVNDSVPYYYHYHHDYQQRDDDPPDRSVPDDD/DEEAEAEEAPDDDPVVVVVVVVVVLVVCCVVVVNPSVPYYYHYNHDYQQRDDDPPDRNVVVVD/DEEAEAEEAPDDDPVVVVVVVVVVLVVCCVVVVNDSVPYHYHYHHDYQQGDDDPPDRSVVVD/DEEAEAEEAPDDDPVVVVVVQVVVLVCCCVVVVNPSVPYYYHYHHDYQQRDDDPPDRNVND/DDEAEAEEAPDDDPVVVVVVLVVVLVCCCVVVVNDSVPYYYHYRHDYQQGDDDPPDRNVNDPD

CATH classification: 3.30.429.10

B-factor: mean 33.27, std 14.8, range [9.43, 92.5]

Nearest PDB structures (foldseek):
  3abf-assembly1_B  TM=1.016E+00  e=4.968E-12  Thermus thermophilus HB8
  2op8-assembly1_A  TM=9.006E-01  e=1.204E-06  Bacillus subtilis
  3ry0-assembly1_A  TM=9.272E-01  e=5.770E-06  Streptomyces achromogenes
  6ogm-assembly2_G  TM=9.137E-01  e=2.959E-05  Burkholderia lata
  4fdx-assembly1_B  TM=9.111E-01  e=4.454E-05  Methylibium petroleiphilum PM1

Sequence (376 aa):
MVVLKVTLLEGRPPEKKRELVRRLTEMASRLLGEPYEEVRVILYEVRRDQWAAGGVLFSDKEGTMVVLKVTLLEGRPPEKKRELVRRLTEMASRLLGEPYEEVRVILYEVRRDQWAAGGVLFSDKEGMVVLKVTLLEGRPPEKKRELVRRLTEMASRLLGEPYEEVRVILYEVRRDQWAAGGVLFSDKEGMVVLKVTLLEGRPPEKKRELVRRLTEMASRLLGEPYEEVRVILYEVRRDQWAAGGVLFSDKEMVVLKVTLLEGRPPEKKRELVRRLTEMASRLLGEPYEEVRVILYEVRRDQWAAGGVLFSDKMVVLKVTLLEGRPPEKKRELVRRLTEMASRLLGEPYEEVRVILYEVRRDQWAAGGVLFSDKEG